Protein AF-A0A7Y4WI69-F1 (afdb_monomer)

Foldseek 3Di:
DDDDDPVVVVVVVVVVVVVPPDDPPPQPPFDKDFLQFLDDDDQPVVVQVVCVVVVLDFAPWHWDADDDPRPWIKTKHKDFLVQWDADPDPQKIKHFATDLCLAVLQALQQKWKAAPVGQIAHEAPDDQDDPVRQRYWYCDARMIMHGHDDGGHRIMMIIGIDWQADDDPSGGWGDGYQKIFRWGKAWAPDKDKGKDFAGPQKKKKWKKADHQSPPHFQPFAWKWKWKDKQNHTQDTDTGGSPDPDRIDIDITTDPDGGIIMIMIHMHTSGIIIGARIMIFHNDPDDPPDQPPPPAFFFEEEEAEAQAFPLCEVLQVHDCVLFVLVNVQQQQWAWENAEWFQALDDQQLLLLLFQLAHCLAQFSQAPQFAGDPLRDTLLQLVVVVFAQEEEQECDFSCGVLRVNCPNHNIYGNPDVPQQPPLSLLVVVVVQVPRCSSHHYHYYRYTHCLPPLHAADPPSDSCVVVVLVVVVVVVVVVVVVVVDDDDVLLVSLVVSVVSSSRSSNRCSVSVSVSVVVCVVVVNQARHKYWYKYSWHAHSCQVHDGGTGADRACNTIGMIITMGGDPTGRDYDYAHDYSSQNSQQSCVSRVTHGDPPNPHHHPVPDDGFDKDKHWNDHPVFTKIWIDGPQKIWIDRDLVCLCVLNTPFIDNCVVCVSRPDGCSPPDDVSNVVSNVCSVVVVVSSHYSDDTDGGDDRVNSQVSCVVSPNHD

Mean predicted aligned error: 10.3 Å

Structure (mmCIF, N/CA/C/O backbone):
data_AF-A0A7Y4WI69-F1
#
_entry.id   AF-A0A7Y4WI69-F1
#
loop_
_atom_site.group_PDB
_atom_site.id
_atom_site.type_symbol
_atom_site.label_atom_id
_atom_site.label_alt_id
_atom_site.label_comp_id
_atom_site.label_asym_id
_atom_site.label_entity_id
_atom_site.label_seq_id
_atom_site.pdbx_PDB_ins_code
_atom_site.Cartn_x
_atom_site.Cartn_y
_atom_site.Cartn_z
_atom_site.occupancy
_atom_site.B_iso_or_equiv
_atom_site.auth_seq_id
_atom_site.auth_comp_id
_atom_site.auth_asym_id
_atom_site.auth_atom_id
_atom_site.pdbx_PDB_model_num
ATOM 1 N N . MET A 1 1 ? -78.595 -6.582 -9.946 1.00 41.56 1 MET A N 1
ATOM 2 C CA . MET A 1 1 ? -77.364 -6.908 -9.190 1.00 41.56 1 MET A CA 1
ATOM 3 C C . MET A 1 1 ? -77.662 -8.040 -8.212 1.00 41.56 1 MET A C 1
ATOM 5 O O . MET A 1 1 ? -78.389 -7.821 -7.251 1.00 41.56 1 MET A O 1
ATOM 9 N N . ARG A 1 2 ? 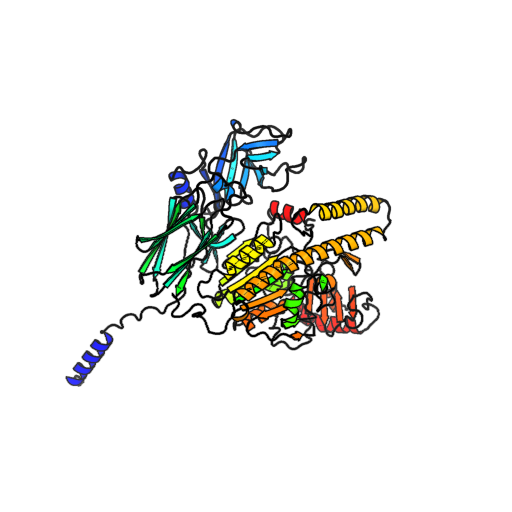-77.213 -9.272 -8.493 1.00 43.16 2 ARG A N 1
ATOM 10 C CA . ARG A 1 2 ? -77.431 -10.431 -7.606 1.00 43.16 2 ARG A CA 1
ATOM 11 C C . ARG A 1 2 ? -76.346 -10.450 -6.525 1.00 43.16 2 ARG A C 1
ATOM 13 O O . ARG A 1 2 ? -75.168 -10.354 -6.847 1.00 43.16 2 ARG A O 1
ATOM 20 N N . ARG A 1 3 ? -76.749 -10.545 -5.253 1.00 44.69 3 ARG A N 1
ATOM 21 C CA . ARG A 1 3 ? -75.825 -10.669 -4.115 1.00 44.69 3 ARG A CA 1
ATOM 22 C C . ARG A 1 3 ? -75.071 -12.009 -4.211 1.00 44.69 3 ARG A C 1
ATOM 24 O O . ARG A 1 3 ? -75.721 -13.016 -4.492 1.00 44.69 3 ARG A O 1
ATOM 31 N N . PRO A 1 4 ? -73.749 -12.047 -3.961 1.00 52.69 4 PRO A N 1
ATOM 32 C CA . PRO A 1 4 ? -72.978 -13.286 -4.018 1.00 52.69 4 PRO A CA 1
ATOM 33 C C . PRO A 1 4 ? -73.452 -14.281 -2.949 1.00 52.69 4 PRO A C 1
ATOM 35 O O . PRO A 1 4 ? -73.849 -13.877 -1.844 1.00 52.69 4 PRO A O 1
ATOM 38 N N . SER A 1 5 ? -73.435 -15.568 -3.319 1.00 69.88 5 SER A N 1
ATOM 39 C CA . SER A 1 5 ? -73.901 -16.709 -2.522 1.00 69.88 5 SER A CA 1
ATOM 40 C C . SER A 1 5 ? -73.090 -16.884 -1.232 1.00 69.88 5 SER A C 1
ATOM 42 O O . SER A 1 5 ? -71.957 -16.415 -1.124 1.00 69.88 5 SER A O 1
ATOM 44 N N . ALA A 1 6 ? -73.665 -17.566 -0.236 1.00 60.25 6 ALA A N 1
ATOM 45 C CA . ALA A 1 6 ? -73.014 -17.807 1.055 1.00 60.25 6 ALA A CA 1
ATOM 46 C C . ALA A 1 6 ? -71.650 -18.514 0.913 1.00 60.25 6 ALA A C 1
ATOM 48 O O . ALA A 1 6 ? -70.708 -18.152 1.612 1.00 60.25 6 ALA A O 1
ATOM 49 N N . CYS A 1 7 ? -71.503 -19.427 -0.057 1.00 58.78 7 CYS A N 1
ATOM 50 C CA . CYS A 1 7 ? -70.223 -20.072 -0.368 1.00 58.78 7 CYS A CA 1
ATOM 51 C C . CYS A 1 7 ? -69.171 -19.088 -0.896 1.00 58.78 7 CYS A C 1
ATOM 53 O O . CYS A 1 7 ? -68.012 -19.181 -0.509 1.00 58.78 7 CYS A O 1
ATOM 55 N N . ALA A 1 8 ? -69.562 -18.108 -1.719 1.00 60.88 8 ALA A N 1
ATOM 56 C CA . ALA A 1 8 ? -68.636 -17.088 -2.211 1.00 60.88 8 ALA A CA 1
ATOM 57 C C . ALA A 1 8 ? -68.168 -16.147 -1.087 1.00 60.88 8 ALA A C 1
ATOM 59 O O . ALA A 1 8 ? -67.021 -15.712 -1.085 1.00 60.88 8 ALA A O 1
ATOM 60 N N . ARG A 1 9 ? -69.025 -15.874 -0.092 1.00 62.34 9 ARG A N 1
ATOM 61 C CA . ARG A 1 9 ? -68.643 -15.086 1.094 1.00 62.34 9 ARG A CA 1
ATOM 62 C C . ARG A 1 9 ? -67.736 -15.859 2.044 1.00 62.34 9 ARG A C 1
ATOM 64 O O . ARG A 1 9 ? -66.821 -15.261 2.590 1.00 62.34 9 ARG A O 1
ATOM 71 N N . LEU A 1 10 ? -67.959 -17.163 2.208 1.00 60.69 10 LEU A N 1
ATOM 72 C CA . LEU A 1 10 ? -67.082 -18.046 2.983 1.00 60.69 10 LEU A CA 1
ATOM 73 C C . LEU A 1 10 ? -65.708 -18.210 2.324 1.00 60.69 10 LEU A C 1
ATOM 75 O O . LEU A 1 10 ? -64.706 -18.169 3.026 1.00 60.69 10 LEU A O 1
ATOM 79 N N . ALA A 1 11 ? -65.645 -18.303 0.993 1.00 62.66 11 ALA A N 1
ATOM 80 C CA . ALA A 1 11 ? -64.379 -18.329 0.259 1.00 62.66 11 ALA A CA 1
ATOM 81 C C . ALA A 1 11 ? -63.614 -16.997 0.371 1.00 62.66 11 ALA A C 1
ATOM 83 O O . ALA A 1 11 ? -62.404 -17.005 0.569 1.00 62.66 11 ALA A O 1
ATOM 84 N N . LEU A 1 12 ? -64.316 -15.858 0.322 1.00 59.72 12 LEU A N 1
ATOM 85 C CA . LEU A 1 12 ? -63.722 -14.535 0.547 1.00 59.72 12 LEU A CA 1
ATOM 86 C C . LEU A 1 12 ? -63.276 -14.323 2.002 1.00 59.72 12 LEU A C 1
ATOM 88 O O . LEU A 1 12 ? -62.227 -13.727 2.217 1.00 59.72 12 LEU A O 1
ATOM 92 N N . LEU A 1 13 ? -64.014 -14.837 2.994 1.00 55.34 13 LEU A N 1
ATOM 93 C CA . LEU A 1 13 ? -63.587 -14.794 4.398 1.00 55.34 13 LEU A CA 1
ATOM 94 C C . LEU A 1 13 ? -62.393 -15.719 4.664 1.00 55.34 13 LEU A C 1
ATOM 96 O O . LEU A 1 13 ? -61.502 -15.338 5.410 1.00 55.34 13 LEU A O 1
ATOM 100 N N . ALA A 1 14 ? -62.353 -16.904 4.050 1.00 50.56 14 ALA A N 1
ATOM 101 C CA . ALA A 1 14 ? -61.217 -17.817 4.152 1.00 50.56 14 ALA A CA 1
ATOM 102 C C . ALA A 1 14 ? -59.970 -17.235 3.467 1.00 50.56 14 ALA A C 1
ATOM 104 O O . ALA A 1 14 ? -58.889 -17.287 4.039 1.00 50.56 14 ALA A O 1
ATOM 105 N N . ALA A 1 15 ? -60.121 -16.603 2.298 1.00 50.50 15 ALA A N 1
ATOM 106 C CA . ALA A 1 15 ? -59.030 -15.902 1.620 1.00 50.50 15 ALA A CA 1
ATOM 107 C C . ALA A 1 15 ? -58.538 -14.680 2.418 1.00 50.50 15 ALA A C 1
ATOM 109 O O . ALA A 1 15 ? -57.336 -14.451 2.495 1.00 50.50 15 ALA A O 1
ATOM 110 N N . ALA A 1 16 ? -59.440 -13.937 3.069 1.00 44.69 16 ALA A N 1
ATOM 111 C CA . ALA A 1 16 ? -59.070 -12.832 3.954 1.00 44.69 16 ALA A CA 1
ATOM 112 C C . ALA A 1 16 ? -58.412 -13.316 5.260 1.00 44.69 16 ALA A C 1
ATOM 114 O O . ALA A 1 16 ? -57.479 -12.685 5.736 1.00 44.69 16 ALA A O 1
ATOM 115 N N . LEU A 1 17 ? -58.833 -14.456 5.819 1.00 41.06 17 LEU A N 1
ATOM 116 C CA . LEU A 1 17 ? -58.198 -15.062 6.996 1.00 41.06 17 LEU A CA 1
ATOM 117 C C . LEU A 1 17 ? -56.827 -15.675 6.676 1.00 41.06 17 LEU A C 1
ATOM 119 O O . LEU A 1 17 ? -55.955 -15.637 7.533 1.00 41.06 17 LEU A O 1
ATOM 123 N N . VAL A 1 18 ? -56.605 -16.170 5.453 1.00 44.56 18 VAL A N 1
ATOM 124 C CA . VAL A 1 18 ? -55.275 -16.594 4.973 1.00 44.56 18 VAL A CA 1
ATOM 125 C C . VAL A 1 18 ? -54.381 -15.385 4.666 1.00 44.56 18 VAL A C 1
ATOM 127 O O . VAL A 1 18 ? -53.189 -15.447 4.925 1.00 44.56 18 VAL A O 1
ATOM 130 N N . ALA A 1 19 ? -54.943 -14.261 4.204 1.00 42.44 19 ALA A N 1
ATOM 131 C CA . ALA A 1 19 ? -54.200 -13.011 3.997 1.00 42.44 19 ALA A CA 1
ATOM 132 C C . ALA A 1 19 ? -53.912 -12.230 5.301 1.00 42.44 19 ALA A C 1
ATOM 134 O O . ALA A 1 19 ? -53.010 -11.398 5.328 1.00 42.44 19 ALA A O 1
ATOM 135 N N . CYS A 1 20 ? -54.670 -12.479 6.377 1.00 37.25 20 CYS A N 1
ATOM 136 C CA . CYS A 1 20 ? -54.472 -11.873 7.701 1.00 37.25 20 CYS A CA 1
ATOM 137 C C . CYS A 1 20 ? -53.794 -12.807 8.719 1.00 37.25 20 CYS A C 1
ATOM 139 O O . CYS A 1 20 ? -53.417 -12.350 9.799 1.00 37.25 20 CYS A O 1
ATOM 141 N N . ALA A 1 21 ? -53.618 -14.092 8.401 1.00 37.47 21 ALA A N 1
ATOM 142 C CA . ALA A 1 21 ? -52.685 -14.961 9.106 1.00 37.47 21 ALA A CA 1
ATOM 143 C C . ALA A 1 21 ? -51.281 -14.534 8.676 1.00 37.47 21 ALA A C 1
ATOM 145 O O . ALA A 1 21 ? -50.766 -15.004 7.668 1.00 37.47 21 ALA A O 1
ATOM 146 N N . GLY A 1 22 ? -50.743 -13.548 9.397 1.00 37.56 22 GLY A N 1
ATOM 147 C CA . GLY A 1 22 ? -49.481 -12.901 9.081 1.00 37.56 22 GLY A CA 1
ATOM 148 C C . GLY A 1 22 ? -48.412 -13.910 8.691 1.00 37.56 22 GLY A C 1
ATOM 149 O O . GLY A 1 22 ? -48.177 -14.887 9.407 1.00 37.56 22 GLY A O 1
ATOM 150 N N . GLU A 1 23 ? -47.753 -13.642 7.565 1.00 33.88 23 GLU A N 1
ATOM 151 C CA . GLU A 1 23 ? -46.389 -14.102 7.376 1.00 33.88 23 GLU A CA 1
ATOM 152 C C . GLU A 1 23 ? -45.640 -13.705 8.649 1.00 33.88 23 GLU A C 1
ATOM 154 O O . GLU A 1 23 ? -45.427 -12.525 8.933 1.00 33.88 23 GLU A O 1
ATOM 159 N N . GLN A 1 24 ? -45.321 -14.700 9.482 1.00 31.48 24 GLN A N 1
ATOM 160 C CA . GLN A 1 24 ? -44.233 -14.556 10.434 1.00 31.48 24 GLN A CA 1
ATOM 161 C C . GLN A 1 24 ? -43.078 -13.974 9.617 1.00 31.48 24 GLN A C 1
ATOM 163 O O . GLN A 1 24 ? -42.774 -14.567 8.577 1.00 31.48 24 GLN A O 1
ATOM 168 N N . PRO A 1 25 ? -42.488 -12.827 10.002 1.00 33.19 25 PRO A N 1
ATOM 169 C CA . PRO A 1 25 ? -41.354 -12.300 9.270 1.00 33.19 25 PRO A CA 1
ATOM 170 C C . PRO A 1 25 ? -40.339 -13.434 9.201 1.00 33.19 25 PRO A C 1
ATOM 172 O O . PRO A 1 25 ? -39.867 -13.910 10.235 1.00 33.19 25 PRO A O 1
ATOM 175 N N . THR A 1 26 ? -40.079 -13.939 7.993 1.00 37.22 26 THR A N 1
ATOM 176 C CA . THR A 1 26 ? -38.976 -14.869 7.777 1.00 37.22 26 THR A CA 1
ATOM 177 C C . THR A 1 26 ? -37.762 -14.216 8.423 1.00 37.22 26 THR A C 1
ATOM 179 O O . THR A 1 26 ? -37.494 -13.055 8.087 1.00 37.22 26 THR A O 1
ATOM 182 N N . PRO A 1 27 ? -37.084 -14.881 9.379 1.00 43.19 27 PRO A N 1
ATOM 183 C CA . PRO A 1 27 ? -35.943 -14.287 10.052 1.00 43.19 27 PRO A CA 1
ATOM 184 C C . PRO A 1 27 ? -34.998 -13.763 8.975 1.00 43.19 27 PRO A C 1
ATOM 186 O O . PRO A 1 27 ? -34.693 -14.501 8.035 1.00 43.19 27 PRO A O 1
ATOM 189 N N . ALA A 1 28 ? -34.630 -12.480 9.051 1.00 47.56 28 ALA A N 1
ATOM 190 C CA . ALA A 1 28 ? -33.777 -11.860 8.047 1.00 47.56 28 ALA A CA 1
ATOM 191 C C . ALA A 1 28 ? -32.565 -12.770 7.803 1.00 47.56 28 ALA A C 1
ATOM 193 O O . ALA A 1 28 ? -31.899 -13.172 8.759 1.00 47.56 28 ALA A O 1
ATOM 194 N N . ALA A 1 29 ? -32.331 -13.143 6.541 1.00 55.38 29 ALA A N 1
ATOM 195 C CA . ALA A 1 29 ? -31.212 -14.002 6.176 1.00 55.38 29 ALA A CA 1
ATOM 196 C C . ALA A 1 29 ? -29.912 -13.432 6.765 1.00 55.38 29 ALA A C 1
ATOM 198 O O . ALA A 1 29 ? -29.706 -12.213 6.745 1.00 55.38 29 ALA A O 1
ATOM 199 N N . SER A 1 30 ? -29.054 -14.301 7.308 1.00 63.25 30 SER A N 1
ATOM 200 C CA . SER A 1 30 ? -27.769 -13.890 7.872 1.00 63.25 30 SER A CA 1
ATOM 201 C C . SER A 1 30 ? -26.989 -13.081 6.830 1.00 63.25 30 SER A C 1
ATOM 203 O O . SER A 1 30 ? -26.756 -13.546 5.716 1.00 63.25 30 SER A O 1
ATOM 205 N N . ARG A 1 31 ? -26.613 -11.849 7.182 1.00 75.56 31 ARG A N 1
ATOM 206 C CA . ARG A 1 31 ? -25.901 -10.905 6.311 1.00 75.56 31 ARG A CA 1
ATOM 207 C C . ARG A 1 31 ? -24.850 -10.145 7.106 1.00 75.56 31 ARG A C 1
ATOM 209 O O . ARG A 1 31 ? -24.995 -10.000 8.319 1.00 75.56 31 ARG A O 1
ATOM 216 N N . TRP A 1 32 ? -23.840 -9.631 6.413 1.00 87.31 32 TRP A N 1
ATOM 217 C CA . TRP A 1 32 ? -22.877 -8.712 7.007 1.00 87.31 32 TRP A CA 1
ATOM 218 C C . TRP A 1 32 ? -23.504 -7.332 7.201 1.00 87.31 32 TRP A C 1
ATOM 220 O O . TRP A 1 32 ? -24.198 -6.834 6.312 1.00 87.31 32 TRP A O 1
ATOM 230 N N . ILE A 1 33 ? -23.266 -6.720 8.358 1.00 91.25 33 ILE A N 1
ATOM 231 C CA . ILE A 1 33 ? -23.687 -5.352 8.667 1.00 91.25 33 ILE A CA 1
ATOM 232 C C . ILE A 1 33 ? -22.460 -4.583 9.140 1.00 91.25 33 ILE A C 1
ATOM 234 O O . ILE A 1 33 ? -21.932 -4.861 10.212 1.00 91.25 33 ILE A O 1
ATOM 238 N N . ASP A 1 34 ? -22.025 -3.623 8.330 1.00 92.69 34 ASP A N 1
ATOM 239 C CA . ASP A 1 34 ? -21.004 -2.643 8.692 1.00 92.69 34 ASP A CA 1
ATOM 240 C C . ASP A 1 34 ? -21.602 -1.647 9.692 1.00 92.69 34 ASP A C 1
ATOM 242 O O . ASP A 1 34 ? -22.511 -0.887 9.350 1.00 92.69 34 ASP A O 1
ATOM 246 N N . LEU A 1 35 ? -21.119 -1.676 10.936 1.00 94.94 35 LEU A N 1
ATOM 247 C CA . LEU A 1 35 ? -21.634 -0.834 12.017 1.00 94.94 35 LEU A CA 1
ATOM 248 C C . LEU A 1 35 ? -21.155 0.619 11.914 1.00 94.94 35 LEU A C 1
ATOM 250 O O . LEU A 1 35 ? -21.646 1.474 12.644 1.00 94.94 35 LEU A O 1
ATOM 254 N N . THR A 1 36 ? -20.229 0.921 11.004 1.00 93.81 36 THR A N 1
ATOM 255 C CA . THR A 1 36 ? -19.798 2.297 10.725 1.00 93.81 36 THR A CA 1
ATOM 256 C C . THR A 1 36 ? -20.707 2.990 9.715 1.00 93.81 36 THR A C 1
ATOM 258 O O . THR A 1 36 ? -20.678 4.219 9.604 1.00 93.81 36 THR A O 1
ATOM 261 N N . ARG A 1 37 ? -21.537 2.233 8.983 1.00 91.25 37 ARG A N 1
ATOM 262 C CA . ARG A 1 37 ? -22.449 2.799 7.991 1.00 91.25 37 ARG A CA 1
ATOM 263 C C . ARG A 1 37 ? -23.600 3.531 8.671 1.00 91.25 37 ARG A C 1
ATOM 265 O O . ARG A 1 37 ? -24.330 2.950 9.470 1.00 91.25 37 ARG A O 1
ATOM 272 N N . GLY A 1 38 ? -23.768 4.810 8.350 1.00 84.38 38 GLY A N 1
ATOM 273 C CA . GLY A 1 38 ? -24.754 5.676 9.001 1.00 84.38 38 GLY A CA 1
ATOM 274 C C . GLY A 1 38 ? -24.422 6.032 10.456 1.00 84.38 38 GLY A C 1
ATOM 275 O O . GLY A 1 38 ? -25.191 6.759 11.086 1.00 84.38 38 GLY A O 1
ATOM 276 N N . PHE A 1 39 ? -23.280 5.577 10.989 1.00 88.25 39 PHE A N 1
ATOM 277 C CA . PHE A 1 39 ? -22.767 6.084 12.255 1.00 88.25 39 PHE A CA 1
ATOM 278 C C . PHE A 1 39 ? -22.366 7.553 12.081 1.00 88.25 39 PHE A C 1
ATOM 280 O O . PHE A 1 39 ? -21.834 7.979 11.047 1.00 88.25 39 PHE A O 1
ATOM 287 N N . ARG A 1 40 ? -22.656 8.340 13.112 1.00 79.81 40 ARG A N 1
ATOM 288 C CA . ARG A 1 40 ? -22.248 9.732 13.236 1.00 79.81 40 ARG A CA 1
ATOM 289 C C . ARG A 1 40 ? -21.679 9.901 14.622 1.00 79.81 40 ARG A C 1
ATOM 291 O O . ARG A 1 40 ? -22.374 9.635 15.602 1.00 79.81 40 ARG A O 1
ATOM 298 N N . SER A 1 41 ? -20.432 10.343 14.685 1.00 77.94 41 SER A N 1
ATOM 299 C CA . SER A 1 41 ? -19.865 10.743 15.960 1.00 77.94 41 SER A CA 1
ATOM 300 C C . SER A 1 41 ? -20.575 11.994 16.477 1.00 77.94 41 SER A C 1
ATOM 302 O O . SER A 1 41 ? -21.179 12.754 15.713 1.00 77.94 41 SER A O 1
ATOM 304 N N . ARG A 1 42 ? -20.507 12.213 17.791 1.00 77.81 42 ARG A N 1
ATOM 305 C CA . ARG A 1 42 ? -20.946 13.478 18.399 1.00 77.81 42 ARG A CA 1
ATOM 306 C C . ARG A 1 42 ? -20.158 14.641 17.806 1.00 77.81 42 ARG A C 1
ATOM 308 O O . ARG A 1 42 ? -19.045 14.441 17.325 1.00 77.81 42 ARG A O 1
ATOM 315 N N . SER A 1 43 ? -20.687 15.859 17.882 1.00 73.12 43 SER A N 1
ATOM 316 C CA . SER A 1 43 ? -19.909 17.019 17.437 1.00 73.12 43 SER A CA 1
ATOM 317 C C . SER A 1 43 ? -18.625 17.161 18.265 1.00 73.12 43 SER A C 1
ATOM 319 O O . SER A 1 43 ? -18.616 16.869 19.465 1.00 73.12 43 SER A O 1
ATOM 321 N N . LEU A 1 44 ? -17.544 17.653 17.650 1.00 70.88 44 LEU A N 1
ATOM 322 C CA . LEU A 1 44 ? -16.290 17.923 18.362 1.00 70.88 44 LEU A CA 1
ATOM 323 C C . LEU A 1 44 ? -16.509 18.858 19.566 1.00 70.88 44 LEU A C 1
ATOM 325 O O . LEU A 1 44 ? -15.901 18.663 20.611 1.00 70.88 44 LEU A O 1
ATOM 329 N N . ALA A 1 45 ? -17.438 19.815 19.456 1.00 66.56 45 ALA A N 1
ATOM 330 C CA . ALA A 1 45 ? -17.848 20.720 20.531 1.00 66.56 45 ALA A CA 1
ATOM 331 C C . ALA A 1 45 ? -18.440 19.998 21.755 1.00 66.56 45 ALA A C 1
ATOM 333 O O . ALA A 1 45 ? -18.130 20.324 22.905 1.00 66.56 45 ALA A O 1
ATOM 334 N N . GLU A 1 46 ? -19.300 19.010 21.519 1.00 71.25 46 GLU A N 1
ATOM 335 C CA . GLU A 1 46 ? -19.899 18.203 22.581 1.00 71.25 46 GLU A CA 1
ATOM 336 C C . GLU A 1 46 ? -18.872 17.259 23.205 1.00 71.25 46 GLU A C 1
ATOM 338 O O . GLU A 1 46 ? -18.842 17.118 24.427 1.00 71.25 46 GLU A O 1
ATOM 343 N N . GLN A 1 47 ? -18.010 16.645 22.388 1.00 70.31 47 GLN A N 1
ATOM 344 C CA . GLN A 1 47 ? -16.923 15.787 22.871 1.00 70.31 47 GLN A CA 1
ATOM 345 C C . GLN A 1 47 ? -15.962 16.578 23.765 1.00 70.31 47 GLN A C 1
ATOM 347 O O . GLN A 1 47 ? -15.655 16.166 24.881 1.00 70.31 47 GLN A O 1
ATOM 352 N N . ALA A 1 48 ? -15.570 17.764 23.309 1.00 66.94 48 ALA A N 1
ATOM 353 C CA . ALA A 1 48 ? -14.733 18.718 24.018 1.00 66.94 48 ALA A CA 1
ATOM 354 C C . ALA A 1 48 ? -15.291 19.137 25.382 1.00 66.94 48 ALA A C 1
ATOM 356 O O . ALA A 1 48 ? -14.625 18.987 26.405 1.00 66.94 48 ALA A O 1
ATOM 357 N N . THR A 1 49 ? -16.541 19.607 25.406 1.00 67.19 49 THR A N 1
ATOM 358 C CA . THR A 1 49 ? -17.216 20.048 26.638 1.00 67.19 49 THR A CA 1
ATOM 359 C C . THR A 1 49 ? -17.245 18.934 27.687 1.00 67.19 49 THR A C 1
ATOM 361 O O . THR A 1 49 ? -17.113 19.171 28.888 1.00 67.19 49 THR A O 1
ATOM 364 N N . ARG A 1 50 ? -17.414 17.688 27.239 1.00 67.75 50 ARG A N 1
ATOM 365 C CA . ARG A 1 50 ? -17.487 16.524 28.124 1.00 67.75 50 ARG A CA 1
ATOM 366 C C . ARG A 1 50 ? -16.115 16.073 28.611 1.00 67.75 50 ARG A C 1
ATOM 368 O O . ARG A 1 50 ? -15.993 15.729 29.784 1.00 67.75 50 ARG A O 1
ATOM 375 N N . LEU A 1 51 ? -15.086 16.153 27.766 1.00 66.81 51 LEU A N 1
ATOM 376 C CA . LEU A 1 51 ? -13.694 15.947 28.176 1.00 66.81 51 LEU A CA 1
ATOM 377 C C . LEU A 1 51 ? -13.281 16.928 29.283 1.00 66.81 51 LEU A C 1
ATOM 379 O O . LEU A 1 51 ? -12.698 16.505 30.283 1.00 66.81 51 LEU A O 1
ATOM 383 N N . GLU A 1 52 ? -13.638 18.210 29.147 1.00 65.38 52 GLU A N 1
ATOM 384 C CA . GLU A 1 52 ? -13.425 19.230 30.184 1.00 65.38 52 GLU A CA 1
ATOM 385 C C . GLU A 1 52 ? -14.191 18.899 31.475 1.00 65.38 52 GLU A C 1
ATOM 387 O O . GLU A 1 52 ? -13.615 18.895 32.566 1.00 65.38 52 GLU A O 1
ATOM 392 N N . ALA A 1 53 ? -15.480 18.557 31.360 1.00 62.97 53 ALA A N 1
ATOM 393 C CA . ALA A 1 53 ? -16.343 18.250 32.501 1.00 62.97 53 ALA A CA 1
ATOM 394 C C . ALA A 1 53 ? -15.938 16.974 33.262 1.00 62.97 53 ALA A C 1
ATOM 396 O O . ALA A 1 53 ? -16.153 16.885 34.471 1.00 62.97 53 ALA A O 1
ATOM 397 N N . ALA A 1 54 ? -15.327 15.998 32.584 1.00 57.91 54 ALA A N 1
ATOM 398 C CA . ALA A 1 54 ? -14.829 14.772 33.203 1.00 57.91 54 ALA A CA 1
ATOM 399 C C . ALA A 1 54 ? -13.607 15.000 34.122 1.00 57.91 54 ALA A C 1
ATOM 401 O O . ALA A 1 54 ? -13.174 14.056 34.785 1.00 57.91 54 ALA A O 1
ATOM 402 N N . ALA A 1 55 ? -13.057 16.225 34.183 1.00 49.47 55 ALA A N 1
ATOM 403 C CA . ALA A 1 55 ? -11.903 16.622 35.001 1.00 49.47 55 ALA A CA 1
ATOM 404 C C . ALA A 1 55 ? -10.623 15.794 34.750 1.00 49.47 55 ALA A C 1
ATOM 406 O O . ALA A 1 55 ? -9.761 15.687 35.622 1.00 49.47 55 ALA A O 1
ATOM 407 N N . ARG A 1 56 ? -10.487 15.210 33.550 1.00 54.75 56 ARG A N 1
ATOM 408 C CA . ARG A 1 56 ? -9.333 14.387 33.134 1.00 54.75 56 ARG A CA 1
ATOM 409 C C . ARG A 1 56 ? -8.305 15.147 32.285 1.00 54.75 56 ARG A C 1
ATOM 411 O O . ARG A 1 56 ? -7.369 14.533 31.783 1.00 54.75 56 ARG A O 1
ATOM 418 N N . LEU A 1 57 ? -8.471 16.460 32.110 1.00 57.91 57 LEU A N 1
ATOM 419 C CA . LEU A 1 57 ? -7.561 17.286 31.318 1.00 57.91 57 LEU A CA 1
ATOM 420 C C . LEU A 1 57 ? -6.428 17.887 32.181 1.00 57.91 57 LEU A C 1
ATOM 422 O O . LEU A 1 57 ? -6.707 18.415 33.262 1.00 57.91 57 LEU A O 1
ATOM 426 N N . PRO A 1 58 ? -5.163 17.873 31.721 1.00 55.69 58 PRO A N 1
ATOM 427 C CA . PRO A 1 58 ? -4.072 18.564 32.407 1.00 55.69 58 PRO A CA 1
ATOM 428 C C . PRO A 1 58 ? -4.245 20.089 32.463 1.00 55.69 58 PRO A C 1
ATOM 430 O O . PRO A 1 58 ? -4.802 20.696 31.557 1.00 55.69 58 PRO A O 1
ATOM 433 N N . ARG A 1 59 ? -3.678 20.721 33.503 1.00 61.16 59 ARG A N 1
ATOM 434 C CA . ARG A 1 59 ? -3.281 22.150 33.546 1.00 61.16 59 ARG A CA 1
ATOM 435 C C . ARG A 1 59 ? -4.266 23.163 32.927 1.00 61.16 59 ARG A C 1
ATOM 437 O O . ARG A 1 59 ? -3.877 23.963 32.087 1.00 61.16 59 ARG A O 1
ATOM 444 N N . GLN A 1 60 ? -5.524 23.188 33.373 1.00 67.75 60 GLN A N 1
ATOM 445 C CA . GLN A 1 60 ? -6.530 24.152 32.878 1.00 67.75 60 GLN A CA 1
ATOM 446 C C . GLN A 1 60 ? -6.712 24.130 31.348 1.00 67.75 60 GLN A C 1
ATOM 448 O O . GLN A 1 60 ? -7.058 25.168 30.777 1.00 67.75 60 GLN A O 1
ATOM 453 N N . ALA A 1 61 ? -6.455 22.988 30.697 1.00 70.62 61 ALA A N 1
ATOM 454 C CA . ALA A 1 61 ? -6.649 22.856 29.262 1.00 70.62 61 ALA A CA 1
ATOM 455 C C . ALA A 1 61 ? -8.067 23.269 28.871 1.00 70.62 61 ALA A C 1
ATOM 457 O O . ALA A 1 61 ? -9.019 23.066 29.632 1.00 70.62 61 ALA A O 1
ATOM 458 N N . ARG A 1 62 ? -8.189 23.846 27.682 1.00 73.81 62 ARG A N 1
ATOM 459 C CA . ARG A 1 62 ? -9.465 24.289 27.126 1.00 73.81 62 ARG A CA 1
ATOM 460 C C . ARG A 1 62 ? -9.560 23.853 25.690 1.00 73.81 62 ARG A C 1
ATOM 462 O O . ARG A 1 62 ? -8.542 23.743 25.010 1.00 73.81 62 ARG A O 1
ATOM 469 N N . VAL A 1 63 ? -10.774 23.657 25.213 1.00 72.44 63 VAL A N 1
ATOM 470 C CA . VAL A 1 63 ? -10.994 23.435 23.795 1.00 72.44 63 VAL A CA 1
ATOM 471 C C . VAL A 1 63 ? -11.244 24.754 23.087 1.00 72.44 63 VAL A C 1
ATOM 473 O O . VAL A 1 63 ? -12.110 25.541 23.470 1.00 72.44 63 VAL A O 1
ATOM 476 N N . VAL A 1 64 ? -10.493 24.968 22.013 1.00 74.94 64 VAL A N 1
ATOM 477 C CA . VAL A 1 64 ? -10.681 26.076 21.084 1.00 74.94 64 VAL A CA 1
ATOM 478 C C . VAL A 1 64 ? -11.183 25.528 19.758 1.00 74.94 64 VAL A C 1
ATOM 480 O O . VAL A 1 64 ? -10.677 24.538 19.236 1.00 74.94 64 VAL A O 1
ATOM 483 N N . GLN A 1 65 ? -12.229 26.158 19.235 1.00 69.94 65 GLN A N 1
ATOM 484 C CA . GLN A 1 65 ? -12.834 25.802 17.956 1.00 69.94 65 GLN A CA 1
ATOM 485 C C . GLN A 1 65 ? -12.331 26.748 16.870 1.00 69.94 65 GLN A C 1
ATOM 487 O O . GLN A 1 65 ? -12.230 27.957 17.097 1.00 69.94 65 GLN A O 1
ATOM 492 N N . SER A 1 66 ? -12.063 26.206 15.686 1.00 65.75 66 SER A N 1
ATOM 493 C CA . SER A 1 66 ? -11.716 26.972 14.487 1.00 65.75 66 SER A CA 1
ATOM 494 C C . SER A 1 66 ? -12.607 26.575 13.304 1.00 65.75 66 SER A C 1
ATOM 496 O O . SER A 1 66 ? -13.216 25.506 13.286 1.00 65.75 66 SER A O 1
ATOM 498 N N . GLY A 1 67 ? -12.706 27.467 12.313 1.00 56.44 67 GLY A N 1
ATOM 499 C CA . GLY A 1 67 ? -13.498 27.251 11.096 1.00 56.44 67 GLY A CA 1
ATOM 500 C C . GLY A 1 67 ? -14.984 27.621 11.208 1.00 56.44 67 GLY A C 1
ATOM 501 O O . GLY A 1 67 ? -15.487 28.020 12.261 1.00 56.44 67 GLY A O 1
ATOM 502 N N . LEU A 1 68 ? -15.700 27.517 10.083 1.00 40.38 68 LEU A N 1
ATOM 503 C CA . LEU A 1 68 ? -17.158 27.663 10.043 1.00 40.38 68 LEU A CA 1
ATOM 504 C C . LEU A 1 68 ? -17.789 26.433 10.714 1.00 40.38 68 LEU A C 1
ATOM 506 O O . LEU A 1 68 ? -17.406 25.310 10.425 1.00 40.38 68 LEU A O 1
ATOM 510 N N . ALA A 1 69 ? -18.741 26.644 11.624 1.00 46.69 69 ALA A N 1
ATOM 511 C CA . ALA A 1 69 ? -19.472 25.581 12.331 1.00 46.69 69 ALA A CA 1
ATOM 512 C C . ALA A 1 69 ? -18.642 24.611 13.212 1.00 46.69 69 ALA A C 1
ATOM 514 O O . ALA A 1 69 ? -19.191 23.610 13.669 1.00 46.69 69 ALA A O 1
ATOM 515 N N . GLY A 1 70 ? -17.372 24.912 13.520 1.00 51.59 70 GLY A N 1
ATOM 516 C CA . GLY A 1 70 ? -16.557 24.091 14.428 1.00 51.59 70 GLY A CA 1
ATOM 517 C C . GLY A 1 70 ? -16.093 22.760 13.825 1.00 51.59 70 GLY A C 1
ATOM 518 O O . GLY A 1 70 ? -16.006 21.762 14.539 1.00 51.59 70 GLY A O 1
ATOM 519 N N . GLU A 1 71 ? -15.813 22.744 12.516 1.00 56.72 71 GLU A N 1
ATOM 520 C CA . GLU A 1 71 ? -15.243 21.592 11.794 1.00 56.72 71 GLU A CA 1
ATOM 521 C C . GLU A 1 71 ? -13.880 21.145 12.347 1.00 56.72 71 GLU A C 1
ATOM 523 O O . GLU A 1 71 ? -13.481 19.994 12.167 1.00 56.72 71 GLU A O 1
ATOM 528 N N . GLU A 1 72 ? -13.184 22.030 13.061 1.00 67.06 72 GLU A N 1
ATOM 529 C CA . GLU A 1 72 ? -11.956 21.719 13.776 1.00 67.06 72 GLU A CA 1
ATOM 530 C C . GLU A 1 72 ? -12.059 22.119 15.249 1.00 67.06 72 GLU A C 1
ATOM 532 O O . GLU A 1 72 ? -12.533 23.204 15.604 1.00 67.06 72 GLU A O 1
ATOM 537 N N . ALA A 1 73 ? -11.563 21.239 16.116 1.00 72.38 73 ALA A N 1
ATOM 538 C CA . ALA A 1 73 ? -11.401 21.504 17.534 1.00 72.38 73 ALA A CA 1
ATOM 539 C C . ALA A 1 73 ? -9.966 21.201 17.951 1.00 72.38 73 ALA A C 1
ATOM 541 O O . ALA A 1 73 ? -9.370 20.214 17.526 1.00 72.38 73 ALA A O 1
ATOM 542 N N . TRP A 1 74 ? -9.428 22.053 18.809 1.00 78.12 74 TRP A N 1
ATOM 543 C CA . TRP A 1 74 ? -8.072 21.975 19.321 1.00 78.12 74 TRP A CA 1
ATOM 544 C C . TRP A 1 74 ? -8.121 21.942 20.836 1.00 78.12 74 TRP A C 1
ATOM 546 O O . TRP A 1 74 ? -8.780 22.772 21.456 1.00 78.12 74 TRP A O 1
ATOM 556 N N . LEU A 1 75 ? -7.413 20.997 21.440 1.00 76.38 75 LEU A N 1
ATOM 557 C CA . LEU A 1 75 ? -7.149 21.012 22.867 1.00 76.38 75 LEU A CA 1
ATOM 558 C C . LEU A 1 75 ? -5.929 21.900 23.120 1.00 76.38 75 LEU A C 1
ATOM 560 O O . LEU A 1 75 ? -4.814 21.532 22.753 1.00 76.38 75 LEU A O 1
ATOM 564 N N . GLU A 1 76 ? -6.138 23.058 23.741 1.00 80.38 76 GLU A N 1
ATOM 565 C CA . GLU A 1 76 ? -5.080 23.996 24.104 1.00 80.38 76 GLU A CA 1
ATOM 566 C C . GLU A 1 76 ? -4.665 23.816 25.562 1.00 80.38 76 GLU A C 1
ATOM 568 O O . GLU A 1 76 ? -5.492 23.875 26.475 1.00 80.38 76 GLU A O 1
ATOM 573 N N . VAL A 1 77 ? -3.364 23.650 25.789 1.00 79.81 77 VAL A N 1
ATOM 574 C CA . VAL A 1 77 ? -2.765 23.595 27.121 1.00 79.81 77 VAL A CA 1
ATOM 575 C C . VAL A 1 77 ? -1.833 24.776 27.323 1.00 79.81 77 VAL A C 1
ATOM 577 O O . VAL A 1 77 ? -0.853 24.908 26.582 1.00 79.81 77 VAL A O 1
ATOM 580 N N . PRO A 1 78 ? -2.071 25.600 28.354 1.00 84.38 78 PRO A N 1
ATOM 581 C CA . PRO A 1 78 ? -1.110 26.608 28.748 1.00 84.38 78 PRO A CA 1
ATOM 582 C C . PRO A 1 78 ? 0.151 25.954 29.321 1.00 84.38 78 PRO A C 1
ATOM 584 O O . PRO A 1 78 ? 0.101 25.097 30.207 1.00 84.38 78 PRO A O 1
ATOM 587 N N . LEU A 1 79 ? 1.291 26.414 28.819 1.00 87.25 79 LEU A N 1
ATOM 588 C CA . LEU A 1 79 ? 2.644 26.088 29.249 1.00 87.25 79 LEU A CA 1
ATOM 589 C C . LEU A 1 79 ? 3.274 27.357 29.849 1.00 87.25 79 LEU A C 1
ATOM 591 O O . LEU A 1 79 ? 3.879 28.152 29.117 1.00 87.25 79 LEU A O 1
ATOM 595 N N . PRO A 1 80 ? 3.086 27.600 31.162 1.00 88.25 80 PRO A N 1
ATOM 596 C CA . PRO A 1 80 ? 3.614 28.777 31.837 1.00 88.25 80 PRO A CA 1
ATOM 597 C C . PRO A 1 80 ? 5.133 28.830 31.746 1.00 88.25 80 PRO A C 1
ATOM 599 O O . PRO A 1 80 ? 5.808 27.822 31.948 1.00 88.25 80 PRO A O 1
ATOM 602 N N . ARG A 1 81 ? 5.681 30.030 31.545 1.00 89.38 81 ARG A N 1
ATOM 603 C CA . ARG A 1 81 ? 7.130 30.258 31.483 1.00 89.38 81 ARG A CA 1
ATOM 604 C C . ARG A 1 81 ? 7.903 29.660 32.667 1.00 89.38 81 ARG A C 1
ATOM 606 O O . ARG A 1 81 ? 9.022 29.198 32.487 1.00 89.38 81 ARG A O 1
ATOM 613 N N . ALA A 1 82 ? 7.314 29.666 33.863 1.00 88.81 82 ALA A N 1
ATOM 614 C CA . ALA A 1 82 ? 7.936 29.153 35.085 1.00 88.81 82 ALA A CA 1
ATOM 615 C C . ALA A 1 82 ? 8.279 27.651 35.039 1.00 88.81 82 ALA A C 1
ATOM 617 O O . ALA A 1 82 ? 9.122 27.209 35.815 1.00 88.81 82 ALA A O 1
ATOM 618 N N . ASP A 1 83 ? 7.651 26.894 34.137 1.00 88.44 83 ASP A N 1
ATOM 619 C CA . ASP A 1 83 ? 7.870 25.454 33.987 1.00 88.44 83 ASP A CA 1
ATOM 620 C C . ASP A 1 83 ? 8.920 25.120 32.918 1.00 88.44 83 ASP A C 1
ATOM 622 O O . ASP A 1 83 ? 9.305 23.962 32.767 1.00 88.44 83 ASP A O 1
ATOM 626 N N . TRP A 1 84 ? 9.380 26.121 32.164 1.00 91.62 84 TRP A N 1
ATOM 627 C CA . TRP A 1 84 ? 10.423 25.941 31.165 1.00 91.62 84 TRP A CA 1
ATOM 628 C C . TRP A 1 84 ? 11.806 25.988 31.812 1.00 91.62 84 TRP A C 1
ATOM 630 O O . TRP A 1 84 ? 12.099 26.821 32.670 1.00 91.62 84 TRP A O 1
ATOM 640 N N . SER A 1 85 ? 12.692 25.126 31.334 1.00 93.06 85 SER A N 1
ATOM 641 C CA . SER A 1 85 ? 14.097 25.068 31.715 1.00 93.06 85 SER A CA 1
ATOM 642 C C . SER A 1 85 ? 14.995 25.288 30.500 1.00 93.06 85 SER A C 1
ATOM 644 O O . SER A 1 85 ? 14.614 25.012 29.361 1.00 93.06 85 SER A O 1
ATOM 646 N N . ALA A 1 86 ? 16.194 25.821 30.732 1.00 90.69 86 ALA A N 1
ATOM 647 C CA . ALA A 1 86 ? 17.194 25.941 29.680 1.00 90.69 86 ALA A CA 1
ATOM 648 C C . ALA A 1 86 ? 17.722 24.547 29.305 1.00 90.69 86 ALA A C 1
ATOM 650 O O . ALA A 1 86 ? 18.080 23.751 30.175 1.00 90.69 86 ALA A O 1
ATOM 651 N N . GLY A 1 87 ? 17.778 24.264 28.007 1.00 86.12 87 GLY A N 1
ATOM 652 C CA . GLY A 1 87 ? 18.330 23.034 27.458 1.00 86.12 87 GLY A CA 1
ATOM 653 C C . GLY A 1 87 ? 19.855 23.055 27.363 1.00 86.12 87 GLY A C 1
ATOM 654 O O . GLY A 1 87 ? 20.541 23.916 27.915 1.00 86.12 87 GLY A O 1
ATOM 655 N N . LYS A 1 88 ? 20.421 22.102 26.613 1.00 82.44 88 LYS A N 1
ATOM 656 C CA . LYS A 1 88 ? 21.887 21.952 26.499 1.00 82.44 88 LYS A CA 1
ATOM 657 C C . LYS A 1 88 ? 22.555 23.086 25.716 1.00 82.44 88 LYS A C 1
ATOM 659 O O . LYS A 1 88 ? 23.776 23.225 25.753 1.00 82.44 88 LYS A O 1
ATOM 664 N N . ARG A 1 89 ? 21.777 23.869 24.966 1.00 80.31 89 ARG A N 1
ATOM 665 C CA . ARG A 1 89 ? 22.263 24.910 24.054 1.00 80.31 89 ARG A CA 1
ATOM 666 C C . ARG A 1 89 ? 21.666 26.267 24.414 1.00 80.31 89 ARG A C 1
ATOM 668 O O . ARG A 1 89 ? 20.551 26.303 24.920 1.00 80.31 89 ARG A O 1
ATOM 675 N N . PRO A 1 90 ? 22.343 27.384 24.086 1.00 79.06 90 PRO A N 1
ATOM 676 C CA . PRO A 1 90 ? 21.905 28.719 24.505 1.00 79.06 90 PRO A CA 1
ATOM 677 C C . PRO A 1 90 ? 20.500 29.139 24.044 1.00 79.06 90 PRO A C 1
ATOM 679 O O . PRO A 1 90 ? 19.907 30.013 24.660 1.00 79.06 90 PRO A O 1
ATOM 682 N N . CYS A 1 91 ? 19.986 28.557 22.957 1.00 83.06 91 CYS A N 1
ATOM 683 C CA . CYS A 1 91 ? 18.650 28.832 22.421 1.00 83.06 91 CYS A CA 1
ATOM 684 C C . CYS A 1 91 ? 17.636 27.718 22.712 1.00 83.06 91 CYS A C 1
ATOM 686 O O . CYS A 1 91 ? 16.505 27.800 22.253 1.00 83.06 91 CYS A O 1
ATOM 688 N N . GLU A 1 92 ? 18.033 26.648 23.397 1.00 88.06 92 GLU A N 1
ATOM 689 C CA . GLU A 1 92 ? 17.176 25.490 23.633 1.00 88.06 92 GLU A CA 1
ATOM 690 C C . GLU A 1 92 ? 16.396 25.665 24.933 1.00 88.06 92 GLU A C 1
ATOM 692 O O . GLU A 1 92 ? 16.977 25.976 25.971 1.00 88.06 92 GLU A O 1
ATOM 697 N N . TRP A 1 93 ? 15.093 25.413 24.874 1.00 90.88 93 TRP A N 1
ATOM 698 C CA . TRP A 1 93 ? 14.191 25.436 26.017 1.00 90.88 93 TRP A CA 1
ATOM 699 C C . TRP A 1 93 ? 13.419 24.128 26.092 1.00 90.88 93 TRP A C 1
ATOM 701 O O . TRP A 1 93 ? 13.022 23.580 25.062 1.00 90.88 93 TRP A O 1
ATOM 711 N N . ARG A 1 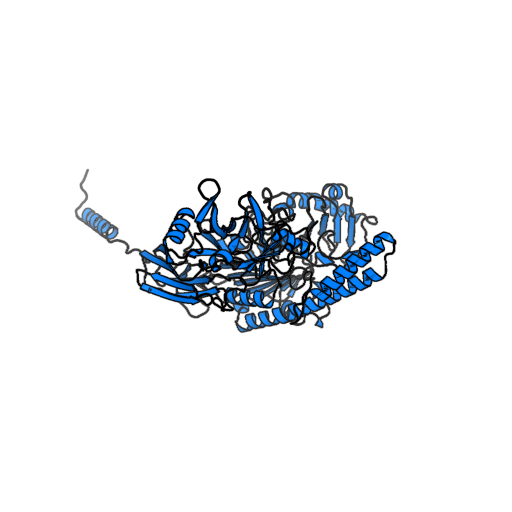94 ? 13.230 23.634 27.314 1.00 91.69 94 ARG A N 1
ATOM 712 C CA . ARG A 1 94 ? 12.620 22.337 27.611 1.00 91.69 94 ARG A CA 1
ATOM 713 C C . ARG A 1 94 ? 11.495 22.483 28.619 1.00 91.69 94 ARG A C 1
ATOM 715 O O . ARG A 1 94 ? 11.622 23.262 29.561 1.00 91.69 94 ARG A O 1
ATOM 722 N N . ILE A 1 95 ? 10.430 21.717 28.448 1.00 87.81 95 ILE A N 1
ATOM 723 C CA . ILE A 1 95 ? 9.341 21.600 29.420 1.00 87.81 95 ILE A CA 1
ATOM 724 C C . ILE A 1 95 ? 8.818 20.168 29.417 1.00 87.81 95 ILE A C 1
ATOM 726 O O . ILE A 1 95 ? 8.667 19.569 28.354 1.00 87.81 95 ILE A O 1
ATOM 730 N N . GLU A 1 96 ? 8.530 19.629 30.597 1.00 80.62 96 GLU A N 1
ATOM 731 C CA . GLU A 1 96 ? 7.896 18.318 30.729 1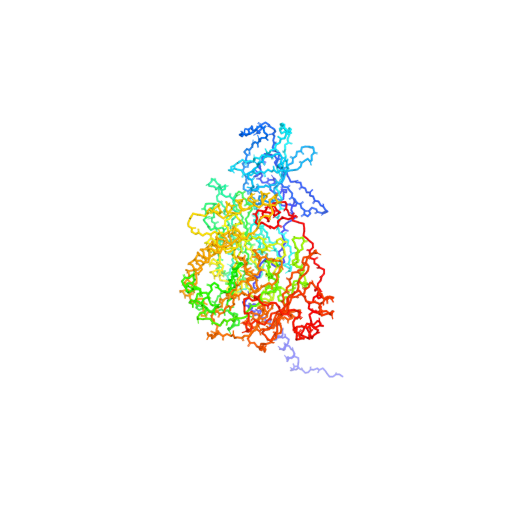.00 80.62 96 GLU A CA 1
ATOM 732 C C . GLU A 1 96 ? 6.520 18.324 30.040 1.00 80.62 96 GLU A C 1
ATOM 734 O O . GLU A 1 96 ? 5.733 19.270 30.175 1.00 80.62 96 GLU A O 1
ATOM 739 N N . LEU A 1 97 ? 6.225 17.268 29.284 1.00 72.94 97 LEU A N 1
ATOM 740 C CA . LEU A 1 97 ? 4.922 17.041 28.685 1.00 72.94 97 LEU A CA 1
ATOM 741 C C . LEU A 1 97 ? 3.866 17.070 29.798 1.00 72.94 97 LEU A C 1
ATOM 743 O O . LEU A 1 97 ? 4.027 16.409 30.826 1.00 72.94 97 LEU A O 1
ATOM 747 N N . PRO A 1 98 ? 2.756 17.806 29.626 1.00 62.53 98 PRO A N 1
ATOM 748 C CA . PRO A 1 98 ? 1.718 17.868 30.646 1.00 62.53 98 PRO A CA 1
ATOM 749 C C . PRO A 1 98 ? 1.229 16.457 31.026 1.00 62.53 98 PRO A C 1
ATOM 751 O O . PRO A 1 98 ? 0.860 15.676 30.149 1.00 62.53 98 PRO A O 1
ATOM 754 N N . VAL A 1 99 ? 1.196 16.126 32.325 1.00 48.41 99 VAL A N 1
ATOM 755 C CA . VAL A 1 99 ? 0.709 14.828 32.845 1.00 48.41 99 VAL A CA 1
ATOM 756 C C . VAL A 1 99 ? -0.682 14.512 32.269 1.00 48.41 99 VAL A C 1
ATOM 758 O O . VAL A 1 99 ? -1.606 15.302 32.430 1.00 48.41 99 VAL A O 1
ATOM 761 N N . GLY A 1 100 ? -0.845 13.372 31.586 1.00 51.31 100 GLY A N 1
ATOM 762 C CA . GLY A 1 100 ? -1.973 13.136 30.660 1.00 51.31 100 GLY A CA 1
ATOM 763 C C . GLY A 1 100 ? -1.590 13.261 29.175 1.00 51.31 100 GLY A C 1
ATOM 764 O O . GLY A 1 100 ? -2.460 13.242 28.303 1.00 51.31 100 GLY A O 1
ATOM 765 N N . GLY A 1 101 ? -0.280 13.337 28.905 1.00 49.47 101 GLY A N 1
ATOM 766 C CA . GLY A 1 101 ? 0.394 13.409 27.605 1.00 49.47 101 GLY A CA 1
ATOM 767 C C . GLY A 1 101 ? -0.157 12.498 26.510 1.00 49.47 101 GLY A C 1
ATOM 768 O O . GLY A 1 101 ? -0.098 12.861 25.344 1.00 49.47 101 GLY A O 1
ATOM 769 N N . ALA A 1 102 ? -0.782 11.373 26.866 1.00 49.19 102 ALA A N 1
ATOM 770 C CA . ALA A 1 102 ? -1.375 10.431 25.921 1.00 49.19 102 ALA A CA 1
ATOM 771 C C . ALA A 1 102 ? -2.381 11.074 24.945 1.00 49.19 102 ALA A C 1
ATOM 773 O O . ALA A 1 102 ? -2.439 10.642 23.798 1.00 49.19 102 ALA A O 1
ATOM 774 N N . MET A 1 103 ? -3.128 12.117 25.345 1.00 53.12 103 MET A N 1
ATOM 775 C CA . MET A 1 103 ? -3.987 12.867 24.408 1.00 53.12 103 MET A CA 1
ATOM 776 C C . MET A 1 103 ? -3.192 13.739 23.426 1.00 53.12 103 MET A C 1
ATOM 778 O O . MET A 1 103 ? -3.597 13.872 22.275 1.00 53.12 103 MET A O 1
ATOM 782 N N . PHE A 1 104 ? -2.053 14.293 23.846 1.00 53.03 104 PHE A N 1
ATOM 783 C CA . PHE A 1 104 ? -1.149 15.105 23.012 1.00 53.03 104 PHE A CA 1
ATOM 784 C C . PHE A 1 104 ? -0.260 14.245 22.117 1.00 53.03 104 PHE A C 1
ATOM 786 O O . PHE A 1 104 ? 0.203 14.693 21.070 1.00 53.03 104 PHE A O 1
ATOM 793 N N . CYS A 1 105 ? -0.053 12.992 22.518 1.00 46.69 105 CYS A N 1
ATOM 794 C CA . CYS A 1 105 ? 0.648 11.996 21.734 1.00 46.69 105 CYS A CA 1
ATOM 795 C C . CYS A 1 105 ? -0.199 11.453 20.582 1.00 46.69 105 CYS A C 1
ATOM 797 O O . CYS A 1 105 ? 0.371 10.721 19.782 1.00 46.69 105 CYS A O 1
ATOM 799 N N . THR A 1 106 ? -1.497 11.800 20.477 1.00 48.66 106 THR A N 1
ATOM 800 C CA . THR A 1 106 ? -2.427 11.193 19.504 1.00 48.66 106 THR A CA 1
ATOM 801 C C . THR A 1 106 ? -2.046 11.352 18.046 1.00 48.66 106 THR A C 1
ATOM 803 O O . THR A 1 106 ? -2.386 10.487 17.253 1.00 48.66 106 THR A O 1
ATOM 806 N N . GLU A 1 107 ? -1.281 12.389 17.710 1.00 58.38 107 GLU A N 1
ATOM 807 C CA . GLU A 1 107 ? -0.621 12.544 16.417 1.00 58.38 107 GLU A CA 1
ATOM 808 C C . GLU A 1 107 ? 0.431 13.654 16.553 1.00 58.38 107 GLU A C 1
ATOM 810 O O . GLU A 1 107 ? 0.099 14.830 16.441 1.00 58.38 107 GLU A O 1
ATOM 815 N N . LYS A 1 108 ? 1.717 13.316 16.778 1.00 60.62 108 LYS A N 1
ATOM 816 C CA . LYS A 1 108 ? 2.810 14.318 16.894 1.00 60.62 108 LYS A CA 1
ATOM 817 C C . LYS A 1 108 ? 2.794 15.332 15.727 1.00 60.62 108 LYS A C 1
ATOM 819 O O . LYS A 1 108 ? 3.061 16.510 15.926 1.00 60.62 108 LYS A O 1
ATOM 824 N N . LYS A 1 109 ? 2.377 14.880 14.534 1.00 60.50 109 LYS A N 1
ATOM 825 C CA . LYS A 1 109 ? 2.207 15.656 13.288 1.00 60.50 109 LYS A CA 1
ATOM 826 C C . LYS A 1 109 ? 1.060 16.687 13.310 1.00 60.50 109 LYS A C 1
ATOM 828 O O . LYS A 1 109 ? 0.918 17.463 12.374 1.00 60.50 109 LYS A O 1
ATOM 833 N N . ARG A 1 110 ? 0.225 16.698 14.352 1.00 67.88 110 ARG A N 1
ATOM 834 C CA . ARG A 1 110 ? -0.930 17.601 14.515 1.00 67.88 110 ARG A CA 1
ATOM 835 C C . ARG A 1 110 ? -0.894 18.383 15.828 1.00 67.88 110 ARG A C 1
ATOM 837 O O . ARG A 1 110 ? -1.923 18.881 16.290 1.00 67.88 110 ARG A O 1
ATOM 844 N N . THR A 1 111 ? 0.299 18.497 16.404 1.00 75.19 111 THR A N 1
ATOM 845 C CA . THR A 1 111 ? 0.565 19.328 17.573 1.00 75.19 111 THR A CA 1
ATOM 846 C C . THR A 1 111 ? 1.311 20.583 17.138 1.00 75.19 111 THR A C 1
ATOM 848 O O . THR A 1 111 ? 2.328 20.507 16.447 1.00 75.19 111 THR A O 1
ATOM 851 N N . VAL A 1 112 ? 0.809 21.743 17.553 1.00 80.31 112 VAL A N 1
ATOM 852 C CA . VAL A 1 112 ? 1.409 23.055 17.291 1.00 80.31 112 VAL A CA 1
ATOM 853 C C . VAL A 1 112 ? 1.723 23.713 18.624 1.00 80.31 112 VAL A C 1
ATOM 855 O O . VAL A 1 112 ? 0.889 23.733 19.529 1.00 80.31 112 VAL A O 1
ATOM 858 N N . LEU A 1 113 ? 2.918 24.278 18.742 1.00 85.62 113 LEU A N 1
ATOM 859 C CA . LEU A 1 113 ? 3.276 25.151 19.849 1.00 85.62 113 LEU A CA 1
ATOM 860 C C . LEU A 1 113 ? 3.099 26.598 19.383 1.00 85.62 113 LEU A C 1
ATOM 862 O O . LEU A 1 113 ? 3.480 26.932 18.268 1.00 85.62 113 LEU A O 1
ATOM 866 N N . SER A 1 114 ? 2.523 27.469 20.200 1.00 88.06 114 SER A N 1
ATOM 867 C CA . SER A 1 114 ? 2.394 28.889 19.868 1.00 88.06 114 SER A CA 1
ATOM 868 C C . SER A 1 114 ? 2.660 29.783 21.071 1.00 88.06 114 SER A C 1
ATOM 870 O O . SER A 1 114 ? 2.624 29.332 22.214 1.00 88.06 114 SER A O 1
ATOM 872 N N . ASP A 1 115 ? 2.945 31.060 20.833 1.00 87.44 115 ASP A N 1
ATOM 873 C CA . ASP A 1 115 ? 3.110 32.057 21.891 1.00 87.44 115 ASP A CA 1
ATOM 874 C C . ASP A 1 115 ? 1.959 33.074 21.919 1.00 87.44 115 ASP A C 1
ATOM 876 O O . ASP A 1 115 ? 1.091 33.100 21.045 1.00 87.44 115 ASP A O 1
ATOM 880 N N . GLY A 1 116 ? 1.953 33.942 22.935 1.00 76.50 116 GLY A N 1
ATOM 881 C CA . GLY A 1 116 ? 0.949 35.004 23.074 1.00 76.50 116 GLY A CA 1
ATOM 882 C C . GLY A 1 116 ? 0.995 36.089 21.986 1.00 76.50 116 GLY A C 1
ATOM 883 O O . GLY A 1 116 ? 0.103 36.933 21.948 1.00 76.50 116 GLY A O 1
ATOM 884 N N . ALA A 1 117 ? 2.009 36.085 21.113 1.00 77.62 117 ALA A N 1
ATOM 885 C CA . ALA A 1 117 ? 2.130 36.985 19.967 1.00 77.62 117 ALA A CA 1
ATOM 886 C C . ALA A 1 117 ? 1.651 36.338 18.651 1.00 77.62 117 ALA A C 1
ATOM 888 O O . ALA A 1 117 ? 1.683 36.992 17.609 1.00 77.62 117 ALA A O 1
ATOM 889 N N . GLY A 1 118 ? 1.201 35.078 18.693 1.00 75.00 118 GLY A N 1
ATOM 890 C CA . GLY A 1 118 ? 0.725 34.336 17.528 1.00 75.00 118 GLY A CA 1
ATOM 891 C C . GLY A 1 118 ? 1.841 33.736 16.673 1.00 75.00 118 GLY A C 1
ATOM 892 O O . GLY A 1 118 ? 1.576 33.325 15.547 1.00 75.00 118 GLY A O 1
ATOM 893 N N . ARG A 1 119 ? 3.085 33.680 17.170 1.00 84.25 119 ARG A N 1
ATOM 894 C CA . ARG A 1 119 ? 4.136 32.889 16.514 1.00 84.25 119 ARG A CA 1
ATOM 895 C C . ARG A 1 119 ? 3.854 31.415 16.757 1.00 84.25 119 ARG A C 1
ATOM 897 O O . ARG A 1 119 ? 3.502 31.038 17.874 1.00 84.25 119 ARG A O 1
ATOM 904 N N . GLU A 1 120 ? 4.021 30.602 15.721 1.00 86.00 120 GLU A N 1
ATOM 905 C CA . GLU A 1 120 ? 3.755 29.167 15.759 1.00 86.00 120 GLU A CA 1
ATOM 906 C C . GLU A 1 120 ? 5.017 28.369 15.434 1.00 86.00 120 GLU A C 1
ATOM 908 O O . GLU A 1 120 ? 5.828 28.755 14.589 1.00 86.00 120 GLU A O 1
ATOM 913 N N . TRP A 1 121 ? 5.155 27.240 16.117 1.00 84.25 121 TRP A N 1
ATOM 914 C CA . TRP A 1 121 ? 6.167 26.229 15.887 1.00 84.25 121 TRP A CA 1
ATOM 915 C C . TRP A 1 121 ? 5.472 24.912 15.583 1.00 84.25 121 TRP A C 1
ATOM 917 O O . TRP A 1 121 ? 4.596 24.468 16.332 1.00 84.25 121 TRP A O 1
ATOM 927 N N . THR A 1 122 ? 5.887 24.265 14.502 1.00 77.81 122 THR A N 1
ATOM 928 C CA . THR A 1 122 ? 5.378 22.948 14.117 1.00 77.81 122 THR A CA 1
ATOM 929 C C . THR A 1 122 ? 6.287 21.845 14.639 1.00 77.81 122 THR A C 1
ATOM 931 O O . THR A 1 122 ? 7.483 22.050 14.868 1.00 77.81 122 THR A O 1
ATOM 934 N N . TYR A 1 123 ? 5.721 20.659 14.838 1.00 76.00 123 TYR A N 1
ATOM 935 C CA . TYR A 1 123 ? 6.490 19.489 15.238 1.00 76.00 123 TYR A CA 1
ATOM 936 C C . TYR A 1 123 ? 7.534 19.107 14.173 1.00 76.00 123 TYR A C 1
ATOM 938 O O . TYR A 1 123 ? 7.282 19.220 12.975 1.00 76.00 123 TYR A O 1
ATOM 946 N N . SER A 1 124 ? 8.695 18.624 14.616 1.00 70.19 124 SER A N 1
ATOM 947 C CA . SER A 1 124 ? 9.749 18.047 13.784 1.00 70.19 124 SER A CA 1
ATOM 948 C C . SER A 1 124 ? 10.372 16.831 14.466 1.00 70.19 124 SER A C 1
ATOM 950 O O . SER A 1 124 ? 10.474 16.767 15.694 1.00 70.19 124 SER A O 1
ATOM 952 N N . ARG A 1 125 ? 10.794 15.856 13.654 1.00 62.03 125 ARG A N 1
ATOM 953 C CA . ARG A 1 125 ? 11.549 14.671 14.097 1.00 62.03 125 ARG A CA 1
ATOM 954 C C . ARG A 1 125 ? 13.059 14.870 14.058 1.00 62.03 125 ARG A C 1
ATOM 956 O O . ARG A 1 125 ? 13.785 14.079 14.652 1.00 62.03 125 ARG A O 1
ATOM 963 N N . GLN A 1 126 ? 13.534 15.886 13.345 1.00 62.03 126 GLN A N 1
ATOM 964 C CA . GLN A 1 126 ? 14.960 16.144 13.234 1.00 62.03 126 GLN A CA 1
ATOM 965 C C . GLN A 1 126 ? 15.479 16.783 14.519 1.00 62.03 126 GLN A C 1
ATOM 967 O O . GLN A 1 126 ? 14.821 17.632 15.128 1.00 62.03 126 GLN A O 1
ATOM 972 N N . VAL A 1 127 ? 16.702 16.408 14.900 1.00 61.12 127 VAL A N 1
ATOM 973 C CA . VAL A 1 127 ? 17.419 17.084 15.980 1.00 61.12 127 VAL A CA 1
ATOM 974 C C . VAL A 1 127 ? 17.504 18.559 15.614 1.00 61.12 127 VAL A C 1
ATOM 976 O O . VAL A 1 127 ? 18.142 18.920 14.626 1.00 61.12 127 VAL A O 1
ATOM 979 N N . LEU A 1 128 ? 16.852 19.416 16.405 1.00 60.81 128 LEU A N 1
ATOM 980 C CA . LEU A 1 128 ? 16.881 20.860 16.182 1.00 60.81 128 LEU A CA 1
ATOM 981 C C . LEU A 1 128 ? 18.355 21.263 16.103 1.00 60.81 128 LEU A C 1
ATOM 983 O O . LEU A 1 128 ? 19.077 20.957 17.041 1.00 60.81 128 LEU A O 1
ATOM 987 N N . GLY A 1 129 ? 18.842 21.874 15.021 1.00 50.25 129 GLY A N 1
ATOM 988 C CA . GLY A 1 129 ? 20.273 22.114 14.791 1.00 50.25 129 GLY A CA 1
ATOM 989 C C . GLY A 1 129 ? 20.524 23.320 13.881 1.00 50.25 129 GLY A C 1
ATOM 990 O O . GLY A 1 129 ? 20.145 23.311 12.719 1.00 50.25 129 GLY A O 1
ATOM 991 N N . ALA A 1 130 ? 21.196 24.350 14.413 1.00 50.97 130 ALA A N 1
ATOM 992 C CA . ALA A 1 130 ? 21.492 25.648 13.779 1.00 50.97 130 ALA A CA 1
ATOM 993 C C . ALA A 1 130 ? 20.280 26.574 13.498 1.00 50.97 130 ALA A C 1
ATOM 995 O O . ALA A 1 130 ? 19.122 26.170 13.500 1.00 50.97 130 ALA A O 1
ATOM 996 N N . ARG A 1 131 ? 20.564 27.870 13.272 1.00 45.62 131 ARG A N 1
ATOM 997 C CA . ARG A 1 131 ? 19.599 28.991 13.135 1.00 45.62 131 ARG A CA 1
ATOM 998 C C . ARG A 1 131 ? 18.444 28.781 12.135 1.00 45.62 131 ARG A C 1
ATOM 1000 O O . ARG A 1 131 ? 17.478 29.532 12.197 1.00 45.62 131 ARG A O 1
ATOM 1007 N N . LYS A 1 132 ? 18.520 27.796 11.231 1.00 47.34 132 LYS A N 1
ATOM 1008 C CA . LYS A 1 132 ? 17.470 27.493 10.240 1.00 47.34 132 LYS A CA 1
ATOM 1009 C C . LYS A 1 132 ? 16.234 26.779 10.820 1.00 47.34 132 LYS A C 1
ATOM 1011 O O . LYS A 1 132 ? 15.252 26.643 10.107 1.00 47.34 132 LYS A O 1
ATOM 1016 N N . VAL A 1 133 ? 16.247 26.385 12.099 1.00 60.34 133 VAL A N 1
ATOM 1017 C CA . VAL A 1 133 ? 15.176 25.590 12.745 1.00 60.34 133 VAL A CA 1
ATOM 1018 C C . VAL A 1 133 ? 14.274 26.429 13.679 1.00 60.34 133 VAL A C 1
ATOM 1020 O O . VAL A 1 133 ? 13.559 25.904 14.526 1.00 60.34 133 VAL A O 1
ATOM 1023 N N . ALA A 1 134 ? 14.295 27.761 13.552 1.00 60.81 134 ALA A N 1
ATOM 1024 C CA . ALA A 1 134 ? 13.666 28.696 14.499 1.00 60.81 134 ALA A CA 1
ATOM 1025 C C . ALA A 1 134 ? 12.123 28.619 14.603 1.00 60.81 134 ALA A C 1
ATOM 1027 O O . ALA A 1 134 ? 11.549 29.274 15.471 1.00 60.81 134 ALA A O 1
ATOM 1028 N N . THR A 1 135 ? 11.457 27.835 13.748 1.00 71.38 135 THR A N 1
ATOM 1029 C CA . THR A 1 135 ? 9.992 27.655 13.694 1.00 71.38 135 THR A CA 1
ATOM 1030 C C . THR A 1 135 ? 9.553 26.208 13.947 1.00 71.38 135 THR A C 1
ATOM 1032 O O . THR A 1 135 ? 8.444 25.824 13.583 1.00 71.38 135 THR A O 1
ATOM 1035 N N . ARG A 1 136 ? 10.412 25.376 14.553 1.00 77.19 136 ARG A N 1
ATOM 1036 C CA . ARG A 1 136 ? 10.088 23.977 14.868 1.00 77.19 136 ARG A CA 1
ATOM 1037 C C . ARG A 1 136 ? 10.306 23.648 16.345 1.00 77.19 136 ARG A C 1
ATOM 1039 O O . ARG A 1 136 ? 11.131 24.269 17.015 1.00 77.19 136 ARG A O 1
ATOM 1046 N N . PHE A 1 137 ? 9.578 22.650 16.836 1.00 83.81 137 PHE A N 1
ATOM 1047 C CA . PHE A 1 137 ? 9.804 22.011 18.134 1.00 83.81 137 PHE A CA 1
ATOM 1048 C C . PHE A 1 137 ? 9.877 20.489 17.961 1.00 83.81 137 PHE A C 1
ATOM 1050 O O . PHE A 1 137 ? 9.413 19.946 16.962 1.00 83.81 137 PHE A O 1
ATOM 1057 N N . MET A 1 138 ? 10.441 19.791 18.936 1.00 78.62 138 MET A N 1
ATOM 1058 C CA . MET A 1 138 ? 10.524 18.332 18.973 1.00 78.62 138 MET A CA 1
ATOM 1059 C C . MET A 1 138 ? 10.034 17.823 20.331 1.00 78.62 138 MET A C 1
ATOM 1061 O O . MET A 1 138 ? 9.956 18.577 21.297 1.00 78.62 138 MET A O 1
ATOM 1065 N N . ILE A 1 139 ? 9.691 16.539 20.399 1.00 75.94 139 ILE A N 1
ATOM 1066 C CA . ILE A 1 139 ? 9.417 15.834 21.651 1.00 75.94 139 ILE A CA 1
ATOM 1067 C C . ILE A 1 139 ? 10.564 14.843 21.877 1.00 75.94 139 ILE A C 1
ATOM 1069 O O . ILE A 1 139 ? 10.742 13.936 21.062 1.00 75.94 139 ILE A O 1
ATOM 1073 N N . GLU A 1 140 ? 11.337 15.035 22.946 1.00 74.38 140 GLU A N 1
ATOM 1074 C CA . GLU A 1 140 ? 12.437 14.160 23.370 1.00 74.38 140 GLU A CA 1
ATOM 1075 C C . GLU A 1 140 ? 12.088 13.519 24.716 1.00 74.38 140 GLU A C 1
ATOM 1077 O O . GLU A 1 140 ? 12.044 14.205 25.736 1.00 74.38 140 GLU A O 1
ATOM 1082 N N . GLY A 1 141 ? 11.864 12.203 24.751 1.00 70.69 141 GLY A N 1
ATOM 1083 C CA . GLY A 1 141 ? 11.403 11.577 25.991 1.00 70.69 141 GLY A CA 1
ATOM 1084 C C . GLY A 1 141 ? 10.027 12.120 26.379 1.00 70.69 141 GLY A C 1
ATOM 1085 O O . GLY A 1 141 ? 9.136 12.236 25.538 1.00 70.69 141 GLY A O 1
ATOM 1086 N N . ASP A 1 142 ? 9.904 12.522 27.639 1.00 71.88 142 ASP A N 1
ATOM 1087 C CA . ASP A 1 142 ? 8.710 13.178 28.166 1.00 71.88 142 ASP A CA 1
ATOM 1088 C C . ASP A 1 142 ? 8.820 14.713 28.133 1.00 71.88 142 ASP A C 1
ATOM 1090 O O . ASP A 1 142 ? 8.141 15.385 28.897 1.00 71.88 142 ASP A O 1
ATOM 1094 N N . GLU A 1 143 ? 9.670 15.300 27.282 1.00 79.69 143 GLU A N 1
ATOM 1095 C CA . GLU A 1 143 ? 9.873 16.753 27.205 1.00 79.69 143 GLU A CA 1
ATOM 1096 C C . GLU A 1 143 ? 9.566 17.320 25.813 1.00 79.69 143 GLU A C 1
ATOM 1098 O O . GLU A 1 143 ? 9.935 16.750 24.785 1.00 79.69 143 GLU A O 1
ATOM 1103 N N . ILE A 1 144 ? 8.952 18.503 25.770 1.00 84.75 144 ILE A N 1
ATOM 1104 C CA . ILE A 1 144 ? 8.922 19.362 24.582 1.00 84.75 144 ILE A CA 1
ATOM 1105 C C . ILE A 1 144 ? 10.216 20.171 24.556 1.00 84.75 144 ILE A C 1
ATOM 1107 O O . ILE A 1 144 ? 10.543 20.858 25.523 1.00 84.75 144 ILE A O 1
ATOM 1111 N N . VAL A 1 145 ? 10.913 20.137 23.423 1.00 86.94 145 VAL A N 1
ATOM 1112 C CA . VAL A 1 145 ? 12.137 20.895 23.162 1.00 86.94 145 VAL A CA 1
ATOM 1113 C C . VAL A 1 145 ? 11.877 21.891 22.038 1.00 86.94 145 VAL A C 1
ATOM 1115 O O . VAL A 1 145 ? 11.440 21.508 20.954 1.00 86.94 145 VAL A O 1
ATOM 1118 N N . VAL A 1 146 ? 12.165 23.170 22.264 1.00 87.62 146 VAL A N 1
ATOM 1119 C CA . VAL A 1 146 ? 12.022 24.233 21.256 1.00 87.62 146 VAL A CA 1
ATOM 1120 C C . VAL A 1 146 ? 13.276 25.101 21.216 1.00 87.62 146 VAL A C 1
ATOM 1122 O O . VAL A 1 146 ? 13.919 25.335 22.242 1.00 87.62 146 VAL A O 1
ATOM 1125 N N . CYS A 1 147 ? 13.640 25.585 20.028 1.00 85.44 147 CYS A N 1
ATOM 1126 C CA . CYS A 1 147 ? 14.727 26.546 19.864 1.00 85.44 147 CYS A CA 1
ATOM 1127 C C . CYS A 1 147 ? 14.175 27.969 19.696 1.00 85.44 147 CYS A C 1
ATOM 1129 O O . CYS A 1 147 ? 13.520 28.261 18.699 1.00 85.44 147 CYS A O 1
ATOM 1131 N N . LEU A 1 148 ? 14.474 28.861 20.645 1.00 83.62 148 LEU A N 1
ATOM 1132 C CA . LEU A 1 148 ? 13.998 30.247 20.683 1.00 83.62 148 LEU A CA 1
ATOM 1133 C C . LEU A 1 148 ? 15.165 31.235 20.802 1.00 83.62 148 LEU A C 1
ATOM 1135 O O . LEU A 1 148 ? 16.129 31.010 21.537 1.00 83.62 148 LEU A O 1
ATOM 1139 N N . GLU A 1 149 ? 15.064 32.365 20.102 1.00 79.00 149 GLU A N 1
ATOM 1140 C CA . GLU A 1 149 ? 15.936 33.517 20.342 1.00 79.00 149 GLU A CA 1
ATOM 1141 C C . GLU A 1 149 ? 15.420 34.294 21.563 1.00 79.00 149 GLU A C 1
ATOM 1143 O O . GLU A 1 149 ? 14.459 35.057 21.469 1.00 79.00 149 GLU A O 1
ATOM 1148 N N . GLY A 1 150 ? 16.055 34.079 22.718 1.00 81.75 150 GLY A N 1
ATOM 1149 C CA . GLY A 1 150 ? 15.636 34.656 23.997 1.00 81.75 150 GLY A CA 1
ATOM 1150 C C . GLY A 1 150 ? 14.782 33.700 24.828 1.00 81.75 150 GLY A C 1
ATOM 1151 O O . GLY A 1 150 ? 14.756 32.497 24.579 1.00 81.75 150 GLY A O 1
ATOM 1152 N N . GLU A 1 151 ? 14.130 34.236 25.857 1.00 85.44 151 GLU A N 1
ATOM 1153 C CA . GLU A 1 151 ? 13.311 33.453 26.788 1.00 85.44 151 GLU A CA 1
ATOM 1154 C C . GLU A 1 151 ? 11.904 33.176 26.225 1.00 85.44 151 GLU A C 1
ATOM 1156 O O . GLU A 1 151 ? 11.391 33.995 25.453 1.00 85.44 151 GLU A O 1
ATOM 1161 N N . PRO A 1 152 ? 11.243 32.069 26.623 1.00 87.00 152 PRO A N 1
ATOM 1162 C CA . PRO A 1 152 ? 9.859 31.801 26.259 1.00 87.00 152 PRO A CA 1
ATOM 1163 C C . PRO A 1 152 ? 8.941 32.929 26.738 1.00 87.00 152 PRO A C 1
ATOM 1165 O O . PRO A 1 152 ? 9.193 33.565 27.768 1.00 87.00 152 PRO A O 1
ATOM 1168 N N . SER A 1 153 ? 7.854 33.171 26.007 1.00 88.56 153 SER A N 1
ATOM 1169 C CA . SER A 1 153 ? 6.807 34.102 26.442 1.00 88.56 153 SER A CA 1
ATOM 1170 C C . SER A 1 153 ? 6.166 33.651 27.760 1.00 88.56 153 SER A C 1
ATOM 1172 O O . SER A 1 153 ? 6.189 32.466 28.083 1.00 88.56 153 SER A O 1
ATOM 1174 N N . ASP A 1 154 ? 5.550 34.584 28.501 1.00 86.31 154 ASP A N 1
ATOM 1175 C CA . ASP A 1 154 ? 4.939 34.327 29.822 1.00 86.31 154 ASP A CA 1
ATOM 1176 C C . ASP A 1 154 ? 4.005 33.107 29.838 1.00 86.31 154 ASP A C 1
ATOM 1178 O O . ASP A 1 154 ? 3.933 32.367 30.824 1.00 86.31 154 ASP A O 1
ATOM 1182 N N . THR A 1 155 ? 3.301 32.866 28.734 1.00 85.31 155 THR A N 1
ATOM 1183 C CA . THR A 1 155 ? 2.573 31.623 28.487 1.00 85.31 155 THR A CA 1
ATOM 1184 C C . THR A 1 155 ? 2.711 31.241 27.021 1.00 85.31 155 THR A C 1
ATOM 1186 O O . THR A 1 155 ? 2.353 32.016 26.133 1.00 85.31 155 THR A O 1
ATOM 1189 N N . MET A 1 156 ? 3.230 30.039 26.781 1.00 89.00 156 MET A N 1
ATOM 1190 C CA . MET A 1 156 ? 3.117 29.360 25.492 1.00 89.00 156 MET A CA 1
ATOM 1191 C C . MET A 1 156 ? 1.901 28.431 25.518 1.00 89.00 156 MET A C 1
ATOM 1193 O O . MET A 1 156 ? 1.447 28.031 26.588 1.00 89.00 156 MET A O 1
ATOM 1197 N N . LEU A 1 157 ? 1.364 28.087 24.355 1.00 86.25 157 LEU A N 1
ATOM 1198 C CA . LEU A 1 157 ? 0.235 27.176 24.203 1.00 86.25 157 LEU A CA 1
ATOM 1199 C C . LEU A 1 157 ? 0.685 25.954 23.414 1.00 86.25 157 LEU A C 1
ATOM 1201 O O . LEU A 1 157 ? 1.189 26.088 22.303 1.00 86.25 157 LEU A O 1
ATOM 1205 N N . CYS A 1 158 ? 0.484 24.766 23.974 1.00 83.31 158 CYS A N 1
ATOM 1206 C CA . CYS A 1 158 ? 0.563 23.519 23.221 1.00 83.31 158 CYS A CA 1
ATOM 1207 C C . CYS A 1 158 ? -0.844 23.148 22.764 1.00 83.31 158 CYS A C 1
ATOM 1209 O O . CYS A 1 158 ? -1.742 23.014 23.595 1.00 83.31 158 CYS A O 1
ATOM 1211 N N . ARG A 1 159 ? -1.047 23.017 21.455 1.00 80.25 159 ARG A N 1
ATOM 1212 C CA . ARG A 1 159 ? -2.355 22.759 20.852 1.00 80.25 159 ARG A CA 1
ATOM 1213 C C . ARG A 1 159 ? -2.312 21.440 20.106 1.00 80.25 159 ARG A C 1
ATOM 1215 O O . ARG A 1 159 ? -1.493 21.284 19.206 1.00 80.25 159 ARG A O 1
ATOM 1222 N N . ALA A 1 160 ? -3.194 20.516 20.465 1.00 75.44 160 ALA A N 1
ATOM 1223 C CA . ALA A 1 160 ? -3.359 19.241 19.773 1.00 75.44 160 ALA A CA 1
ATOM 1224 C C . ALA A 1 160 ? -4.733 19.190 19.105 1.00 75.44 160 ALA A C 1
ATOM 1226 O O . ALA A 1 160 ? -5.752 19.460 19.747 1.00 75.44 160 ALA A O 1
ATOM 1227 N N . ARG A 1 161 ? -4.769 18.858 17.815 1.00 75.25 161 ARG A N 1
ATOM 1228 C CA . ARG A 1 161 ? -6.028 18.739 17.075 1.00 75.25 161 ARG A CA 1
ATOM 1229 C C . ARG A 1 161 ? -6.830 17.534 17.569 1.00 75.25 161 ARG A C 1
ATOM 1231 O O . ARG A 1 161 ? -6.314 16.423 17.626 1.00 75.25 161 ARG A O 1
ATOM 1238 N N . LEU A 1 162 ? -8.104 17.753 17.875 1.00 73.31 162 LEU A N 1
ATOM 1239 C CA . LEU A 1 162 ? -9.080 16.698 18.122 1.00 73.31 162 LEU A CA 1
ATOM 1240 C C . LEU A 1 162 ? -9.700 16.285 16.784 1.00 73.31 162 LEU A C 1
ATOM 1242 O O . LEU A 1 162 ? -10.244 17.117 16.057 1.00 73.31 162 LEU A O 1
ATOM 1246 N N . ASP A 1 163 ? -9.621 14.999 16.461 1.00 72.19 163 ASP A N 1
ATOM 1247 C CA . ASP A 1 163 ? -10.268 14.404 15.293 1.00 72.19 163 ASP A CA 1
ATOM 1248 C C . ASP A 1 163 ? -11.329 13.414 15.781 1.00 72.19 163 ASP A C 1
ATOM 1250 O O . ASP A 1 163 ? -11.102 12.675 16.739 1.00 72.19 163 ASP A O 1
ATOM 1254 N N . SER A 1 164 ? -12.499 13.416 15.146 1.00 73.31 164 SER A N 1
ATOM 1255 C CA . SER A 1 164 ? -13.570 12.456 15.443 1.00 73.31 164 SER A CA 1
ATOM 1256 C C . SER A 1 164 ? -13.823 11.489 14.292 1.00 73.31 164 SER A C 1
ATOM 1258 O O . SER A 1 164 ? -14.655 10.593 14.428 1.00 73.31 164 SER A O 1
ATOM 1260 N N . GLY A 1 165 ? -13.088 11.636 13.188 1.00 82.00 165 GLY A N 1
ATOM 1261 C CA . GLY A 1 165 ? -13.385 11.018 11.909 1.00 82.00 165 GLY A CA 1
ATOM 1262 C C . GLY A 1 165 ? -14.347 11.850 11.063 1.00 82.00 165 GLY A C 1
ATOM 1263 O O . GLY A 1 165 ? -14.820 12.916 11.458 1.00 82.00 165 GLY A O 1
ATOM 1264 N N . LYS A 1 166 ? -14.627 11.347 9.865 1.00 85.94 166 LYS A N 1
ATOM 1265 C CA . LYS A 1 166 ? -15.564 11.936 8.909 1.00 85.94 166 LYS A CA 1
ATOM 1266 C C . LYS A 1 166 ? -16.318 10.847 8.168 1.00 85.94 166 LYS A C 1
ATOM 1268 O O . LYS A 1 166 ? -15.835 9.725 8.023 1.00 85.94 166 LYS A O 1
ATOM 1273 N N . GLU A 1 167 ? -17.494 11.188 7.667 1.00 88.12 167 GLU A N 1
ATOM 1274 C CA . GLU A 1 167 ? -18.211 10.305 6.760 1.00 88.12 167 GLU A CA 1
ATOM 1275 C C . GLU A 1 167 ? -17.564 10.315 5.369 1.00 88.12 167 GLU A C 1
ATOM 1277 O O . GLU A 1 167 ? -17.339 11.378 4.791 1.00 88.12 167 GLU A O 1
ATOM 1282 N N . ILE A 1 168 ? -17.297 9.125 4.832 1.00 85.88 168 ILE A N 1
ATOM 1283 C CA . ILE A 1 168 ? -16.890 8.886 3.444 1.00 85.88 168 ILE A CA 1
ATOM 1284 C C . ILE A 1 168 ? -17.684 7.681 2.941 1.00 85.88 168 ILE A C 1
ATOM 1286 O O . ILE A 1 168 ? -17.691 6.637 3.591 1.00 85.88 168 ILE A O 1
ATOM 1290 N N . ASP A 1 169 ? -18.383 7.827 1.814 1.00 83.75 169 ASP A N 1
ATOM 1291 C CA . ASP A 1 169 ? -19.216 6.773 1.213 1.00 83.75 169 ASP A CA 1
ATOM 1292 C C . ASP A 1 169 ? -20.152 6.087 2.218 1.00 83.75 169 ASP A C 1
ATOM 1294 O O . ASP A 1 169 ? -20.190 4.860 2.344 1.00 83.75 169 ASP A O 1
ATOM 1298 N N . GLU A 1 170 ? -20.884 6.913 2.972 1.00 88.12 170 GLU A N 1
ATOM 1299 C CA . GLU A 1 170 ? -21.825 6.520 4.030 1.00 88.12 170 GLU A CA 1
ATOM 1300 C C . GLU A 1 170 ? -21.206 5.830 5.255 1.00 88.12 170 GLU A C 1
ATOM 1302 O O . GLU A 1 170 ? -21.936 5.449 6.174 1.00 88.12 170 GLU A O 1
ATOM 1307 N N . ARG A 1 171 ? -19.881 5.670 5.299 1.00 90.56 171 ARG A N 1
ATOM 1308 C CA . ARG A 1 171 ? -19.149 5.026 6.393 1.00 90.56 171 ARG A CA 1
ATOM 1309 C C . ARG A 1 171 ? -18.377 6.045 7.202 1.00 90.56 171 ARG A C 1
ATOM 1311 O O . ARG A 1 171 ? -17.806 6.991 6.665 1.00 90.56 171 ARG A O 1
ATOM 1318 N N . TRP A 1 172 ? -18.330 5.839 8.509 1.00 92.44 172 TRP A N 1
ATOM 1319 C CA . TRP A 1 172 ? -17.518 6.673 9.380 1.00 92.44 172 TRP A CA 1
ATOM 1320 C C . TRP A 1 172 ? -16.056 6.222 9.358 1.00 92.44 172 TRP A C 1
ATOM 1322 O O . TRP A 1 172 ? -15.716 5.128 9.819 1.00 92.44 172 TRP A O 1
ATOM 1332 N N . ARG A 1 173 ? -15.190 7.080 8.818 1.00 91.19 173 ARG A N 1
ATOM 1333 C CA . ARG A 1 173 ? -13.751 6.855 8.702 1.00 91.19 173 ARG A CA 1
ATOM 1334 C C . ARG A 1 173 ? -13.029 7.686 9.748 1.00 91.19 173 ARG A C 1
ATOM 1336 O O . ARG A 1 173 ? -13.147 8.909 9.764 1.00 91.19 173 ARG A O 1
ATOM 1343 N N . ALA A 1 174 ? -12.277 7.019 10.610 1.00 88.31 174 ALA A N 1
ATOM 1344 C CA . ALA A 1 174 ? -11.483 7.637 11.658 1.00 88.31 174 ALA A CA 1
ATOM 1345 C C . ALA A 1 174 ? -9.991 7.459 11.368 1.00 88.31 174 ALA A C 1
ATOM 1347 O O . ALA A 1 174 ? -9.570 6.504 10.707 1.00 88.31 174 ALA A O 1
ATOM 1348 N N . ARG A 1 175 ? -9.192 8.385 11.892 1.00 81.62 175 ARG A N 1
ATOM 1349 C CA . ARG A 1 175 ? -7.737 8.293 11.885 1.00 81.62 175 ARG A CA 1
ATOM 1350 C C . ARG A 1 175 ? -7.232 8.198 13.317 1.00 81.62 175 ARG A C 1
ATOM 1352 O O . ARG A 1 175 ? -7.726 8.889 14.204 1.00 81.62 175 ARG A O 1
ATOM 1359 N N . GLN A 1 176 ? -6.265 7.320 13.518 1.00 78.56 176 GLN A N 1
ATOM 1360 C CA . GLN A 1 176 ? -5.457 7.229 14.720 1.00 78.56 176 GLN A CA 1
ATOM 1361 C C . GLN A 1 176 ? -4.004 7.060 14.258 1.00 78.56 176 GLN A C 1
ATOM 1363 O O . GLN A 1 176 ? -3.635 5.981 13.801 1.00 78.56 176 GLN A O 1
ATOM 1368 N N . TRP A 1 177 ? -3.171 8.093 14.376 1.00 75.75 177 TRP A N 1
ATOM 1369 C CA . TRP A 1 177 ? -1.764 8.089 13.946 1.00 75.75 177 TRP A CA 1
ATOM 1370 C C . TRP A 1 177 ? -1.563 7.699 12.470 1.00 75.75 177 TRP A C 1
ATOM 1372 O O . TRP A 1 177 ? -1.976 8.392 11.536 1.00 75.75 177 TRP A O 1
ATOM 1382 N N . ASP A 1 178 ? -0.856 6.597 12.276 1.00 79.94 178 ASP A N 1
ATOM 1383 C CA . ASP A 1 178 ? -0.529 5.907 11.043 1.00 79.94 178 ASP A CA 1
ATOM 1384 C C . ASP A 1 178 ? -1.637 4.946 10.598 1.00 79.94 178 ASP A C 1
ATOM 1386 O O . ASP A 1 178 ? -1.523 4.346 9.541 1.00 79.94 178 ASP A O 1
ATOM 1390 N N . LEU A 1 179 ? -2.732 4.811 11.351 1.00 87.75 179 LEU A N 1
ATOM 1391 C CA . LEU A 1 179 ? -3.893 4.027 10.941 1.00 87.75 179 LEU A CA 1
ATOM 1392 C C . LEU A 1 179 ? -5.032 4.942 10.494 1.00 87.75 179 LEU A C 1
ATOM 1394 O O . LEU A 1 179 ? -5.566 5.732 11.272 1.00 87.75 179 LEU A O 1
ATOM 1398 N N . THR A 1 180 ? -5.471 4.760 9.256 1.00 90.94 180 THR A N 1
ATOM 1399 C CA . THR A 1 180 ? -6.742 5.274 8.748 1.00 90.94 180 THR A CA 1
ATOM 1400 C C . THR A 1 180 ? -7.677 4.094 8.511 1.00 90.94 180 THR A C 1
ATOM 1402 O O . THR A 1 180 ? -7.328 3.159 7.800 1.00 90.94 180 THR A O 1
ATOM 1405 N N . THR A 1 181 ? -8.865 4.091 9.113 1.00 94.06 181 THR A N 1
ATOM 1406 C CA . THR A 1 181 ? -9.774 2.936 9.038 1.00 94.06 181 THR A CA 1
ATOM 1407 C C . THR A 1 181 ? -11.228 3.361 9.161 1.00 94.06 181 THR A C 1
ATOM 1409 O O . THR A 1 181 ? -11.550 4.389 9.759 1.00 94.06 181 THR A O 1
ATOM 1412 N N . ASN A 1 182 ? -12.137 2.532 8.659 1.00 94.12 182 ASN A N 1
ATOM 1413 C CA . ASN A 1 182 ? -13.531 2.605 9.089 1.00 94.12 182 ASN A CA 1
ATOM 1414 C C . ASN A 1 182 ? -13.579 2.203 10.567 1.00 94.12 182 ASN A C 1
ATOM 1416 O O . ASN A 1 182 ? -13.002 1.177 10.939 1.00 94.12 182 ASN A O 1
ATOM 1420 N N . GLY A 1 183 ? -14.207 2.997 11.431 1.00 93.62 183 GLY A N 1
ATOM 1421 C CA . GLY A 1 183 ? -14.214 2.678 12.856 1.00 93.62 183 GLY A CA 1
ATOM 1422 C C . GLY A 1 183 ? -14.926 3.692 13.733 1.00 93.62 183 GLY A C 1
ATOM 1423 O O . GLY A 1 183 ? -15.251 4.794 13.307 1.00 93.62 183 GLY A O 1
ATOM 1424 N N . ILE A 1 184 ? -15.163 3.298 14.979 1.00 92.19 184 ILE A N 1
ATOM 1425 C CA . ILE A 1 184 ? -15.856 4.099 15.989 1.00 92.19 184 ILE A CA 1
ATOM 1426 C C . ILE A 1 184 ? -14.818 4.571 17.005 1.00 92.19 184 ILE A C 1
ATOM 1428 O O . ILE A 1 184 ? -14.301 3.769 17.788 1.00 92.19 184 ILE A O 1
ATOM 1432 N N . LEU A 1 185 ? -14.480 5.861 16.961 1.00 88.38 185 LEU A N 1
ATOM 1433 C CA . LEU A 1 185 ? -13.570 6.481 17.922 1.00 88.38 185 LEU A CA 1
ATOM 1434 C C . LEU A 1 185 ? -14.330 6.796 19.212 1.00 88.38 185 LEU A C 1
ATOM 1436 O O . LEU A 1 185 ? -15.367 7.456 19.174 1.00 88.38 185 LEU A O 1
ATOM 1440 N N . VAL A 1 186 ? -13.806 6.342 20.349 1.00 86.94 186 VAL A N 1
ATOM 1441 C CA . VAL A 1 186 ? -14.426 6.535 21.664 1.00 86.94 186 VAL A CA 1
ATOM 1442 C C . VAL A 1 186 ? -13.431 7.208 22.604 1.00 86.94 186 VAL A C 1
ATOM 1444 O O . VAL A 1 186 ? -12.295 6.760 22.775 1.00 86.94 186 VAL A O 1
ATOM 1447 N N . PHE A 1 187 ? -13.870 8.300 23.224 1.00 80.88 187 PHE A N 1
ATOM 1448 C CA . PHE A 1 187 ? -13.073 9.054 24.186 1.00 80.88 187 PHE A CA 1
ATOM 1449 C C . PHE A 1 187 ? -13.125 8.414 25.585 1.00 80.88 187 PHE A C 1
ATOM 1451 O O . PHE A 1 187 ? -14.126 7.786 25.941 1.00 80.88 187 PHE A O 1
ATOM 1458 N N . PRO A 1 188 ? -12.078 8.566 26.417 1.00 77.69 188 PRO A N 1
ATOM 1459 C CA . PRO A 1 188 ? -12.056 7.941 27.733 1.00 77.69 188 PRO A CA 1
ATOM 1460 C C . PRO A 1 188 ? -13.166 8.428 28.662 1.00 77.69 188 PRO A C 1
ATOM 1462 O O . PRO A 1 188 ? -13.334 9.624 28.877 1.00 77.69 188 PRO A O 1
ATOM 1465 N N . GLY A 1 189 ? -13.862 7.489 29.301 1.00 76.31 189 GLY A N 1
ATOM 1466 C CA . GLY A 1 189 ? -15.008 7.772 30.167 1.00 76.31 189 GLY A CA 1
ATOM 1467 C C . GLY A 1 189 ? -16.314 8.023 29.408 1.00 76.31 189 GLY A C 1
ATOM 1468 O O . GLY A 1 189 ? -17.343 8.222 30.050 1.00 76.31 189 GLY A O 1
ATOM 1469 N N . GLU A 1 190 ? -16.292 7.978 28.074 1.00 79.81 190 GLU A N 1
ATOM 1470 C CA . GLU A 1 190 ? -17.472 8.104 27.225 1.00 79.81 190 GLU A CA 1
ATOM 1471 C C . GLU A 1 190 ? -17.936 6.748 26.679 1.00 79.81 190 GLU A C 1
ATOM 1473 O O . GLU A 1 190 ? -17.280 5.711 26.811 1.00 79.81 190 GLU A O 1
ATOM 1478 N N . SER A 1 191 ? -19.121 6.771 26.068 1.00 88.56 191 SER A N 1
ATOM 1479 C CA . SER A 1 191 ? -19.695 5.619 25.374 1.00 88.56 191 SER A CA 1
ATOM 1480 C C . SER A 1 191 ? -20.325 6.034 24.052 1.00 88.56 191 SER A C 1
ATOM 1482 O O . SER A 1 191 ? -20.983 7.075 23.989 1.00 88.56 191 SER A O 1
ATOM 1484 N N . GLU A 1 192 ? -20.171 5.213 23.019 1.00 91.69 192 GLU A N 1
ATOM 1485 C CA . GLU A 1 192 ? -20.907 5.330 21.758 1.00 91.69 192 GLU A CA 1
ATOM 1486 C C . GLU A 1 192 ? -21.968 4.234 21.673 1.00 91.69 192 GLU A C 1
ATOM 1488 O O . GLU A 1 192 ? -21.721 3.084 22.038 1.00 91.69 192 GLU A O 1
ATOM 1493 N N . ARG A 1 193 ? -23.180 4.605 21.246 1.00 92.44 193 ARG A N 1
ATOM 1494 C CA . ARG A 1 193 ? -24.358 3.724 21.245 1.00 92.44 193 ARG A CA 1
ATOM 1495 C C . ARG A 1 193 ? -24.891 3.564 19.836 1.00 92.44 193 ARG A C 1
ATOM 1497 O O . ARG A 1 193 ? -25.152 4.557 19.163 1.00 92.44 193 ARG A O 1
ATOM 15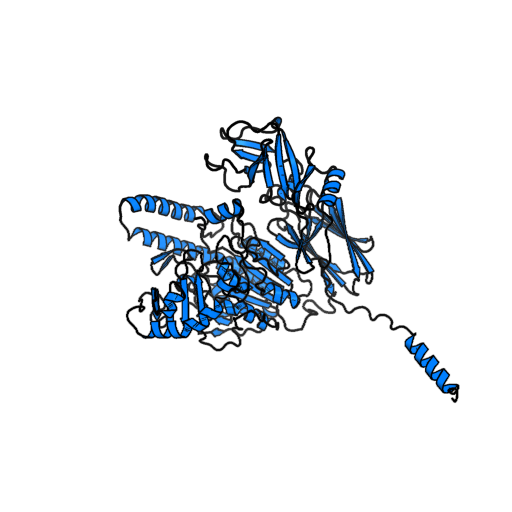04 N N . LEU A 1 194 ? -25.092 2.321 19.416 1.00 92.62 194 LEU A N 1
ATOM 1505 C CA . LEU A 1 194 ? -25.595 1.981 18.095 1.00 92.62 194 LEU A CA 1
ATOM 1506 C C . LEU A 1 194 ? -26.815 1.076 18.226 1.00 92.62 194 LEU A C 1
ATOM 1508 O O . LEU A 1 194 ? -26.736 -0.040 18.739 1.00 92.62 194 LEU A O 1
ATOM 1512 N N . SER A 1 195 ? -27.951 1.569 17.737 1.00 91.00 195 SER A N 1
ATOM 1513 C CA . SER A 1 195 ? -29.152 0.756 17.553 1.00 91.00 195 SER A CA 1
ATOM 1514 C C . SER A 1 195 ? -29.042 0.001 16.234 1.00 91.00 195 SER A C 1
ATOM 1516 O O . SER A 1 195 ? -28.876 0.619 15.183 1.00 91.00 195 SER A O 1
ATOM 1518 N N . CYS A 1 196 ? -29.133 -1.325 16.274 1.00 89.31 196 CYS A N 1
ATOM 1519 C CA . CYS A 1 196 ? -29.057 -2.154 15.076 1.00 89.31 196 CYS A CA 1
ATOM 1520 C C . CYS A 1 196 ? -30.001 -3.357 15.160 1.00 89.31 196 CYS A C 1
ATOM 1522 O O . CYS A 1 196 ? -30.325 -3.852 16.239 1.00 89.31 196 CYS A O 1
ATOM 1524 N N . GLU A 1 197 ? -30.440 -3.823 13.993 1.00 91.50 197 GLU A N 1
ATOM 1525 C CA . GLU A 1 197 ? -31.182 -5.073 13.857 1.00 91.50 197 GLU A CA 1
ATOM 1526 C C . GLU A 1 197 ? -30.174 -6.214 13.700 1.00 91.50 197 GLU A C 1
ATOM 1528 O O . GLU A 1 197 ? -29.559 -6.348 12.639 1.00 91.50 197 GLU A O 1
ATOM 1533 N N . ILE A 1 198 ? -29.978 -7.019 14.747 1.00 91.62 198 ILE A N 1
ATOM 1534 C CA . ILE A 1 198 ? -29.008 -8.119 14.737 1.00 91.62 198 ILE A CA 1
ATOM 1535 C C . ILE A 1 198 ? -29.639 -9.354 14.082 1.00 91.62 198 ILE A C 1
ATOM 1537 O O . ILE A 1 198 ? -30.622 -9.885 14.614 1.00 91.62 198 ILE A O 1
ATOM 1541 N N . PRO A 1 199 ? -29.098 -9.855 12.953 1.00 89.00 199 PRO A N 1
ATOM 1542 C CA . PRO A 1 199 ? -29.584 -11.087 12.351 1.00 89.00 199 PRO A CA 1
ATOM 1543 C C . PRO A 1 199 ? -29.428 -12.289 13.300 1.00 89.00 199 PRO A C 1
ATOM 1545 O O . PRO A 1 199 ? -28.535 -12.315 14.149 1.00 89.00 199 PRO A O 1
ATOM 1548 N N . PRO A 1 200 ? -30.266 -13.327 13.167 1.00 84.81 200 PRO A N 1
ATOM 1549 C CA . PRO A 1 200 ? -30.045 -14.581 13.873 1.00 84.81 200 PRO A CA 1
ATOM 1550 C C . PRO A 1 200 ? -28.682 -15.187 13.527 1.00 84.81 200 PRO A C 1
ATOM 1552 O O . PRO A 1 200 ? -28.231 -15.111 12.381 1.00 84.81 200 PRO A O 1
ATOM 1555 N N . ALA A 1 201 ? -28.067 -15.840 14.518 1.00 84.81 201 ALA A N 1
ATOM 1556 C CA . ALA A 1 201 ? -26.754 -16.466 14.386 1.00 84.81 201 ALA A CA 1
ATOM 1557 C C . ALA A 1 201 ? -25.704 -15.483 13.836 1.00 84.81 201 ALA A C 1
ATOM 1559 O O . ALA A 1 201 ? -25.044 -15.758 12.839 1.00 84.81 201 ALA A O 1
ATOM 1560 N N . SER A 1 202 ? -25.555 -14.331 14.486 1.00 88.31 202 SER A N 1
ATOM 1561 C CA . SER A 1 202 ? -24.497 -13.368 14.182 1.00 88.31 202 SER A CA 1
ATOM 1562 C C . SER A 1 202 ? -23.304 -13.511 15.125 1.00 88.31 202 SER A C 1
ATOM 1564 O O . SER A 1 202 ? -23.406 -14.029 16.238 1.00 88.31 202 SER A O 1
ATOM 1566 N N . ARG A 1 203 ? -22.160 -13.021 14.666 1.00 91.62 203 ARG A N 1
ATOM 1567 C CA . ARG A 1 203 ? -20.978 -12.702 15.464 1.00 91.62 203 ARG A CA 1
ATOM 1568 C C . ARG A 1 203 ? -20.627 -11.231 15.258 1.00 91.62 203 ARG A C 1
ATOM 1570 O O . ARG A 1 203 ? -20.915 -10.681 14.198 1.00 91.62 203 ARG A O 1
ATOM 1577 N N . LEU A 1 204 ? -20.043 -10.600 16.265 1.00 94.94 204 LEU A N 1
ATOM 1578 C CA . LEU A 1 204 ? -19.488 -9.256 16.202 1.00 94.94 204 LEU A CA 1
ATOM 1579 C C . LEU A 1 204 ? -17.971 -9.368 16.030 1.00 94.94 204 LEU A C 1
ATOM 1581 O O . LEU A 1 204 ? -17.293 -9.917 16.897 1.00 94.94 204 LEU A O 1
ATOM 1585 N N . CYS A 1 205 ? -17.466 -8.839 14.921 1.00 95.31 205 CYS A N 1
ATOM 1586 C CA . CYS A 1 205 ? -16.056 -8.839 14.552 1.00 95.31 205 CYS A CA 1
ATOM 1587 C C . CYS A 1 205 ? -15.526 -7.402 14.526 1.00 95.31 205 CYS A C 1
ATOM 1589 O O . CYS A 1 205 ? -16.199 -6.529 13.982 1.00 95.31 205 CYS A O 1
ATOM 1591 N N . PHE A 1 206 ? -14.365 -7.140 15.125 1.00 96.56 206 PHE A N 1
ATOM 1592 C CA . PHE A 1 206 ? -13.716 -5.819 15.124 1.00 96.56 206 PHE A CA 1
ATOM 1593 C C . PHE A 1 206 ? -12.277 -5.919 15.629 1.00 96.56 206 PHE A C 1
ATOM 1595 O O . PHE A 1 206 ? -11.899 -6.902 16.265 1.00 96.56 206 PHE A O 1
ATOM 1602 N N . SER A 1 207 ? -11.490 -4.864 15.423 1.00 95.62 207 SER A N 1
ATOM 1603 C CA . SER A 1 207 ? -10.226 -4.673 16.135 1.00 95.62 207 SER A CA 1
ATOM 1604 C C . SER A 1 207 ? -10.346 -3.595 17.209 1.00 95.62 207 SER A C 1
ATOM 1606 O O . SER A 1 207 ? -10.863 -2.512 16.943 1.00 95.62 207 SER A O 1
ATOM 1608 N N . THR A 1 208 ? -9.827 -3.845 18.410 1.00 94.44 208 THR A N 1
ATOM 1609 C CA . THR A 1 208 ? -9.502 -2.764 19.351 1.00 94.44 208 THR A CA 1
ATOM 1610 C C . THR A 1 208 ? -8.161 -2.177 18.954 1.00 94.44 208 THR A C 1
ATOM 1612 O O . THR A 1 208 ? -7.212 -2.926 18.733 1.00 94.44 208 THR A O 1
ATOM 1615 N N . VAL A 1 209 ? -8.075 -0.856 18.841 1.00 90.38 209 VAL A N 1
ATOM 1616 C CA . VAL A 1 209 ? -6.820 -0.160 18.550 1.00 90.38 209 VAL A CA 1
ATOM 1617 C C . VAL A 1 209 ? -6.546 0.805 19.684 1.00 90.38 209 VAL A C 1
ATOM 1619 O O . VAL A 1 209 ? -7.295 1.764 19.917 1.00 90.38 209 VAL A O 1
ATOM 1622 N N . SER A 1 210 ? -5.480 0.505 20.423 1.00 80.62 210 SER A N 1
ATOM 1623 C CA . SER A 1 210 ? -4.995 1.410 21.445 1.00 80.62 210 SER A CA 1
ATOM 1624 C C . SER A 1 210 ? -4.125 2.479 20.793 1.00 80.62 210 SER A C 1
ATOM 1626 O O . SER A 1 210 ? -3.360 2.186 19.870 1.00 80.62 210 SER A O 1
ATOM 1628 N N . PRO A 1 211 ? -4.199 3.713 21.296 1.00 69.88 211 PRO A N 1
ATOM 1629 C CA . PRO A 1 211 ? -3.204 4.731 21.001 1.00 69.88 211 PRO A CA 1
ATOM 1630 C C . PRO A 1 211 ? -1.757 4.232 21.211 1.00 69.88 211 PRO A C 1
ATOM 1632 O O . PRO A 1 211 ? -1.488 3.559 22.207 1.00 69.88 211 PRO A O 1
ATOM 1635 N N . ASP A 1 212 ? -0.836 4.572 20.296 1.00 64.56 212 ASP A N 1
ATOM 1636 C CA . ASP A 1 212 ? 0.613 4.358 20.458 1.00 64.56 212 ASP A CA 1
ATOM 1637 C C . ASP A 1 212 ? 1.261 5.693 20.853 1.00 64.56 212 ASP A C 1
ATOM 1639 O O . ASP A 1 212 ? 1.343 6.608 20.036 1.00 64.56 212 ASP A O 1
ATOM 1643 N N . PRO A 1 213 ? 1.736 5.862 22.094 1.00 54.91 213 PRO A N 1
ATOM 1644 C CA . PRO A 1 213 ? 2.272 7.132 22.547 1.00 54.91 213 PRO A CA 1
ATOM 1645 C C . PRO A 1 213 ? 3.663 7.440 21.958 1.00 54.91 213 PRO A C 1
ATOM 1647 O O . PRO A 1 213 ? 4.304 8.412 22.359 1.00 54.91 213 PRO A O 1
ATOM 1650 N N . GLY A 1 214 ? 4.140 6.652 20.988 1.00 51.19 214 GLY A N 1
ATOM 1651 C CA . GLY A 1 214 ? 5.367 6.907 20.245 1.00 51.19 214 GLY A CA 1
ATOM 1652 C C . GLY A 1 214 ? 6.602 6.655 21.097 1.00 51.19 214 GLY A C 1
ATOM 1653 O O . GLY A 1 214 ? 7.485 7.512 21.139 1.00 51.19 214 GLY A O 1
ATOM 1654 N N . GLY A 1 215 ? 6.610 5.519 21.804 1.00 50.59 215 GLY A N 1
ATOM 1655 C CA . GLY A 1 215 ? 7.678 5.088 22.714 1.00 50.59 215 GLY A CA 1
ATOM 1656 C C . GLY A 1 215 ? 7.586 5.639 24.145 1.00 50.59 215 GLY A C 1
ATOM 1657 O O . GLY A 1 215 ? 8.285 5.146 25.028 1.00 50.59 215 GLY A O 1
ATOM 1658 N N . HIS A 1 216 ? 6.699 6.604 24.407 1.00 51.84 216 HIS A N 1
ATOM 1659 C CA . HIS A 1 216 ? 6.549 7.279 25.706 1.00 51.84 216 HIS A CA 1
ATOM 1660 C C . HIS A 1 216 ? 5.268 6.826 26.414 1.00 51.84 216 HIS A C 1
ATOM 1662 O O . HIS A 1 216 ? 4.262 7.526 26.453 1.00 51.84 216 HIS A O 1
ATOM 1668 N N . GLY A 1 217 ? 5.259 5.588 26.905 1.00 51.03 217 GLY A N 1
ATOM 1669 C CA . GLY A 1 217 ? 4.045 4.997 27.479 1.00 51.03 217 GLY A CA 1
ATOM 1670 C C . GLY A 1 217 ? 4.262 3.882 28.483 1.00 51.03 217 GLY A C 1
ATOM 1671 O O . GLY A 1 217 ? 3.284 3.263 28.896 1.00 51.03 217 GLY A O 1
ATOM 1672 N N . ALA A 1 218 ? 5.511 3.614 28.874 1.00 52.94 218 ALA A N 1
ATOM 1673 C CA . ALA A 1 218 ? 5.829 2.513 29.779 1.00 52.94 218 ALA A CA 1
ATOM 1674 C C . ALA A 1 218 ? 5.055 2.608 31.106 1.00 52.94 218 ALA A C 1
ATOM 1676 O O . ALA A 1 218 ? 4.657 1.571 31.634 1.00 52.94 218 ALA A O 1
ATOM 1677 N N . ASP A 1 219 ? 4.766 3.829 31.566 1.00 59.88 219 ASP A N 1
ATOM 1678 C CA . ASP A 1 219 ? 4.086 4.095 32.836 1.00 59.88 219 ASP A CA 1
ATOM 1679 C C . ASP A 1 219 ? 2.609 4.507 32.682 1.00 59.88 219 ASP A C 1
ATOM 1681 O O . ASP A 1 219 ? 1.933 4.804 33.672 1.00 59.88 219 ASP A O 1
ATOM 1685 N N . LEU A 1 220 ? 2.065 4.522 31.457 1.00 69.06 220 LEU A N 1
ATOM 1686 C CA . LEU A 1 220 ? 0.657 4.858 31.245 1.00 69.06 220 LEU A CA 1
ATOM 1687 C C . LEU A 1 220 ? -0.256 3.715 31.698 1.00 69.06 220 LEU A C 1
ATOM 1689 O O . LEU A 1 220 ? -0.046 2.541 31.385 1.00 69.06 220 LEU A O 1
ATOM 1693 N N . ALA A 1 221 ? -1.333 4.079 32.401 1.00 76.25 221 ALA A N 1
ATOM 1694 C CA . ALA A 1 221 ? -2.398 3.138 32.718 1.00 76.25 221 ALA A CA 1
ATOM 1695 C C . ALA A 1 221 ? -2.978 2.557 31.414 1.00 76.25 221 ALA A C 1
ATOM 1697 O O . ALA A 1 221 ? -3.195 3.314 30.475 1.00 76.25 221 ALA A O 1
ATOM 1698 N N . PRO A 1 222 ? -3.254 1.248 31.341 1.00 83.75 222 PRO A N 1
ATOM 1699 C CA . PRO A 1 222 ? -3.728 0.606 30.119 1.00 83.75 222 PRO A CA 1
ATOM 1700 C C . PRO A 1 222 ? -5.115 1.095 29.704 1.00 83.75 222 PRO A C 1
ATOM 1702 O O . PRO A 1 222 ? -5.931 1.471 30.550 1.00 83.75 222 PRO A O 1
ATOM 1705 N N . THR A 1 223 ? -5.396 1.003 28.407 1.00 86.19 223 THR A N 1
ATOM 1706 C CA . THR A 1 223 ? -6.731 1.246 27.859 1.00 86.19 223 THR A CA 1
ATOM 1707 C C . THR A 1 223 ? -7.611 0.020 28.090 1.00 86.19 223 THR A C 1
ATOM 1709 O O . THR A 1 223 ? -7.222 -1.110 27.791 1.00 86.19 223 THR A O 1
ATOM 1712 N N . ILE A 1 224 ? -8.806 0.231 28.634 1.00 92.12 224 ILE A N 1
ATOM 1713 C CA . ILE A 1 224 ? -9.828 -0.792 28.840 1.00 92.12 224 ILE A CA 1
ATOM 1714 C C . ILE A 1 224 ? -10.964 -0.528 27.854 1.00 92.12 224 ILE A C 1
ATOM 1716 O O . ILE A 1 224 ? -11.651 0.488 27.935 1.00 92.12 224 ILE A O 1
ATOM 1720 N N . PHE A 1 225 ? -11.178 -1.470 26.947 1.00 95.19 225 PHE A N 1
ATOM 1721 C CA . PHE A 1 225 ? -12.272 -1.487 25.989 1.00 95.19 225 PHE A CA 1
ATOM 1722 C C . PHE A 1 225 ? -13.420 -2.313 26.553 1.00 95.19 225 PHE A C 1
ATOM 1724 O O . PHE A 1 225 ? -13.203 -3.438 27.014 1.00 95.19 225 PHE A O 1
ATOM 1731 N N . ARG A 1 226 ? -14.651 -1.806 26.471 1.00 97.12 226 ARG A N 1
ATOM 1732 C CA . ARG A 1 226 ? -15.844 -2.613 26.744 1.00 97.12 226 ARG A CA 1
ATOM 1733 C C . ARG A 1 226 ? -16.839 -2.540 25.607 1.00 97.12 226 ARG A C 1
ATOM 1735 O O . ARG A 1 226 ? -17.074 -1.478 25.039 1.00 97.12 226 ARG A O 1
ATOM 1742 N N . VAL A 1 227 ? -17.461 -3.679 25.328 1.00 97.44 227 VAL A N 1
ATOM 1743 C CA . VAL A 1 227 ? -18.608 -3.770 24.424 1.00 97.44 227 VAL A CA 1
ATOM 1744 C C . VAL A 1 227 ? -19.770 -4.376 25.187 1.00 97.44 227 VAL A C 1
ATOM 1746 O O . VAL A 1 227 ? -19.616 -5.423 25.819 1.00 97.44 227 VAL A O 1
ATOM 1749 N N . LYS A 1 228 ? -20.936 -3.733 25.139 1.00 96.38 228 LYS A N 1
ATOM 1750 C CA . LYS A 1 228 ? -22.173 -4.217 25.761 1.00 96.38 228 LYS A CA 1
ATOM 1751 C C . LYS A 1 228 ? -23.266 -4.397 24.716 1.00 96.38 228 LYS A C 1
ATOM 1753 O O . LYS A 1 228 ? -23.323 -3.651 23.747 1.00 96.38 228 LYS A O 1
ATOM 1758 N N . LEU A 1 229 ? -24.151 -5.360 24.951 1.00 94.56 229 LEU A N 1
ATOM 1759 C CA . LEU A 1 229 ? -25.330 -5.641 24.136 1.00 94.56 229 LEU A CA 1
ATOM 1760 C C . LEU A 1 229 ? -26.548 -5.770 25.046 1.00 94.56 229 LEU A C 1
ATOM 1762 O O . LEU A 1 229 ? -26.562 -6.624 25.935 1.00 94.56 229 LEU A O 1
ATOM 1766 N N . GLY A 1 230 ? -27.545 -4.899 24.871 1.00 86.31 230 GLY A N 1
ATOM 1767 C CA . GLY A 1 230 ? -28.751 -4.911 25.711 1.00 86.31 230 GLY A CA 1
ATOM 1768 C C . GLY A 1 230 ? -28.447 -4.789 27.214 1.00 86.31 230 GLY A C 1
ATOM 1769 O O . GLY A 1 230 ? -29.113 -5.405 28.041 1.00 86.31 230 GLY A O 1
ATOM 1770 N N . GLY A 1 231 ? -27.382 -4.059 27.573 1.00 85.31 231 GLY A N 1
ATOM 1771 C CA . GLY A 1 231 ? -26.902 -3.894 28.951 1.00 85.31 231 GLY A CA 1
ATOM 1772 C C . GLY A 1 231 ? -25.977 -5.003 29.479 1.00 85.31 231 GLY A C 1
ATOM 1773 O O . GLY A 1 231 ? -25.356 -4.807 30.523 1.00 85.31 231 GLY A O 1
ATOM 1774 N N . ARG A 1 232 ? -25.818 -6.135 28.773 1.00 91.94 232 ARG A N 1
ATOM 1775 C CA . ARG A 1 232 ? -24.867 -7.208 29.127 1.00 91.94 232 ARG A CA 1
ATOM 1776 C C . ARG A 1 232 ? -23.486 -6.916 28.542 1.00 91.94 232 ARG A C 1
ATOM 1778 O O . ARG A 1 232 ? -23.382 -6.682 27.343 1.00 91.94 232 ARG A O 1
ATOM 1785 N N . THR A 1 233 ? -22.423 -6.999 29.341 1.00 95.81 233 THR A N 1
ATOM 1786 C CA . THR A 1 233 ? -21.040 -6.924 28.835 1.00 95.81 233 THR A CA 1
ATOM 1787 C C . THR A 1 233 ? -20.713 -8.153 27.985 1.00 95.81 233 THR A C 1
ATOM 1789 O O . THR A 1 233 ? -20.801 -9.281 28.466 1.00 95.81 233 THR A O 1
ATOM 1792 N N . LEU A 1 234 ? -20.365 -7.926 26.718 1.00 95.62 234 LEU A N 1
ATOM 1793 C CA . LEU A 1 234 ? -19.872 -8.935 25.777 1.00 95.62 234 LEU A CA 1
ATOM 1794 C C . LEU A 1 234 ? -18.347 -9.054 25.809 1.00 95.62 234 LEU A C 1
ATOM 1796 O O . LEU A 1 234 ? -17.821 -10.156 25.714 1.00 95.62 234 LEU A O 1
ATOM 1800 N N . LEU A 1 235 ? -17.659 -7.919 25.940 1.00 96.88 235 LEU A N 1
ATOM 1801 C CA . LEU A 1 235 ? -16.206 -7.834 26.004 1.00 96.88 235 LEU A CA 1
ATOM 1802 C C . LEU A 1 235 ? -15.803 -6.862 27.105 1.00 96.88 235 LEU A C 1
ATOM 1804 O O . LEU A 1 235 ? -16.361 -5.769 27.198 1.00 96.88 235 LEU A O 1
ATOM 1808 N N . GLU A 1 236 ? -14.793 -7.248 27.873 1.00 96.94 236 GLU A N 1
ATOM 1809 C CA . GLU A 1 236 ? -13.918 -6.336 28.598 1.00 96.94 236 GLU A CA 1
ATOM 1810 C C . GLU A 1 236 ? -12.483 -6.732 28.246 1.00 96.94 236 GLU A C 1
ATOM 1812 O O . GLU A 1 236 ? -12.040 -7.833 28.570 1.00 96.94 236 GLU A O 1
ATOM 1817 N N . HIS A 1 237 ? -11.786 -5.866 27.518 1.00 94.88 237 HIS A N 1
ATOM 1818 C CA . HIS A 1 237 ? -10.438 -6.116 27.027 1.00 94.88 237 HIS A CA 1
ATOM 1819 C C . HIS A 1 237 ? -9.498 -5.020 27.519 1.00 94.88 237 HIS A C 1
ATOM 1821 O O . HIS A 1 237 ? -9.806 -3.836 27.420 1.00 94.88 237 HIS A O 1
ATOM 1827 N N . ARG A 1 238 ? -8.348 -5.416 28.061 1.00 92.50 238 ARG A N 1
ATOM 1828 C CA . ARG A 1 238 ? -7.344 -4.511 28.618 1.00 92.50 238 ARG A CA 1
ATOM 1829 C C . ARG A 1 238 ? -6.096 -4.560 27.748 1.00 92.50 238 ARG A C 1
ATOM 1831 O O . ARG A 1 238 ? -5.412 -5.579 27.744 1.00 92.50 238 ARG A O 1
ATOM 1838 N N . GLN A 1 239 ? -5.772 -3.447 27.101 1.00 87.25 239 GLN A N 1
ATOM 1839 C CA . GLN A 1 239 ? -4.603 -3.324 26.237 1.00 87.25 239 GLN A CA 1
ATOM 1840 C C . GLN A 1 239 ? -3.539 -2.445 26.901 1.00 87.25 239 GLN A C 1
ATOM 1842 O O . GLN A 1 239 ? -3.799 -1.306 27.296 1.00 87.25 239 GLN A O 1
ATOM 1847 N N . SER A 1 240 ? -2.335 -2.997 27.059 1.00 80.69 240 SER A N 1
ATOM 1848 C CA . SER A 1 240 ? -1.182 -2.269 27.598 1.00 80.69 240 SER A CA 1
ATOM 1849 C C . SER A 1 240 ? -0.516 -1.421 26.521 1.00 80.69 240 SER A C 1
ATOM 1851 O O . SER A 1 240 ? -0.333 -1.884 25.399 1.00 80.69 240 SER A O 1
ATOM 1853 N N . TYR A 1 241 ? -0.050 -0.232 26.901 1.00 72.75 241 TYR A N 1
ATOM 1854 C CA . TYR A 1 241 ? 0.811 0.616 26.071 1.00 72.75 241 TYR A CA 1
ATOM 1855 C C . TYR A 1 241 ? 2.206 0.022 25.827 1.00 72.75 241 TYR A C 1
ATOM 1857 O O . TYR A 1 241 ? 2.928 0.484 24.954 1.00 72.75 241 TYR A O 1
ATOM 1865 N N . GLN A 1 242 ? 2.575 -1.018 26.579 1.00 67.50 242 GLN A N 1
ATOM 1866 C CA . GLN A 1 242 ? 3.791 -1.806 26.362 1.00 67.50 242 GLN A CA 1
ATOM 1867 C C . GLN A 1 242 ? 3.572 -2.979 25.389 1.00 67.50 242 GLN A C 1
ATOM 1869 O O . GLN A 1 242 ? 4.502 -3.739 25.127 1.00 67.50 242 GLN A O 1
ATOM 1874 N N . SER A 1 243 ? 2.341 -3.191 24.908 1.00 65.12 243 SER A N 1
ATOM 1875 C CA . SER A 1 243 ? 2.052 -4.280 23.975 1.00 65.12 243 SER A CA 1
ATOM 1876 C C . SER A 1 243 ? 2.788 -4.050 22.650 1.00 65.12 243 SER A C 1
ATOM 1878 O O . SER A 1 243 ? 2.688 -2.957 22.095 1.00 65.12 243 SER A O 1
ATOM 1880 N N . PRO A 1 244 ? 3.456 -5.071 22.078 1.00 61.72 244 PRO A N 1
ATOM 1881 C CA . PRO A 1 244 ? 3.966 -4.978 20.707 1.00 61.72 244 PRO A CA 1
ATOM 1882 C C . PRO A 1 244 ? 2.815 -4.911 19.681 1.00 61.72 244 PRO A C 1
ATOM 1884 O O . PRO A 1 244 ? 2.979 -4.482 18.534 1.00 61.72 244 PRO A O 1
ATOM 1887 N N . LEU A 1 245 ? 1.618 -5.342 20.092 1.00 66.19 245 LEU A N 1
ATOM 1888 C CA . LEU A 1 245 ? 0.411 -5.326 19.285 1.00 66.19 245 LEU A CA 1
ATOM 1889 C C . LEU A 1 245 ? -0.358 -4.031 19.530 1.00 66.19 245 LEU A C 1
ATOM 1891 O O . LEU A 1 245 ? -0.981 -3.827 20.574 1.00 66.19 245 LEU A O 1
ATOM 1895 N N . ARG A 1 246 ? -0.334 -3.167 18.516 1.00 72.69 246 ARG A N 1
ATOM 1896 C CA . ARG A 1 246 ? -1.099 -1.922 18.482 1.00 72.69 246 ARG A CA 1
ATOM 1897 C C . ARG A 1 246 ? -2.604 -2.156 18.333 1.00 72.69 246 ARG A C 1
ATOM 1899 O O . ARG A 1 246 ? -3.409 -1.373 18.836 1.00 72.69 246 ARG A O 1
ATOM 1906 N N . SER A 1 247 ? -2.988 -3.256 17.691 1.00 88.31 247 SER A N 1
ATOM 1907 C CA . SER A 1 247 ? -4.381 -3.676 17.581 1.00 88.31 247 SER A CA 1
ATOM 1908 C C . SER A 1 247 ? -4.568 -5.135 17.968 1.00 88.31 247 SER A C 1
ATOM 1910 O O . SER A 1 247 ? -3.665 -5.950 17.782 1.00 88.31 247 SER A O 1
ATOM 1912 N N . GLU A 1 248 ? -5.754 -5.460 18.474 1.00 91.12 248 GLU A N 1
ATOM 1913 C CA . GLU A 1 248 ? -6.170 -6.830 18.768 1.00 91.12 248 GLU A CA 1
ATOM 1914 C C . GLU A 1 248 ? -7.501 -7.140 18.092 1.00 91.12 248 GLU A C 1
ATOM 1916 O O . GLU A 1 248 ? -8.417 -6.320 18.099 1.00 91.12 248 GLU A O 1
ATOM 1921 N N . TRP A 1 249 ? -7.598 -8.318 17.477 1.00 94.12 249 TRP A N 1
ATOM 1922 C CA . TRP A 1 249 ? -8.799 -8.789 16.792 1.00 94.12 249 TRP A CA 1
ATOM 1923 C C . TRP A 1 249 ? -9.744 -9.503 17.755 1.00 94.12 249 TRP A C 1
ATOM 1925 O O . TRP A 1 249 ? -9.324 -10.374 18.516 1.00 94.12 249 TRP A O 1
ATOM 1935 N N . HIS A 1 250 ? -11.031 -9.181 17.659 1.00 95.50 250 HIS A N 1
ATOM 1936 C CA . HIS A 1 250 ? -12.101 -9.783 18.444 1.00 95.50 250 HIS A CA 1
ATOM 1937 C C . HIS A 1 250 ? -13.150 -10.390 17.518 1.00 95.50 250 HIS A C 1
ATOM 1939 O O . HIS A 1 250 ? -13.600 -9.756 16.565 1.00 95.50 250 HIS A O 1
ATOM 1945 N N . ASP A 1 251 ? -13.565 -11.612 17.841 1.00 93.38 251 ASP A N 1
ATOM 1946 C CA . ASP A 1 251 ? -14.662 -12.332 17.198 1.00 93.38 251 ASP A CA 1
ATOM 1947 C C . ASP A 1 251 ? -15.574 -12.903 18.290 1.00 93.38 251 ASP A C 1
ATOM 1949 O O . ASP A 1 251 ? -15.206 -13.828 19.018 1.00 93.38 251 ASP A O 1
ATOM 1953 N N . ILE A 1 252 ? -16.751 -12.300 18.444 1.00 94.00 252 ILE A N 1
ATOM 1954 C CA . ILE A 1 252 ? -17.661 -12.564 19.556 1.00 94.00 252 ILE A CA 1
ATOM 1955 C C . ILE A 1 252 ? -18.985 -13.080 19.006 1.00 94.00 252 ILE A C 1
ATOM 1957 O O . ILE A 1 252 ? -19.756 -12.337 18.402 1.00 94.00 252 ILE A O 1
ATOM 1961 N N . ALA A 1 253 ? -19.306 -14.344 19.269 1.00 91.19 253 ALA A N 1
ATOM 1962 C CA . ALA A 1 253 ? -20.622 -14.885 18.949 1.00 91.19 253 ALA A CA 1
ATOM 1963 C C . ALA A 1 253 ? -21.733 -14.161 19.732 1.00 91.19 253 ALA A C 1
ATOM 1965 O O . ALA A 1 253 ? -21.615 -13.934 20.937 1.00 91.19 253 ALA A O 1
ATOM 1966 N N . LEU A 1 254 ? -22.832 -13.830 19.052 1.00 90.25 254 LEU A N 1
ATOM 1967 C CA . LEU A 1 254 ? -23.976 -13.152 19.653 1.00 90.25 254 LEU A CA 1
ATOM 1968 C C . LEU A 1 254 ? -25.115 -14.140 19.906 1.00 90.25 254 LEU A C 1
ATOM 1970 O O . LEU A 1 254 ? -25.516 -14.894 19.018 1.00 90.25 254 LEU A O 1
ATOM 1974 N N . ASP A 1 255 ? -25.650 -14.111 21.127 1.00 84.94 255 ASP A N 1
ATOM 1975 C CA . ASP A 1 255 ? -26.780 -14.957 21.541 1.00 84.94 255 ASP A CA 1
ATOM 1976 C C . ASP A 1 255 ? -28.143 -14.285 21.312 1.00 84.94 255 ASP A C 1
ATOM 1978 O O . ASP A 1 255 ? -29.183 -14.923 21.461 1.00 84.94 255 ASP A O 1
ATOM 1982 N N . ALA A 1 256 ? -28.149 -12.989 20.990 1.00 85.62 256 ALA A N 1
ATOM 1983 C CA . ALA A 1 256 ? -29.355 -12.201 20.778 1.00 85.62 256 ALA A CA 1
ATOM 1984 C C . ALA A 1 256 ? -29.530 -11.848 19.297 1.00 85.62 256 ALA A C 1
ATOM 1986 O O . ALA A 1 256 ? -28.557 -11.656 18.570 1.00 85.62 256 ALA A O 1
ATOM 1987 N N . SER A 1 257 ? -30.787 -11.731 18.880 1.00 89.88 257 SER A N 1
ATOM 1988 C CA . SER A 1 257 ? -31.205 -11.283 17.551 1.00 89.88 257 SER A CA 1
ATOM 1989 C C . SER A 1 257 ? -32.336 -10.260 17.668 1.00 89.88 257 SER A C 1
ATOM 1991 O O . SER A 1 257 ? -32.946 -10.122 18.733 1.00 89.88 257 SER A O 1
ATOM 1993 N N . GLY A 1 258 ? -32.647 -9.578 16.570 1.00 90.94 258 GLY A N 1
ATOM 1994 C CA . GLY A 1 258 ? -33.657 -8.522 16.518 1.00 90.94 258 GLY A CA 1
ATOM 1995 C C . GLY A 1 258 ? -33.100 -7.149 16.913 1.00 90.94 258 GLY A C 1
ATOM 1996 O O . GLY A 1 258 ? -31.877 -6.968 16.908 1.00 90.94 258 GLY A O 1
ATOM 1997 N N . PRO A 1 259 ? -33.967 -6.191 17.283 1.00 94.06 259 PRO A N 1
ATOM 1998 C CA . PRO A 1 259 ? -33.543 -4.853 17.672 1.00 94.06 259 PRO A CA 1
ATOM 1999 C C . PRO A 1 259 ? -32.703 -4.902 18.948 1.00 94.06 259 PRO A C 1
ATOM 2001 O O . PRO A 1 259 ? -33.176 -5.350 19.995 1.00 94.06 259 PRO A O 1
ATOM 2004 N N . GLN A 1 260 ? -31.459 -4.440 18.871 1.00 93.19 260 GLN A N 1
ATOM 2005 C CA . GLN A 1 260 ? -30.545 -4.383 20.006 1.00 93.19 260 GLN A CA 1
ATOM 2006 C C . GLN A 1 260 ? -29.786 -3.055 20.040 1.00 93.19 260 GLN A C 1
ATOM 2008 O O . GLN A 1 260 ? -29.588 -2.399 19.016 1.00 93.19 260 GLN A O 1
ATOM 2013 N N . GLU A 1 261 ? -29.318 -2.687 21.232 1.00 94.25 261 GLU A N 1
ATOM 2014 C CA . GLU A 1 261 ? -28.365 -1.593 21.420 1.00 94.25 261 GLU A CA 1
ATOM 2015 C C . GLU A 1 261 ? -26.979 -2.175 21.716 1.00 94.25 261 GLU A C 1
ATOM 2017 O O . GLU A 1 261 ? -26.800 -2.891 22.709 1.00 94.25 261 GLU A O 1
ATOM 2022 N N . LEU A 1 262 ? -26.015 -1.851 20.852 1.00 95.38 262 LEU A N 1
ATOM 2023 C CA . LEU A 1 262 ? -24.589 -2.043 21.088 1.00 95.38 262 LEU A CA 1
ATOM 2024 C C . LEU A 1 262 ? -24.010 -0.782 21.726 1.00 95.38 262 LEU A C 1
ATOM 2026 O O . LEU A 1 262 ? -24.269 0.328 21.262 1.00 95.38 262 LEU A O 1
ATOM 2030 N N . VAL A 1 263 ? -23.209 -0.955 22.773 1.00 96.12 263 VAL A N 1
ATOM 2031 C CA . VAL A 1 263 ? -22.522 0.144 23.459 1.00 96.12 263 VAL A CA 1
ATOM 2032 C C . VAL A 1 263 ? -21.027 -0.131 23.466 1.00 96.12 263 VAL A C 1
ATOM 2034 O O . VAL A 1 263 ? -20.601 -1.172 23.961 1.00 96.12 263 VAL A O 1
ATOM 2037 N N . PHE A 1 264 ? -20.254 0.812 22.944 1.00 95.69 264 PHE A N 1
ATOM 2038 C CA . PHE A 1 264 ? -18.796 0.799 22.908 1.00 95.69 264 PHE A CA 1
ATOM 2039 C C . PHE A 1 264 ? -18.270 1.793 23.941 1.00 95.69 264 PHE A C 1
ATOM 2041 O O . PHE A 1 264 ? -18.636 2.965 23.904 1.00 95.69 264 PHE A O 1
ATOM 2048 N N . GLU A 1 265 ? -17.442 1.338 24.877 1.00 94.38 265 GLU A N 1
ATOM 2049 C CA . GLU A 1 265 ? -16.917 2.150 25.979 1.00 94.38 265 GLU A CA 1
ATOM 2050 C C . GLU A 1 265 ? -15.396 2.045 26.040 1.00 94.38 265 GLU A C 1
ATOM 2052 O O . GLU A 1 265 ? -14.825 0.979 25.794 1.00 94.38 265 GLU A O 1
ATOM 2057 N N . VAL A 1 266 ? -14.751 3.144 26.426 1.00 89.50 266 VAL A N 1
ATOM 2058 C CA . VAL A 1 266 ? -13.305 3.199 26.646 1.00 89.50 266 VAL A CA 1
ATOM 2059 C C . VAL A 1 266 ? -13.024 3.821 28.007 1.00 89.50 266 VAL A C 1
ATOM 2061 O O . VAL A 1 266 ? -13.528 4.891 28.339 1.00 89.50 266 VAL A O 1
ATOM 2064 N N . GLU A 1 267 ? -12.176 3.175 28.795 1.00 87.06 267 GLU A N 1
ATOM 2065 C CA . GLU A 1 267 ? -11.492 3.772 29.942 1.00 87.06 267 GLU A CA 1
ATOM 2066 C C . GLU A 1 267 ? -9.989 3.774 29.677 1.00 87.06 267 GLU A C 1
ATOM 2068 O O . GLU A 1 267 ? -9.468 2.879 29.025 1.00 87.06 267 GLU A O 1
ATOM 2073 N N . GLY A 1 268 ? -9.275 4.774 30.181 1.00 79.38 268 GLY A N 1
ATOM 2074 C CA . GLY A 1 268 ? -7.842 4.908 29.941 1.00 79.38 268 GLY A CA 1
ATOM 2075 C C . GLY A 1 268 ? -7.426 6.369 29.803 1.00 79.38 268 GLY A C 1
ATOM 2076 O O . GLY A 1 268 ? -8.233 7.265 30.071 1.00 79.38 268 GLY A O 1
ATOM 2077 N N . PRO A 1 269 ? -6.168 6.622 29.419 1.00 72.62 269 PRO A N 1
ATOM 2078 C CA . PRO A 1 269 ? -5.631 7.972 29.340 1.00 72.62 269 PRO A CA 1
ATOM 2079 C C . PRO A 1 269 ? -5.831 8.647 27.972 1.00 72.62 269 PRO A C 1
ATOM 2081 O O . PRO A 1 269 ? -5.612 9.851 27.879 1.00 72.62 269 PRO A O 1
ATOM 2084 N N . ALA A 1 270 ? -6.244 7.927 26.920 1.00 74.62 270 ALA A N 1
ATOM 2085 C CA . ALA A 1 270 ? -6.411 8.500 25.580 1.00 74.62 270 ALA A CA 1
ATOM 2086 C C . ALA A 1 270 ? -7.548 7.857 24.760 1.00 74.62 270 ALA A C 1
ATOM 2088 O O . ALA A 1 270 ? -7.941 6.725 25.052 1.00 74.62 270 ALA A O 1
ATOM 2089 N N . PRO A 1 271 ? -8.082 8.568 23.742 1.00 80.12 271 PRO A N 1
ATOM 2090 C CA . PRO A 1 271 ? -9.101 8.039 22.838 1.00 80.12 271 PRO A CA 1
ATOM 2091 C C . PRO A 1 271 ? -8.636 6.759 22.158 1.00 80.12 271 PRO A C 1
ATOM 2093 O O . PRO A 1 271 ? -7.471 6.642 21.770 1.00 80.12 271 PRO A O 1
ATOM 2096 N N . ALA A 1 272 ? -9.559 5.820 21.990 1.00 86.56 272 ALA A N 1
ATOM 2097 C CA . ALA A 1 272 ? -9.277 4.525 21.397 1.00 86.56 272 ALA A CA 1
ATOM 2098 C C . ALA A 1 272 ? -10.346 4.140 20.377 1.00 86.56 272 ALA A C 1
ATOM 2100 O O . ALA A 1 272 ? -11.458 4.674 20.380 1.00 86.56 272 ALA A O 1
ATOM 2101 N N . LEU A 1 273 ? -9.985 3.237 19.473 1.00 91.06 273 LEU A N 1
ATOM 2102 C CA . LEU A 1 273 ? -10.775 2.959 18.285 1.00 91.06 273 LEU A CA 1
ATOM 2103 C C . LEU A 1 273 ? -11.287 1.520 18.298 1.00 91.06 273 LEU A C 1
ATOM 2105 O O . LEU A 1 273 ? -10.536 0.576 18.547 1.00 91.06 273 LEU A O 1
ATOM 2109 N N . PHE A 1 274 ? -12.569 1.362 17.981 1.00 94.88 274 PHE A N 1
ATOM 2110 C CA . PHE A 1 274 ? -13.139 0.090 17.552 1.00 94.88 274 PHE A CA 1
ATOM 2111 C C . PHE A 1 274 ? -13.139 0.086 16.024 1.00 94.88 274 PHE A C 1
ATOM 2113 O O . PHE A 1 274 ? -14.008 0.688 15.390 1.00 94.88 274 PHE A O 1
ATOM 2120 N N . ALA A 1 275 ? -12.107 -0.512 15.441 1.00 95.00 275 ALA A N 1
ATOM 2121 C CA . ALA A 1 275 ? -11.858 -0.521 14.008 1.00 95.00 275 ALA A CA 1
ATOM 2122 C C . ALA A 1 275 ? -12.604 -1.666 13.313 1.00 95.00 275 ALA A C 1
ATOM 2124 O O . ALA A 1 275 ? -12.729 -2.763 13.861 1.00 95.00 275 ALA A O 1
ATOM 2125 N N . THR A 1 276 ? -13.119 -1.358 12.121 1.00 94.62 276 THR A N 1
ATOM 2126 C CA . THR A 1 276 ? -13.894 -2.239 11.237 1.00 94.62 276 THR A CA 1
ATOM 2127 C C . THR A 1 276 ? -14.976 -3.080 11.941 1.00 94.62 276 THR A C 1
ATOM 2129 O O . THR A 1 276 ? -15.049 -4.290 11.720 1.00 94.62 276 THR A O 1
ATOM 2132 N N . PRO A 1 277 ? -15.843 -2.481 12.791 1.00 96.19 277 PRO A N 1
ATOM 2133 C CA . PRO A 1 277 ? -16.871 -3.227 13.499 1.00 96.19 277 PRO A CA 1
ATOM 2134 C C . PRO A 1 277 ? -17.959 -3.729 12.547 1.00 96.19 277 PRO A C 1
ATOM 2136 O O . PRO A 1 277 ? -18.681 -2.951 11.923 1.00 96.19 277 PRO A O 1
ATOM 2139 N N . VAL A 1 278 ? -18.096 -5.051 12.461 1.00 94.31 278 VAL A N 1
ATOM 2140 C CA . VAL A 1 278 ? -19.018 -5.735 11.552 1.00 94.31 278 VAL A CA 1
ATOM 2141 C C . VAL A 1 278 ? -19.791 -6.813 12.302 1.00 94.31 278 VAL A C 1
ATOM 2143 O O . VAL A 1 278 ? -19.217 -7.634 13.017 1.00 94.31 278 VAL A O 1
ATOM 2146 N N . LEU A 1 279 ? -21.108 -6.861 12.101 1.00 93.31 279 LEU A N 1
ATOM 2147 C CA . LEU A 1 279 ? -21.882 -8.064 12.398 1.00 93.31 279 LEU A CA 1
ATOM 2148 C C . LEU A 1 279 ? -21.731 -9.015 11.221 1.00 93.31 279 LEU A C 1
ATOM 2150 O O . LEU A 1 279 ? -22.184 -8.697 10.126 1.00 93.31 279 LEU A O 1
ATOM 2154 N N . ALA A 1 280 ? -21.109 -10.166 11.430 1.00 89.25 280 ALA A N 1
ATOM 2155 C CA . ALA A 1 280 ? -20.952 -11.196 10.415 1.00 89.25 280 ALA A CA 1
ATOM 2156 C C . ALA A 1 280 ? -21.861 -12.400 10.715 1.00 89.25 280 ALA A C 1
ATOM 2158 O O . ALA A 1 280 ? -22.203 -12.652 11.876 1.00 89.25 280 ALA A O 1
ATOM 2159 N N . PRO A 1 281 ? -22.258 -13.186 9.701 1.00 83.94 281 PRO A N 1
ATOM 2160 C CA . PRO A 1 281 ? -22.870 -14.489 9.923 1.00 83.94 281 PRO A CA 1
ATOM 2161 C C . PRO A 1 281 ? -21.955 -15.388 10.767 1.00 83.94 281 PRO A C 1
ATOM 2163 O O . PRO A 1 281 ? -20.752 -15.504 10.513 1.00 83.94 281 PRO A O 1
ATOM 2166 N N . ARG A 1 282 ? -22.530 -16.054 11.767 1.00 76.69 282 ARG A N 1
ATOM 2167 C CA . ARG A 1 282 ? -21.910 -17.173 12.477 1.00 76.69 282 ARG A CA 1
ATOM 2168 C C . ARG A 1 282 ? -21.953 -18.350 11.509 1.00 76.69 282 ARG A C 1
ATOM 2170 O O . ARG A 1 282 ? -23.038 -18.794 11.142 1.00 76.69 282 ARG A O 1
ATOM 2177 N N . ALA A 1 283 ? -20.793 -18.784 11.022 1.00 60.97 283 ALA A N 1
ATOM 2178 C CA . ALA A 1 283 ? -20.706 -19.782 9.960 1.00 60.97 283 ALA A CA 1
ATOM 2179 C C . ALA A 1 283 ? -21.586 -21.012 10.257 1.00 60.97 283 ALA A C 1
ATOM 2181 O O . ALA A 1 283 ? -21.466 -21.641 11.309 1.00 60.97 283 ALA A O 1
ATOM 2182 N N . SER A 1 284 ? -22.454 -21.380 9.313 1.00 46.66 284 SER A N 1
ATOM 2183 C CA . SER A 1 284 ? -23.032 -22.720 9.241 1.00 46.66 284 SER A CA 1
ATOM 2184 C C . SER A 1 284 ? -22.035 -23.637 8.524 1.00 46.66 284 SER A C 1
ATOM 2186 O O . SER A 1 284 ? -22.208 -23.933 7.345 1.00 46.66 284 SER A O 1
ATOM 2188 N N . GLY A 1 285 ? -20.956 -24.034 9.203 1.00 47.88 285 GLY A N 1
ATOM 2189 C CA . GLY A 1 285 ? -19.963 -24.961 8.652 1.00 47.88 285 GLY A CA 1
ATOM 2190 C C . GLY A 1 285 ? -18.572 -24.851 9.281 1.00 47.88 285 GLY A C 1
ATOM 2191 O O . GLY A 1 285 ? -18.256 -23.877 9.960 1.00 47.88 285 GLY A O 1
ATOM 2192 N N . SER A 1 286 ? -17.777 -25.908 9.093 1.00 34.56 286 SER A N 1
ATOM 2193 C CA . SER A 1 286 ? -16.403 -26.090 9.582 1.00 34.56 286 SER A CA 1
ATOM 2194 C C . SER A 1 286 ? -15.459 -24.929 9.206 1.00 34.56 286 SER A C 1
ATOM 2196 O O . SER A 1 286 ? -15.740 -24.206 8.249 1.00 34.56 286 SER A O 1
ATOM 2198 N N . PRO A 1 287 ? -14.301 -24.775 9.884 1.00 34.28 287 PRO A N 1
ATOM 2199 C CA . PRO A 1 287 ? -13.258 -23.830 9.474 1.00 34.28 287 PRO A CA 1
ATOM 2200 C C . PRO A 1 287 ? -12.985 -23.919 7.963 1.00 34.28 287 PRO A C 1
ATOM 2202 O O . PRO A 1 287 ? -12.705 -25.002 7.454 1.00 34.28 287 PRO A O 1
ATOM 2205 N N . GLY A 1 288 ? -13.130 -22.799 7.247 1.00 40.22 288 GLY A N 1
ATOM 2206 C CA . GLY A 1 288 ? -12.986 -22.724 5.786 1.00 40.22 288 GLY A CA 1
ATOM 2207 C C . GLY A 1 288 ? -14.292 -22.617 4.984 1.00 40.22 288 GLY A C 1
ATOM 2208 O O . GLY A 1 288 ? -14.233 -22.269 3.806 1.00 40.22 288 GLY A O 1
ATOM 2209 N N . SER A 1 289 ? -15.474 -22.825 5.579 1.00 44.00 289 SER A N 1
ATOM 2210 C CA . SER A 1 289 ? -16.744 -22.549 4.891 1.00 44.00 289 SER A CA 1
ATOM 2211 C C . SER A 1 289 ? -17.033 -21.044 4.883 1.00 44.00 289 SER A C 1
ATOM 2213 O O . SER A 1 289 ? -17.559 -20.492 5.854 1.00 44.00 289 SER A O 1
ATOM 2215 N N . ARG A 1 290 ? -16.665 -20.361 3.796 1.00 55.88 290 ARG A N 1
ATOM 2216 C CA . ARG A 1 290 ? -17.000 -18.946 3.585 1.00 55.88 290 ARG A CA 1
ATOM 2217 C C . ARG A 1 290 ? -18.417 -18.844 3.003 1.00 55.88 290 ARG A C 1
ATOM 2219 O O . ARG A 1 290 ? -18.684 -19.502 2.004 1.00 55.88 290 ARG A O 1
ATOM 2226 N N . PRO A 1 291 ? -19.334 -18.035 3.573 1.00 49.62 291 PRO A N 1
ATOM 2227 C CA . PRO A 1 291 ? -20.711 -17.923 3.072 1.00 49.62 291 PRO A CA 1
ATOM 2228 C C . PRO A 1 291 ? -20.827 -17.146 1.750 1.00 49.62 291 PRO A C 1
ATOM 2230 O O . PRO A 1 291 ? -21.920 -16.985 1.212 1.00 49.62 291 PRO A O 1
ATOM 2233 N N . TRP A 1 292 ? -19.719 -16.608 1.251 1.00 54.50 292 TRP A N 1
ATOM 2234 C CA . TRP A 1 292 ? -19.667 -15.795 0.050 1.00 54.50 292 TRP A CA 1
ATOM 2235 C C . TRP A 1 292 ? -19.191 -16.651 -1.130 1.00 54.50 292 TRP A C 1
ATOM 2237 O O . TRP A 1 292 ? -18.422 -17.584 -0.910 1.00 54.50 292 TRP A O 1
ATOM 2247 N N . LYS A 1 293 ? -19.703 -16.362 -2.342 1.00 52.91 293 LYS A N 1
ATOM 2248 C CA . LYS A 1 293 ? -19.651 -17.203 -3.561 1.00 52.91 293 LYS A CA 1
ATOM 2249 C C . LYS A 1 293 ? -18.429 -18.131 -3.550 1.00 52.91 293 LYS A C 1
ATOM 2251 O O . LYS A 1 293 ? -17.305 -17.637 -3.658 1.00 52.91 293 LYS A O 1
ATOM 2256 N N . GLU A 1 294 ? -18.663 -19.438 -3.374 1.00 55.28 294 GLU A N 1
ATOM 2257 C CA . GLU A 1 294 ? -17.641 -20.485 -3.492 1.00 55.28 294 GLU A CA 1
ATOM 2258 C C . GLU A 1 294 ? -16.834 -20.203 -4.772 1.00 55.28 294 GLU A C 1
ATOM 2260 O O . GLU A 1 294 ? -17.338 -20.424 -5.870 1.00 55.28 294 GLU A O 1
ATOM 2265 N N . GLY A 1 295 ? -15.646 -19.591 -4.665 1.00 63.56 295 GLY A N 1
ATOM 2266 C CA . GLY A 1 295 ? -14.866 -19.243 -5.858 1.00 63.56 295 GLY A CA 1
ATOM 2267 C C . GLY A 1 295 ? -14.014 -17.975 -5.860 1.00 63.56 295 GLY A C 1
ATOM 2268 O O . GLY A 1 295 ? -13.014 -17.999 -6.577 1.00 63.56 295 GLY A O 1
ATOM 2269 N N . ARG A 1 296 ? -14.266 -16.913 -5.065 1.00 87.00 296 ARG A N 1
ATOM 2270 C CA . ARG A 1 296 ? -13.393 -15.704 -5.138 1.00 87.00 296 ARG A CA 1
ATOM 2271 C C . ARG A 1 296 ? -12.297 -15.659 -4.051 1.00 87.00 296 ARG A C 1
ATOM 2273 O O . ARG A 1 296 ? -12.577 -16.047 -2.909 1.00 87.00 296 ARG A O 1
ATOM 2280 N N . PRO A 1 297 ? -11.022 -15.426 -4.423 1.00 91.94 297 PRO A N 1
ATOM 2281 C CA . PRO A 1 297 ? -9.873 -15.712 -3.560 1.00 91.94 297 PRO A CA 1
ATOM 2282 C C . PRO A 1 297 ? -9.582 -14.554 -2.606 1.00 91.94 297 PRO A C 1
ATOM 2284 O O . PRO A 1 297 ? -9.982 -13.422 -2.876 1.00 91.94 297 PRO A O 1
ATOM 2287 N N . ASP A 1 298 ? -8.850 -14.830 -1.523 1.00 94.75 298 ASP A N 1
ATOM 2288 C CA . ASP A 1 298 ? -8.068 -13.768 -0.878 1.00 94.75 298 ASP A CA 1
ATOM 2289 C C . ASP A 1 298 ? -6.983 -13.296 -1.852 1.00 94.75 298 ASP A C 1
ATOM 2291 O O . ASP A 1 298 ? -6.406 -14.105 -2.569 1.00 94.75 298 ASP A O 1
ATOM 2295 N N . ILE A 1 299 ? -6.683 -12.007 -1.885 1.00 97.94 299 ILE A N 1
ATOM 2296 C CA . ILE A 1 299 ? -5.686 -11.411 -2.768 1.00 97.94 299 ILE A CA 1
ATOM 2297 C C . ILE A 1 299 ? -4.707 -10.640 -1.894 1.00 97.94 299 ILE A C 1
ATOM 2299 O O . ILE A 1 299 ? -5.098 -9.720 -1.179 1.00 97.94 299 ILE A O 1
ATOM 2303 N N . VAL A 1 300 ? -3.435 -11.012 -1.962 1.00 98.69 300 VAL A N 1
ATOM 2304 C CA . VAL A 1 300 ? -2.328 -10.306 -1.320 1.00 98.69 300 VAL A CA 1
ATOM 2305 C C . VAL A 1 300 ? -1.423 -9.767 -2.420 1.00 98.69 300 VAL A C 1
ATOM 2307 O O . VAL A 1 300 ? -0.830 -10.540 -3.166 1.00 98.69 300 VAL A O 1
ATOM 2310 N N . LEU A 1 301 ? -1.330 -8.445 -2.534 1.00 98.81 301 LEU A N 1
ATOM 2311 C CA . LEU A 1 301 ? -0.408 -7.747 -3.422 1.00 98.81 301 LEU A CA 1
ATOM 2312 C C . LEU A 1 301 ? 0.828 -7.332 -2.626 1.00 98.81 301 LEU A C 1
ATOM 2314 O O . LEU A 1 301 ? 0.774 -6.374 -1.861 1.00 98.81 301 LEU A O 1
ATOM 2318 N N . LEU A 1 302 ? 1.928 -8.056 -2.809 1.00 98.69 302 LEU A N 1
ATOM 2319 C CA . LEU A 1 302 ? 3.247 -7.689 -2.317 1.00 98.69 302 LEU A CA 1
ATOM 2320 C C . LEU A 1 302 ? 3.919 -6.752 -3.329 1.00 98.69 302 LEU A C 1
ATOM 2322 O O . LEU A 1 302 ? 4.271 -7.165 -4.437 1.00 98.69 302 LEU A O 1
ATOM 2326 N N . LEU A 1 303 ? 4.074 -5.496 -2.924 1.00 98.19 303 LEU A N 1
ATOM 2327 C CA . LEU A 1 303 ? 4.619 -4.406 -3.716 1.00 98.19 303 LEU A CA 1
ATOM 2328 C C . LEU A 1 303 ? 5.937 -3.929 -3.096 1.00 98.19 303 LEU A C 1
ATOM 2330 O O . LEU A 1 303 ? 5.943 -3.312 -2.032 1.00 98.19 303 LEU A O 1
ATOM 2334 N N . CYS A 1 304 ? 7.052 -4.232 -3.748 1.00 96.94 304 CYS A N 1
ATOM 2335 C CA . CYS A 1 304 ? 8.379 -3.862 -3.260 1.00 96.94 304 CYS A CA 1
ATOM 2336 C C . CYS A 1 304 ? 8.877 -2.654 -4.050 1.00 96.94 304 CYS A C 1
ATOM 2338 O O . CYS A 1 304 ? 9.183 -2.818 -5.226 1.00 96.94 304 CYS A O 1
ATOM 2340 N N . ASP A 1 305 ? 8.945 -1.481 -3.425 1.00 94.69 305 ASP A N 1
ATOM 2341 C CA . ASP A 1 305 ? 9.383 -0.243 -4.077 1.00 94.69 305 ASP A CA 1
ATOM 2342 C C . ASP A 1 305 ? 10.816 -0.386 -4.627 1.00 94.69 305 ASP A C 1
ATOM 2344 O O . ASP A 1 305 ? 11.629 -1.064 -4.000 1.00 94.69 305 ASP A O 1
ATOM 2348 N N . THR A 1 306 ? 11.079 0.161 -5.823 1.00 93.69 306 THR A N 1
ATOM 2349 C CA . THR A 1 306 ? 12.344 0.077 -6.604 1.00 93.69 306 THR A CA 1
ATOM 2350 C C . THR A 1 306 ? 12.879 -1.326 -6.936 1.00 93.69 306 THR A C 1
ATOM 2352 O O . THR A 1 306 ? 13.996 -1.463 -7.456 1.00 93.69 306 THR A O 1
ATOM 2355 N N . PHE A 1 307 ? 12.119 -2.400 -6.707 1.00 96.38 307 PHE A N 1
ATOM 2356 C CA . PHE A 1 307 ? 12.611 -3.761 -6.911 1.00 96.38 307 PHE A CA 1
ATOM 2357 C C . PHE A 1 307 ? 12.741 -4.135 -8.402 1.00 96.38 307 PHE A C 1
ATOM 2359 O O . PHE A 1 307 ? 11.771 -4.417 -9.110 1.00 96.38 307 PHE A O 1
ATOM 2366 N N . ARG A 1 308 ? 13.981 -4.176 -8.901 1.00 95.50 308 ARG A N 1
ATOM 2367 C CA . ARG A 1 308 ? 14.294 -4.469 -10.308 1.00 95.50 308 ARG A CA 1
ATOM 2368 C C . ARG A 1 308 ? 14.058 -5.931 -10.660 1.00 95.50 308 ARG A C 1
ATOM 2370 O O . ARG A 1 308 ? 14.499 -6.831 -9.940 1.00 95.50 308 ARG A O 1
ATOM 2377 N N . ALA A 1 309 ? 13.487 -6.169 -11.841 1.00 96.38 309 ALA A N 1
ATOM 2378 C CA . ALA A 1 309 ? 13.240 -7.518 -12.348 1.00 96.38 309 ALA A CA 1
ATOM 2379 C C . ALA A 1 309 ? 14.523 -8.359 -12.444 1.00 96.38 309 ALA A C 1
ATOM 2381 O O . ALA A 1 309 ? 14.533 -9.521 -12.046 1.00 96.38 309 ALA A O 1
ATOM 2382 N N . ASP A 1 310 ? 15.624 -7.756 -12.902 1.00 94.94 310 ASP A N 1
ATOM 2383 C CA . ASP A 1 310 ? 16.935 -8.402 -13.072 1.00 94.94 310 ASP A CA 1
ATOM 2384 C C . ASP A 1 310 ? 17.659 -8.734 -11.751 1.00 94.94 310 ASP A C 1
ATOM 2386 O O . ASP A 1 310 ? 18.788 -9.224 -11.762 1.00 94.94 310 ASP A O 1
ATOM 2390 N N . SER A 1 311 ? 16.992 -8.539 -10.611 1.00 95.94 311 SER A N 1
ATOM 2391 C CA . SER A 1 311 ? 17.399 -9.100 -9.318 1.00 95.94 311 SER A CA 1
ATOM 2392 C C . SER A 1 311 ? 17.056 -10.592 -9.199 1.00 95.94 311 SER A C 1
ATOM 2394 O O . SER A 1 311 ? 17.628 -11.285 -8.361 1.00 95.94 311 SER A O 1
ATOM 2396 N N . LEU A 1 312 ? 16.134 -11.091 -10.033 1.00 97.69 312 LEU A N 1
ATOM 2397 C CA . LEU A 1 312 ? 15.618 -12.462 -10.015 1.00 97.69 312 LEU A CA 1
ATOM 2398 C C . LEU A 1 312 ? 16.105 -13.273 -11.228 1.00 97.69 312 LEU A C 1
ATOM 2400 O O . LEU A 1 312 ? 16.286 -12.746 -12.331 1.00 97.69 312 LEU A O 1
ATOM 2404 N N . SER A 1 313 ? 16.270 -14.585 -11.050 1.00 96.88 313 SER A N 1
ATOM 2405 C CA . SER A 1 313 ? 16.866 -15.493 -12.043 1.00 96.88 313 SER A CA 1
ATOM 2406 C C . SER A 1 313 ? 16.062 -15.584 -13.341 1.00 96.88 313 SER A C 1
ATOM 2408 O O . SER A 1 313 ? 16.643 -15.616 -14.427 1.00 96.88 313 SER A O 1
ATOM 2410 N N . ALA A 1 314 ? 14.729 -15.527 -13.257 1.00 95.81 314 ALA A N 1
ATOM 2411 C CA . ALA A 1 314 ? 13.845 -15.541 -14.425 1.00 95.81 314 ALA A CA 1
ATOM 2412 C C . ALA A 1 314 ? 14.063 -14.340 -15.372 1.00 95.81 314 ALA A C 1
ATOM 2414 O O . ALA A 1 314 ? 13.730 -14.423 -16.555 1.00 95.81 314 ALA A O 1
ATOM 2415 N N . TRP A 1 315 ? 14.683 -13.257 -14.891 1.00 94.81 315 TRP A N 1
ATOM 2416 C CA . TRP A 1 315 ? 15.036 -12.073 -15.681 1.00 94.81 315 TRP A CA 1
ATOM 2417 C C . TRP A 1 315 ? 16.551 -11.892 -15.868 1.00 94.81 315 TRP A C 1
ATOM 2419 O O . TRP A 1 315 ? 16.979 -10.855 -16.368 1.00 94.81 315 TRP A O 1
ATOM 2429 N N . GLY A 1 316 ? 17.358 -12.906 -15.535 1.00 92.50 316 GLY A N 1
ATOM 2430 C CA . GLY A 1 316 ? 18.812 -12.902 -15.739 1.00 92.50 316 GLY A CA 1
ATOM 2431 C C . GLY A 1 316 ? 19.643 -12.502 -14.517 1.00 92.50 316 GLY A C 1
ATOM 2432 O O . GLY A 1 316 ? 20.861 -12.381 -14.638 1.00 92.50 316 GLY A O 1
ATOM 2433 N N . GLY A 1 317 ? 19.014 -12.321 -13.353 1.00 93.81 317 GLY A N 1
ATOM 2434 C CA . GLY A 1 317 ? 19.707 -12.105 -12.085 1.00 93.81 317 GLY A CA 1
ATOM 2435 C C . GLY A 1 317 ? 20.455 -13.347 -11.594 1.00 93.81 317 GLY A C 1
ATOM 2436 O O . GLY A 1 317 ? 20.130 -14.480 -11.956 1.00 93.81 317 GLY A O 1
ATOM 2437 N N . ALA A 1 318 ? 21.460 -13.139 -10.744 1.00 94.06 318 ALA A N 1
ATOM 2438 C CA . ALA A 1 318 ? 22.194 -14.238 -10.123 1.00 94.06 318 ALA A CA 1
ATOM 2439 C C . ALA A 1 318 ? 21.287 -14.961 -9.097 1.00 94.06 318 ALA A C 1
ATOM 2441 O O . ALA A 1 318 ? 20.747 -14.292 -8.207 1.00 94.06 318 ALA A O 1
ATOM 2442 N N . PRO A 1 319 ? 21.076 -16.290 -9.201 1.00 92.50 319 PRO A N 1
ATOM 2443 C CA . PRO A 1 319 ? 20.132 -17.019 -8.348 1.00 92.50 319 PRO A CA 1
ATOM 2444 C C . PRO A 1 319 ? 20.376 -16.875 -6.839 1.00 92.50 319 PRO A C 1
ATOM 2446 O O . PRO A 1 319 ? 19.432 -16.939 -6.053 1.00 92.50 319 PRO A O 1
ATOM 2449 N N . GLU A 1 320 ? 21.629 -16.669 -6.436 1.00 93.12 320 GLU A N 1
ATOM 2450 C CA . GLU A 1 320 ? 22.072 -16.536 -5.049 1.00 93.12 320 GLU A CA 1
ATOM 2451 C C . GLU A 1 320 ? 21.619 -15.245 -4.355 1.00 93.12 320 GLU A C 1
ATOM 2453 O O . GLU A 1 320 ? 21.624 -15.194 -3.126 1.00 93.12 320 GLU A O 1
ATOM 2458 N N . HIS A 1 321 ? 21.219 -14.209 -5.100 1.00 89.94 321 HIS A N 1
ATOM 2459 C CA . HIS A 1 321 ? 20.806 -12.939 -4.497 1.00 89.94 321 HIS A CA 1
ATOM 2460 C C . HIS A 1 321 ? 19.429 -13.019 -3.831 1.00 89.94 321 HIS A C 1
ATOM 2462 O O . HIS A 1 321 ? 19.217 -12.377 -2.803 1.00 89.94 321 HIS A O 1
ATOM 2468 N N . ALA A 1 322 ? 18.519 -13.809 -4.407 1.00 96.44 322 ALA A N 1
ATOM 2469 C CA . ALA A 1 322 ? 17.127 -13.906 -3.974 1.00 96.44 322 ALA A CA 1
ATOM 2470 C C . ALA A 1 322 ? 16.552 -15.333 -4.144 1.00 96.44 322 ALA A C 1
ATOM 2472 O O . ALA A 1 322 ? 15.623 -15.545 -4.931 1.00 96.44 322 ALA A O 1
ATOM 2473 N N . PRO A 1 323 ? 17.134 -16.354 -3.486 1.00 97.44 323 PRO A N 1
ATOM 2474 C CA . PRO A 1 323 ? 16.737 -17.749 -3.674 1.00 97.44 323 PRO A CA 1
ATOM 2475 C C . PRO A 1 323 ? 15.264 -18.036 -3.339 1.00 97.44 323 PRO A C 1
ATOM 2477 O O . PRO A 1 323 ? 14.640 -18.842 -4.032 1.00 97.44 323 PRO A O 1
ATOM 2480 N N . GLN A 1 324 ? 14.688 -17.392 -2.320 1.00 98.00 324 GLN A N 1
ATOM 2481 C CA . GLN A 1 324 ? 13.305 -17.651 -1.901 1.00 98.00 324 GLN A CA 1
ATOM 2482 C C . GLN A 1 324 ? 12.292 -17.033 -2.868 1.00 98.00 324 GLN A C 1
ATOM 2484 O O . GLN A 1 324 ? 11.305 -17.670 -3.243 1.00 98.00 324 GLN A O 1
ATOM 2489 N N . LEU A 1 325 ? 12.548 -15.808 -3.325 1.00 98.19 325 LEU A N 1
ATOM 2490 C CA . LEU A 1 325 ? 11.736 -15.137 -4.334 1.00 98.19 325 LEU A CA 1
ATOM 2491 C C . LEU A 1 325 ? 11.879 -15.814 -5.701 1.00 98.19 325 LEU A C 1
ATOM 2493 O O . LEU A 1 325 ? 10.896 -15.910 -6.433 1.00 98.19 325 LEU A O 1
ATOM 2497 N N . ASN A 1 326 ? 13.054 -16.359 -6.031 1.00 98.38 326 ASN A N 1
ATOM 2498 C CA . ASN A 1 326 ? 13.222 -17.196 -7.220 1.00 98.38 326 ASN A CA 1
ATOM 2499 C C . ASN A 1 326 ? 12.337 -18.451 -7.145 1.00 98.38 326 ASN A C 1
ATOM 2501 O O . ASN A 1 326 ? 11.598 -18.726 -8.090 1.00 98.38 326 ASN A O 1
ATOM 2505 N N . ALA A 1 327 ? 12.324 -19.154 -6.007 1.00 97.25 327 ALA A N 1
ATOM 2506 C CA . ALA A 1 327 ? 11.446 -20.307 -5.804 1.00 97.25 327 ALA A CA 1
ATOM 2507 C C . ALA A 1 327 ? 9.952 -19.933 -5.887 1.00 97.25 327 ALA A C 1
ATOM 2509 O O . ALA A 1 327 ? 9.155 -20.672 -6.470 1.00 97.25 327 ALA A O 1
ATOM 2510 N N . LEU A 1 328 ? 9.563 -18.762 -5.361 1.00 97.38 328 LEU A N 1
ATOM 2511 C CA . LEU A 1 328 ? 8.210 -18.229 -5.536 1.00 97.38 328 LEU A CA 1
ATOM 2512 C C . LEU A 1 328 ? 7.873 -18.067 -7.025 1.00 97.38 328 LEU A C 1
ATOM 2514 O O . LEU A 1 328 ? 6.826 -18.545 -7.464 1.00 97.38 328 LEU A O 1
ATOM 2518 N N . VAL A 1 329 ? 8.736 -17.398 -7.793 1.00 97.81 329 VAL A N 1
ATOM 2519 C CA . VAL A 1 329 ? 8.509 -17.104 -9.217 1.00 97.81 329 VAL A CA 1
ATOM 2520 C C . VAL A 1 329 ? 8.449 -18.374 -10.064 1.00 97.81 329 VAL A C 1
ATOM 2522 O O . VAL A 1 329 ? 7.583 -18.477 -10.935 1.00 97.81 329 VAL A O 1
ATOM 2525 N N . GLU A 1 330 ? 9.308 -19.359 -9.798 1.00 96.12 330 GLU A N 1
ATOM 2526 C CA . GLU A 1 330 ? 9.279 -20.661 -10.477 1.00 96.12 330 GLU A CA 1
ATOM 2527 C C . GLU A 1 330 ? 7.933 -21.375 -10.290 1.00 96.12 330 GLU A C 1
ATOM 2529 O O . GLU A 1 330 ? 7.404 -21.964 -11.234 1.00 96.12 330 GLU A O 1
ATOM 2534 N N . GLY A 1 331 ? 7.338 -21.259 -9.098 1.00 95.75 331 GLY A N 1
ATOM 2535 C CA . GLY A 1 331 ? 6.001 -21.766 -8.777 1.00 95.75 331 GLY A CA 1
ATOM 2536 C C . GLY A 1 331 ? 4.839 -20.852 -9.187 1.00 95.75 331 GLY A C 1
ATOM 2537 O O . GLY A 1 331 ? 3.714 -21.087 -8.748 1.00 95.75 331 GLY A O 1
ATOM 2538 N N . SER A 1 332 ? 5.083 -19.808 -9.984 1.00 97.94 332 SER A N 1
ATOM 2539 C CA . SER A 1 332 ? 4.098 -18.775 -10.333 1.00 97.94 332 SER A CA 1
ATOM 2540 C C . SER A 1 332 ? 3.790 -18.710 -11.830 1.00 97.94 332 SER A C 1
ATOM 2542 O O . SER A 1 332 ? 4.601 -19.074 -12.686 1.00 97.94 332 SER A O 1
ATOM 2544 N N . LEU A 1 333 ? 2.633 -18.141 -12.167 1.00 97.44 333 LEU A N 1
ATOM 2545 C CA . LEU A 1 333 ? 2.442 -17.469 -13.451 1.00 97.44 333 LEU A CA 1
ATOM 2546 C C . LEU A 1 333 ? 3.230 -16.156 -13.419 1.00 97.44 333 LEU A C 1
ATOM 2548 O O . LEU A 1 333 ? 2.889 -15.275 -12.636 1.00 97.44 333 LEU A O 1
ATOM 2552 N N . HIS A 1 334 ? 4.262 -16.002 -14.245 1.00 97.50 334 HIS A N 1
ATOM 2553 C CA . HIS A 1 334 ? 5.108 -14.803 -14.228 1.00 97.50 334 HIS A CA 1
ATOM 2554 C C . HIS A 1 334 ? 5.337 -14.217 -15.622 1.00 97.50 334 HIS A C 1
ATOM 2556 O O . HIS A 1 334 ? 5.428 -14.940 -16.616 1.00 97.50 334 HIS A O 1
ATOM 2562 N N . PHE A 1 335 ? 5.432 -12.890 -15.696 1.00 95.88 335 PHE A N 1
ATOM 2563 C CA . PHE A 1 335 ? 5.519 -12.136 -16.946 1.00 95.88 335 PHE A CA 1
ATOM 2564 C C . PHE A 1 335 ? 6.929 -11.578 -17.138 1.00 95.88 335 PHE A C 1
ATOM 2566 O O . PHE A 1 335 ? 7.395 -10.741 -16.371 1.00 95.88 335 PHE A O 1
ATOM 2573 N N . LEU A 1 336 ? 7.614 -12.017 -18.194 1.00 94.06 336 LEU A N 1
ATOM 2574 C CA . LEU A 1 336 ? 9.031 -11.694 -18.407 1.00 94.06 336 LEU A CA 1
ATOM 2575 C C . LEU A 1 336 ? 9.282 -10.251 -18.875 1.00 94.06 336 LEU A C 1
ATOM 2577 O O . LEU A 1 336 ? 10.429 -9.798 -18.892 1.00 94.06 336 LEU A O 1
ATOM 2581 N N . ASP A 1 337 ? 8.231 -9.532 -19.262 1.00 93.31 337 ASP A N 1
ATOM 2582 C CA . ASP A 1 337 ? 8.307 -8.221 -19.911 1.00 93.31 337 ASP A CA 1
ATOM 2583 C C . ASP A 1 337 ? 7.228 -7.261 -19.368 1.00 93.31 337 ASP A C 1
ATOM 2585 O O . ASP A 1 337 ? 6.496 -6.614 -20.117 1.00 93.31 337 ASP A O 1
ATOM 2589 N N . ALA A 1 338 ? 7.087 -7.226 -18.038 1.00 95.56 338 ALA A N 1
ATOM 2590 C CA . ALA A 1 338 ? 6.173 -6.325 -17.342 1.00 95.56 338 ALA A CA 1
ATOM 2591 C C . ALA A 1 338 ? 6.765 -4.917 -17.182 1.00 95.56 338 ALA A C 1
ATOM 2593 O O . ALA A 1 338 ? 7.927 -4.752 -16.799 1.00 95.56 338 ALA A O 1
ATOM 2594 N N . ARG A 1 339 ? 5.950 -3.902 -17.495 1.00 96.19 339 ARG A N 1
ATOM 2595 C CA . ARG A 1 339 ? 6.339 -2.489 -17.552 1.00 96.19 339 ARG A CA 1
ATOM 2596 C C . ARG A 1 339 ? 5.573 -1.641 -16.546 1.00 96.19 339 ARG A C 1
ATOM 2598 O O . ARG A 1 339 ? 4.342 -1.561 -16.608 1.00 96.19 339 ARG A O 1
ATOM 2605 N N . ALA A 1 340 ? 6.315 -0.962 -15.678 1.00 98.00 340 ALA A N 1
ATOM 2606 C CA . ALA A 1 340 ? 5.814 0.145 -14.881 1.00 98.00 340 ALA A CA 1
ATOM 2607 C C . ALA A 1 340 ? 5.326 1.287 -15.783 1.00 98.00 340 ALA A C 1
ATOM 2609 O O . ALA A 1 340 ? 5.864 1.514 -16.869 1.00 98.00 340 ALA A O 1
ATOM 2610 N N . THR A 1 341 ? 4.307 2.014 -15.332 1.00 96.81 341 THR A N 1
ATOM 2611 C CA . THR A 1 341 ? 3.738 3.161 -16.061 1.00 96.81 341 THR A CA 1
ATOM 2612 C C . THR A 1 341 ? 4.383 4.487 -15.683 1.00 96.81 341 THR A C 1
ATOM 2614 O O . THR A 1 341 ? 4.127 5.498 -16.333 1.00 96.81 341 THR A O 1
ATOM 2617 N N . ALA A 1 342 ? 5.244 4.491 -14.671 1.00 96.12 342 ALA A N 1
ATOM 2618 C CA . ALA A 1 342 ? 6.086 5.609 -14.288 1.00 96.12 342 ALA A CA 1
ATOM 2619 C C . ALA A 1 342 ? 7.374 5.084 -13.652 1.00 96.12 342 ALA A C 1
ATOM 2621 O O . ALA A 1 342 ? 7.417 3.961 -13.159 1.00 96.12 342 ALA A O 1
ATOM 2622 N N . ALA A 1 343 ? 8.418 5.907 -13.653 1.00 94.44 343 ALA A N 1
ATOM 2623 C CA . ALA A 1 343 ? 9.696 5.577 -13.026 1.00 94.44 343 ALA A CA 1
ATOM 2624 C C . ALA A 1 343 ? 9.789 6.075 -11.572 1.00 94.44 343 ALA A C 1
ATOM 2626 O O . ALA A 1 343 ? 10.893 6.268 -11.088 1.00 94.44 343 ALA A O 1
ATOM 2627 N N . TRP A 1 344 ? 8.672 6.384 -10.907 1.00 93.31 344 TRP A N 1
ATOM 2628 C CA . TRP A 1 344 ? 8.667 6.807 -9.503 1.00 93.31 344 TRP A CA 1
ATOM 2629 C C . TRP A 1 344 ? 7.334 6.483 -8.811 1.00 93.31 344 TRP A C 1
ATOM 2631 O O . TRP A 1 344 ? 6.308 6.308 -9.479 1.00 93.31 344 TRP A O 1
ATOM 2641 N N . THR A 1 345 ? 7.365 6.426 -7.479 1.00 94.06 345 THR A N 1
ATOM 2642 C CA . THR A 1 345 ? 6.355 5.760 -6.652 1.00 94.06 345 THR A CA 1
ATOM 2643 C C . THR A 1 345 ? 4.928 6.277 -6.791 1.00 94.06 345 THR A C 1
ATOM 2645 O O . THR A 1 345 ? 4.026 5.519 -7.141 1.00 94.06 345 THR A O 1
ATOM 2648 N N . LEU A 1 346 ? 4.690 7.570 -6.539 1.00 94.94 346 LEU A N 1
ATOM 2649 C CA . LEU A 1 346 ? 3.334 8.135 -6.485 1.00 94.94 346 LEU A CA 1
ATOM 2650 C C . LEU A 1 346 ? 2.490 7.821 -7.744 1.00 94.94 346 LEU A C 1
ATOM 2652 O O . LEU A 1 346 ? 1.405 7.249 -7.598 1.00 94.94 346 LEU A O 1
ATOM 2656 N N . PRO A 1 347 ? 2.951 8.121 -8.973 1.00 96.06 347 PRO A N 1
ATOM 2657 C CA . PRO A 1 347 ? 2.185 7.792 -10.170 1.00 96.06 347 PRO A CA 1
ATOM 2658 C C . PRO A 1 347 ? 2.102 6.302 -10.477 1.00 96.06 347 PRO A C 1
ATOM 2660 O O . PRO A 1 347 ? 1.087 5.848 -11.009 1.00 96.06 347 PRO A O 1
ATOM 2663 N N . SER A 1 348 ? 3.148 5.532 -10.172 1.00 97.31 348 SER A N 1
ATOM 2664 C CA . SER A 1 348 ? 3.127 4.103 -10.474 1.00 97.31 348 SER A CA 1
ATOM 2665 C C . SER A 1 348 ? 2.124 3.365 -9.584 1.00 97.31 348 SER A C 1
ATOM 2667 O O . SER A 1 348 ? 1.272 2.633 -10.089 1.00 97.31 348 SER A O 1
ATOM 2669 N N . ILE A 1 349 ? 2.116 3.643 -8.275 1.00 97.69 349 ILE A N 1
ATOM 2670 C CA . ILE A 1 349 ? 1.137 3.053 -7.349 1.00 97.69 349 ILE A CA 1
ATOM 2671 C C . ILE A 1 349 ? -0.275 3.565 -7.638 1.00 97.69 349 ILE A C 1
ATOM 2673 O O . ILE A 1 349 ? -1.214 2.766 -7.675 1.00 97.69 349 ILE A O 1
ATOM 2677 N N . GLY A 1 350 ? -0.424 4.857 -7.959 1.00 96.94 350 GLY A N 1
ATOM 2678 C CA . GLY A 1 350 ? -1.688 5.404 -8.450 1.00 96.94 350 GLY A CA 1
ATOM 2679 C C . GLY A 1 350 ? -2.235 4.600 -9.633 1.00 96.94 350 GLY A C 1
ATOM 2680 O O . GLY A 1 350 ? -3.413 4.246 -9.641 1.00 96.94 350 GLY A O 1
ATOM 2681 N N . THR A 1 351 ? -1.376 4.210 -10.579 1.00 97.88 351 THR A N 1
ATOM 2682 C CA . THR A 1 351 ? -1.757 3.348 -11.707 1.00 97.88 351 THR A CA 1
ATOM 2683 C C . THR A 1 351 ? -2.103 1.922 -11.275 1.00 97.88 351 THR A C 1
ATOM 2685 O O . THR A 1 351 ? -3.128 1.392 -11.698 1.00 97.88 351 THR A O 1
ATOM 2688 N N . ILE A 1 352 ? -1.289 1.297 -10.423 1.00 98.19 352 ILE A N 1
ATOM 2689 C CA . ILE A 1 352 ? -1.518 -0.071 -9.927 1.00 98.19 352 ILE A CA 1
ATOM 2690 C C . ILE A 1 352 ? -2.883 -0.190 -9.242 1.00 98.19 352 ILE A C 1
ATOM 2692 O O . ILE A 1 352 ? -3.605 -1.164 -9.463 1.00 98.19 352 ILE A O 1
ATOM 2696 N N . LEU A 1 353 ? -3.242 0.800 -8.421 1.00 97.81 353 LEU A N 1
ATOM 2697 C CA . LEU A 1 353 ? -4.488 0.795 -7.663 1.00 97.81 353 LEU A CA 1
ATOM 2698 C C . LEU A 1 353 ? -5.688 1.234 -8.495 1.00 97.81 353 LEU A C 1
ATOM 2700 O O . LEU A 1 353 ? -6.773 0.723 -8.258 1.00 97.81 353 LEU A O 1
ATOM 2704 N N . SER A 1 354 ? -5.534 2.158 -9.445 1.00 96.75 354 SER A N 1
ATOM 2705 C CA . SER A 1 354 ? -6.668 2.711 -10.202 1.00 96.75 354 SER A CA 1
ATOM 2706 C C . SER A 1 354 ? -6.824 2.163 -11.613 1.00 96.75 354 SER A C 1
ATOM 2708 O O . SER A 1 354 ? -7.793 2.511 -12.266 1.00 96.75 354 SER A O 1
ATOM 2710 N N . GLY A 1 355 ? -5.885 1.374 -12.140 1.00 95.88 355 GLY A N 1
ATOM 2711 C CA . GLY A 1 355 ? -5.921 0.936 -13.540 1.00 95.88 355 GLY A CA 1
ATOM 2712 C C . GLY A 1 355 ? -5.906 2.086 -14.559 1.00 95.88 355 GLY A C 1
ATOM 2713 O O . GLY A 1 355 ? -6.258 1.864 -15.716 1.00 95.88 355 GLY A O 1
ATOM 2714 N N . LEU A 1 356 ? -5.521 3.300 -14.150 1.00 95.81 356 LEU A N 1
ATOM 2715 C CA . LEU A 1 356 ? -5.463 4.522 -14.958 1.00 95.81 356 LEU A CA 1
ATOM 2716 C C . LEU A 1 356 ? -4.012 4.992 -15.114 1.00 95.81 356 LEU A C 1
ATOM 2718 O O . LEU A 1 356 ? -3.186 4.745 -14.246 1.00 95.81 356 LEU A O 1
ATOM 2722 N N . PHE A 1 357 ? -3.687 5.716 -16.185 1.00 95.50 357 PHE A N 1
ATOM 2723 C CA . PHE A 1 357 ? -2.350 6.298 -16.354 1.00 95.50 357 PHE A CA 1
ATOM 2724 C C . PHE A 1 357 ? -2.101 7.522 -15.450 1.00 95.50 357 PHE A C 1
ATOM 2726 O O . PHE A 1 357 ? -3.062 8.169 -15.022 1.00 95.50 357 PHE A O 1
ATOM 2733 N N . PRO A 1 358 ? -0.830 7.932 -15.243 1.00 94.19 358 PRO A N 1
ATOM 2734 C CA . PRO A 1 358 ? -0.472 9.102 -14.431 1.00 94.19 358 PRO A CA 1
ATOM 2735 C C . PRO A 1 358 ? -1.253 10.379 -14.750 1.00 94.19 358 PRO A C 1
ATOM 2737 O O . PRO A 1 358 ? -1.763 11.046 -13.850 1.00 94.19 358 PRO A O 1
ATOM 2740 N N . GLY A 1 359 ? -1.421 10.693 -16.038 1.00 91.00 359 GLY A N 1
ATOM 2741 C CA . GLY A 1 359 ? -2.178 11.872 -16.473 1.00 91.00 359 GLY A CA 1
ATOM 2742 C C . GLY A 1 359 ? -3.681 11.775 -16.202 1.00 91.00 359 GLY A C 1
ATOM 2743 O O . GLY A 1 359 ? -4.349 12.799 -16.108 1.00 91.00 359 GLY A O 1
ATOM 2744 N N . GLN A 1 360 ? -4.206 10.557 -16.050 1.00 93.88 360 GLN A N 1
ATOM 2745 C CA . GLN A 1 360 ? -5.617 10.295 -15.800 1.00 93.88 360 GLN A CA 1
ATOM 2746 C C . GLN A 1 360 ? -5.959 10.449 -14.320 1.00 93.88 360 GLN A C 1
ATOM 2748 O O . GLN A 1 360 ? -6.886 11.183 -13.991 1.00 93.88 360 GLN A O 1
ATOM 2753 N N . HIS A 1 361 ? -5.202 9.786 -13.439 1.00 94.75 361 HIS A N 1
ATOM 2754 C CA . HIS A 1 361 ? -5.469 9.789 -11.998 1.00 94.75 361 HIS A CA 1
ATOM 2755 C C . HIS A 1 361 ? -4.871 11.007 -11.261 1.00 94.75 361 HIS A C 1
ATOM 2757 O O . HIS A 1 361 ? -5.215 11.247 -10.106 1.00 94.75 361 HIS A O 1
ATOM 2763 N N . GLY A 1 362 ? -3.980 11.777 -11.898 1.00 92.50 362 GLY A N 1
ATOM 2764 C CA . GLY A 1 362 ? -3.534 13.097 -11.428 1.00 92.50 362 GLY A CA 1
ATOM 2765 C C . GLY A 1 362 ? -2.354 13.120 -10.449 1.00 92.50 362 GLY A C 1
ATOM 2766 O O . GLY A 1 362 ? -1.855 14.199 -10.145 1.00 92.50 362 GLY A O 1
ATOM 2767 N N . GLY A 1 363 ? -1.859 11.961 -10.006 1.00 93.12 363 GLY A N 1
ATOM 2768 C CA . GLY A 1 363 ? -0.724 11.844 -9.078 1.00 93.12 363 GLY A CA 1
ATOM 2769 C C . GLY A 1 363 ? 0.617 12.043 -9.785 1.00 93.12 363 GLY A C 1
ATOM 2770 O O . GLY A 1 363 ? 1.363 11.084 -9.954 1.00 93.12 363 GLY A O 1
ATOM 2771 N N . THR A 1 364 ? 0.882 13.255 -10.277 1.00 91.69 364 THR A N 1
ATOM 2772 C CA . THR A 1 364 ? 2.009 13.557 -11.183 1.00 91.69 364 THR A CA 1
ATOM 2773 C C . THR A 1 364 ? 3.116 14.405 -10.568 1.00 91.69 364 THR A C 1
ATOM 2775 O O . THR A 1 364 ? 4.167 14.552 -11.187 1.00 91.69 364 THR A O 1
ATOM 2778 N N . ASP A 1 365 ? 2.895 14.973 -9.386 1.00 89.94 365 ASP A N 1
ATOM 2779 C CA . ASP A 1 365 ? 3.801 15.909 -8.723 1.00 89.94 365 ASP A CA 1
ATOM 2780 C C . ASP A 1 365 ? 3.642 15.784 -7.202 1.00 89.94 365 ASP A C 1
ATOM 2782 O O . ASP A 1 365 ? 2.649 15.247 -6.721 1.00 89.94 365 ASP A O 1
ATOM 2786 N N . LEU A 1 366 ? 4.607 16.288 -6.432 1.00 86.75 366 LEU A N 1
ATOM 2787 C CA . LEU A 1 366 ? 4.548 16.237 -4.965 1.00 86.75 366 LEU A CA 1
ATOM 2788 C C . LEU A 1 366 ? 3.432 17.117 -4.378 1.00 86.75 366 LEU A C 1
ATOM 2790 O O . LEU A 1 366 ? 2.951 16.847 -3.284 1.00 86.75 366 LEU A O 1
ATOM 2794 N N . ASP A 1 367 ? 2.972 18.117 -5.127 1.00 86.81 367 ASP A N 1
ATOM 2795 C CA . ASP A 1 367 ? 1.815 18.945 -4.781 1.00 86.81 367 ASP A CA 1
ATOM 2796 C C . ASP A 1 367 ? 0.503 18.445 -5.414 1.00 86.81 367 ASP A C 1
ATOM 2798 O O . ASP A 1 367 ? -0.498 19.163 -5.426 1.00 86.81 367 ASP A O 1
ATOM 2802 N N . ARG A 1 368 ? 0.484 17.211 -5.950 1.00 87.81 368 ARG A N 1
ATOM 2803 C CA . ARG A 1 368 ? -0.681 16.619 -6.621 1.00 87.81 368 ARG A CA 1
ATOM 2804 C C . ARG A 1 368 ? -0.936 15.171 -6.227 1.00 87.81 368 ARG A C 1
ATOM 2806 O O . ARG A 1 368 ? -0.119 14.285 -6.449 1.00 87.81 368 ARG A O 1
ATOM 2813 N N . GLY A 1 369 ? -2.129 14.914 -5.709 1.00 88.06 369 GLY A N 1
ATOM 2814 C CA . GLY A 1 369 ? -2.593 13.593 -5.305 1.00 88.06 369 GLY A CA 1
ATOM 2815 C C . GLY A 1 369 ? -3.363 12.845 -6.374 1.00 88.06 369 GLY A C 1
ATOM 2816 O O . GLY A 1 369 ? -3.804 13.407 -7.379 1.00 88.06 369 GLY A O 1
ATOM 2817 N N . VAL A 1 370 ? -3.616 11.573 -6.078 1.00 92.44 370 VAL A N 1
ATOM 2818 C CA . VAL A 1 370 ? -4.637 10.801 -6.780 1.00 92.44 370 VAL A CA 1
ATOM 2819 C C . VAL A 1 370 ? -6.003 11.431 -6.490 1.00 92.44 370 VAL A C 1
ATOM 2821 O O . VAL A 1 370 ? -6.353 11.703 -5.338 1.00 92.44 370 VAL A O 1
ATOM 2824 N N . THR A 1 371 ? -6.757 11.719 -7.549 1.00 91.94 371 THR A N 1
ATOM 2825 C CA . THR A 1 371 ? -8.115 12.267 -7.436 1.00 91.94 371 THR A CA 1
ATOM 2826 C C . THR A 1 371 ? -9.102 11.228 -6.911 1.00 91.94 371 THR A C 1
ATOM 2828 O O . THR A 1 371 ? -9.056 10.069 -7.313 1.00 91.94 371 THR A O 1
ATOM 2831 N N . SER A 1 372 ? -10.081 11.663 -6.114 1.00 91.12 372 SER A N 1
ATOM 2832 C CA . SER A 1 372 ? -11.173 10.797 -5.654 1.00 91.12 372 SER A CA 1
ATOM 2833 C C . SER A 1 372 ? -12.092 10.304 -6.777 1.00 91.12 372 SER A C 1
ATOM 2835 O O . SER A 1 372 ? -12.909 9.421 -6.556 1.00 91.12 372 SER A O 1
ATOM 2837 N N . ALA A 1 373 ? -11.995 10.876 -7.983 1.00 92.44 373 ALA A N 1
ATOM 2838 C CA . ALA A 1 373 ? -12.705 10.374 -9.161 1.00 92.44 373 ALA A CA 1
ATOM 2839 C C . ALA A 1 373 ? -12.028 9.141 -9.795 1.00 92.44 373 ALA A C 1
ATOM 2841 O O . ALA A 1 373 ? -12.638 8.465 -10.624 1.00 92.44 373 ALA A O 1
ATOM 2842 N N . ALA A 1 374 ? -10.767 8.860 -9.444 1.00 94.12 374 ALA A N 1
ATOM 2843 C CA . ALA A 1 374 ? -10.033 7.700 -9.927 1.00 94.12 374 ALA A CA 1
ATOM 2844 C C . ALA A 1 374 ? -10.476 6.462 -9.143 1.00 94.12 374 ALA A C 1
ATOM 2846 O O . ALA A 1 374 ? -9.932 6.157 -8.088 1.00 94.12 374 ALA A O 1
ATOM 2847 N N . GLU A 1 375 ? -11.487 5.770 -9.662 1.00 95.38 375 GLU A N 1
ATOM 2848 C CA . GLU A 1 375 ? -12.045 4.572 -9.038 1.00 95.38 375 GLU A CA 1
ATOM 2849 C C . GLU A 1 375 ? -10.982 3.469 -8.881 1.00 95.38 375 GLU A C 1
ATOM 2851 O O . GLU A 1 375 ? -10.424 2.978 -9.869 1.00 95.38 375 GLU A O 1
ATOM 2856 N N . THR A 1 376 ? -10.695 3.084 -7.635 1.00 97.62 376 THR A N 1
ATOM 2857 C CA . THR A 1 376 ? -9.619 2.145 -7.296 1.00 97.62 376 THR A CA 1
ATOM 2858 C C . THR A 1 376 ? -10.096 0.694 -7.247 1.00 97.62 376 THR A C 1
ATOM 2860 O O . THR A 1 376 ? -11.267 0.387 -7.016 1.00 97.62 376 THR A O 1
ATOM 2863 N N . LEU A 1 377 ? -9.158 -0.241 -7.402 1.00 98.38 377 LEU A N 1
ATOM 2864 C CA . LEU A 1 377 ? -9.356 -1.671 -7.198 1.00 98.38 377 LEU A CA 1
ATOM 2865 C C . LEU A 1 377 ? -9.882 -1.958 -5.789 1.00 98.38 377 LEU A C 1
ATOM 2867 O O . LEU A 1 377 ? -10.741 -2.822 -5.629 1.00 98.38 377 LEU A O 1
ATOM 2871 N N . ALA A 1 378 ? -9.416 -1.219 -4.778 1.00 98.25 378 ALA A N 1
ATOM 2872 C CA . ALA A 1 378 ? -9.922 -1.355 -3.419 1.00 98.25 378 ALA A CA 1
ATOM 2873 C C . ALA A 1 378 ? -11.416 -0.989 -3.342 1.00 98.25 378 ALA A C 1
ATOM 2875 O O . ALA A 1 378 ? -12.196 -1.719 -2.737 1.00 98.25 378 ALA A O 1
ATOM 2876 N N . GLU A 1 379 ? -11.863 0.072 -4.015 1.00 97.31 379 GLU A N 1
ATOM 2877 C CA . GLU A 1 379 ? -13.290 0.417 -4.064 1.00 97.31 379 GLU A CA 1
ATOM 2878 C C . GLU A 1 379 ? -14.117 -0.620 -4.834 1.00 97.31 379 GLU A C 1
ATOM 2880 O O . GLU A 1 379 ? -15.192 -1.018 -4.377 1.00 97.31 379 GLU A O 1
ATOM 2885 N N . VAL A 1 380 ? -13.611 -1.087 -5.983 1.00 97.38 380 VAL A N 1
ATOM 2886 C CA . VAL A 1 380 ? -14.246 -2.138 -6.800 1.00 97.38 380 VAL A CA 1
ATOM 2887 C C . VAL A 1 380 ? -14.437 -3.421 -5.991 1.00 97.38 380 VAL A C 1
ATOM 2889 O O . VAL A 1 380 ? -15.555 -3.935 -5.889 1.00 97.38 380 VAL A O 1
ATOM 2892 N N . LEU A 1 381 ? -13.381 -3.910 -5.340 1.00 96.50 381 LEU A N 1
ATOM 2893 C CA . LEU A 1 381 ? -13.442 -5.116 -4.516 1.00 96.50 381 LEU A CA 1
ATOM 2894 C C . LEU A 1 381 ? -14.268 -4.896 -3.239 1.00 96.50 381 LEU A C 1
ATOM 2896 O O . LEU A 1 381 ? -15.061 -5.762 -2.862 1.00 96.50 381 LEU A O 1
ATOM 2900 N N . GLY A 1 382 ? -14.159 -3.729 -2.602 1.00 93.62 382 GLY A N 1
ATOM 2901 C CA . GLY A 1 382 ? -14.948 -3.366 -1.424 1.00 93.62 382 GLY A CA 1
ATOM 2902 C C . GLY A 1 382 ? -16.454 -3.390 -1.703 1.00 93.62 382 GLY A C 1
ATOM 2903 O O . GLY A 1 382 ? -17.216 -3.995 -0.945 1.00 93.62 382 GLY A O 1
ATOM 2904 N N . ARG A 1 383 ? -16.902 -2.836 -2.841 1.00 92.06 383 ARG A N 1
ATOM 2905 C CA . ARG A 1 383 ? -18.308 -2.934 -3.287 1.00 92.06 383 ARG A CA 1
ATOM 2906 C C . ARG A 1 383 ? -18.737 -4.369 -3.589 1.00 92.06 383 ARG A C 1
ATOM 2908 O O . ARG A 1 383 ? -19.898 -4.708 -3.370 1.00 92.06 383 ARG A O 1
ATOM 2915 N N . ALA A 1 384 ? -17.816 -5.218 -4.045 1.00 91.12 384 ALA A N 1
ATOM 2916 C CA . ALA A 1 384 ? -18.079 -6.641 -4.233 1.00 91.12 384 ALA A CA 1
ATOM 2917 C C . ALA A 1 384 ? -18.177 -7.422 -2.907 1.00 91.12 384 ALA A C 1
ATOM 2919 O O . ALA A 1 384 ? -18.678 -8.549 -2.908 1.00 91.12 384 ALA A O 1
ATOM 2920 N N . GLY A 1 385 ? -17.763 -6.832 -1.781 1.00 89.81 385 GLY A N 1
ATOM 2921 C CA . GLY A 1 385 ? -17.838 -7.426 -0.446 1.00 89.81 385 GLY A CA 1
ATOM 2922 C C . GLY A 1 385 ? -16.504 -7.931 0.100 1.00 89.81 385 GLY A C 1
ATOM 2923 O O . GLY A 1 385 ? -16.517 -8.713 1.047 1.00 89.81 385 GLY A O 1
ATOM 2924 N N . TYR A 1 386 ? -15.374 -7.512 -0.475 1.00 93.69 386 TYR A N 1
ATOM 2925 C CA . TYR A 1 386 ? -14.056 -7.750 0.109 1.00 93.69 386 TYR A CA 1
ATOM 2926 C C . TYR A 1 386 ? -13.823 -6.878 1.342 1.00 93.69 386 TYR A C 1
ATOM 2928 O O . TYR A 1 386 ? -14.245 -5.726 1.391 1.00 93.69 386 TYR A O 1
ATOM 2936 N N . ARG A 1 387 ? -13.067 -7.411 2.301 1.00 94.88 387 ARG A N 1
ATOM 2937 C CA . ARG A 1 387 ? -12.271 -6.593 3.215 1.00 94.88 387 ARG A CA 1
ATOM 2938 C C . ARG A 1 387 ? -11.108 -6.016 2.438 1.00 94.88 387 ARG A C 1
ATOM 2940 O O . ARG A 1 387 ? -10.365 -6.776 1.822 1.00 94.88 387 ARG A O 1
ATOM 2947 N N . THR A 1 388 ? -10.917 -4.711 2.503 1.00 98.00 388 THR A N 1
ATOM 2948 C CA . THR A 1 388 ? -9.799 -4.051 1.833 1.00 98.00 388 THR A CA 1
ATOM 2949 C C . THR A 1 388 ? -8.837 -3.483 2.861 1.00 98.00 388 THR A C 1
ATOM 2951 O O . THR A 1 388 ? -9.219 -2.705 3.734 1.00 98.00 388 THR A O 1
ATOM 2954 N N . ALA A 1 389 ? -7.577 -3.895 2.777 1.00 98.38 389 ALA A N 1
ATOM 2955 C CA . ALA A 1 389 ? -6.531 -3.468 3.686 1.00 98.38 389 ALA A CA 1
ATOM 2956 C C . ALA A 1 389 ? -5.247 -3.084 2.940 1.00 98.38 389 ALA A C 1
ATOM 2958 O O . ALA A 1 389 ? -4.923 -3.662 1.904 1.00 98.38 389 ALA A O 1
ATOM 2959 N N . ALA A 1 390 ? -4.492 -2.148 3.497 1.00 98.31 390 ALA A N 1
ATOM 2960 C CA . ALA A 1 390 ? -3.128 -1.851 3.096 1.00 98.31 390 ALA A CA 1
ATOM 2961 C C . ALA A 1 390 ? -2.242 -1.713 4.336 1.00 98.31 390 ALA A C 1
ATOM 2963 O O . ALA A 1 390 ? -2.659 -1.144 5.347 1.00 98.31 390 ALA A O 1
ATOM 2964 N N . VAL A 1 391 ? -1.028 -2.239 4.234 1.00 96.00 391 VAL A N 1
ATOM 2965 C CA . VAL A 1 391 ? 0.066 -2.056 5.186 1.00 96.00 391 VAL A CA 1
ATOM 2966 C C . VAL A 1 391 ? 1.260 -1.566 4.377 1.00 96.00 391 VAL A C 1
ATOM 2968 O O . VAL A 1 391 ? 1.690 -2.243 3.444 1.00 96.00 391 VAL A O 1
ATOM 2971 N N . THR A 1 392 ? 1.757 -0.377 4.689 1.00 93.38 392 THR A N 1
ATOM 2972 C CA . THR A 1 392 ? 2.796 0.311 3.918 1.00 93.38 392 THR A CA 1
ATOM 2973 C C . THR A 1 392 ? 3.831 0.926 4.842 1.00 93.38 392 THR A C 1
ATOM 2975 O O . THR A 1 392 ? 3.465 1.515 5.850 1.00 93.38 392 THR A O 1
ATOM 2978 N N . ASP A 1 393 ? 5.102 0.871 4.454 1.00 88.12 393 ASP A N 1
ATOM 2979 C CA . ASP A 1 393 ? 6.205 1.590 5.116 1.00 88.12 393 ASP A CA 1
ATOM 2980 C C . ASP A 1 393 ? 6.050 3.134 5.077 1.00 88.12 393 ASP A C 1
ATOM 2982 O O . ASP A 1 393 ? 6.814 3.836 5.732 1.00 88.12 393 ASP A O 1
ATOM 2986 N N . SER A 1 394 ? 5.054 3.638 4.327 1.00 77.50 394 SER A N 1
ATOM 2987 C CA . SER A 1 394 ? 4.617 5.035 4.167 1.00 77.50 394 SER A CA 1
ATOM 2988 C C . SER A 1 394 ? 5.691 6.040 3.729 1.00 77.50 394 SER A C 1
ATOM 2990 O O . SER A 1 394 ? 6.724 6.212 4.351 1.00 77.50 394 SER A O 1
ATOM 2992 N N . MET A 1 395 ? 5.408 6.732 2.626 1.00 82.38 395 MET A N 1
ATOM 2993 C CA . MET A 1 395 ? 6.044 7.979 2.178 1.00 82.38 395 MET A CA 1
ATOM 2994 C C . MET A 1 395 ? 5.139 8.524 1.065 1.00 82.38 395 MET A C 1
ATOM 2996 O O . MET A 1 395 ? 4.176 9.253 1.317 1.00 82.38 395 MET A O 1
ATOM 3000 N N . LEU A 1 396 ? 5.362 8.051 -0.166 1.00 88.06 396 LEU A N 1
ATOM 3001 C CA . LEU A 1 396 ? 4.566 8.401 -1.341 1.00 88.06 396 LEU A CA 1
ATOM 3002 C C . LEU A 1 396 ? 3.332 7.504 -1.495 1.00 88.06 396 LEU A C 1
ATOM 3004 O O . LEU A 1 396 ? 2.326 7.963 -2.035 1.00 88.06 396 LEU A O 1
ATOM 3008 N N . PHE A 1 397 ? 3.350 6.278 -0.953 1.00 93.12 397 PHE A N 1
ATOM 3009 C CA . PHE A 1 397 ? 2.131 5.498 -0.706 1.00 93.12 397 PHE A CA 1
ATOM 3010 C C . PHE A 1 397 ? 1.557 5.830 0.673 1.00 93.12 397 PHE A C 1
ATOM 3012 O O . PHE A 1 397 ? 1.866 5.166 1.664 1.00 93.12 397 PHE A O 1
ATOM 3019 N N . SER A 1 398 ? 0.753 6.890 0.737 1.00 89.75 398 SER A N 1
ATOM 3020 C CA . SER A 1 398 ? 0.161 7.382 1.982 1.00 89.75 398 SER A CA 1
ATOM 3021 C C . SER A 1 398 ? -1.222 7.995 1.765 1.00 89.75 398 SER A C 1
ATOM 3023 O O . SER A 1 398 ? -1.611 8.367 0.651 1.00 89.75 398 SER A O 1
ATOM 3025 N N . SER A 1 399 ? -1.959 8.150 2.867 1.00 88.19 399 SER A N 1
ATOM 3026 C CA . SER A 1 399 ? -3.255 8.842 2.891 1.00 88.19 399 SER A CA 1
ATOM 3027 C C . SER A 1 399 ? -3.166 10.303 2.432 1.00 88.19 399 SER A C 1
ATOM 3029 O O . SER A 1 399 ? -4.131 10.873 1.916 1.00 88.19 399 SER A O 1
ATOM 3031 N N . HIS A 1 400 ? -1.987 10.917 2.563 1.00 84.69 400 HIS A N 1
ATOM 3032 C CA . HIS A 1 400 ? -1.744 12.291 2.141 1.00 84.69 400 HIS A CA 1
ATOM 3033 C C . HIS A 1 400 ? -1.988 12.476 0.636 1.00 84.69 400 HIS A C 1
ATOM 3035 O O . HIS A 1 400 ? -2.690 13.399 0.213 1.00 84.69 400 HIS A O 1
ATOM 3041 N N . PHE A 1 401 ? -1.534 11.504 -0.157 1.00 90.44 401 PHE A N 1
ATOM 3042 C CA . PHE A 1 401 ? -1.679 11.487 -1.610 1.00 90.44 401 PHE A CA 1
ATOM 3043 C C . PHE A 1 401 ? -3.011 10.909 -2.110 1.00 90.44 401 PHE A C 1
ATOM 3045 O O . PHE A 1 401 ? -3.184 10.722 -3.313 1.00 90.44 401 PHE A O 1
ATOM 3052 N N . GLY A 1 402 ? -3.966 10.643 -1.208 1.00 90.94 402 GLY A N 1
ATOM 3053 C CA . GLY A 1 402 ? -5.263 10.044 -1.542 1.00 90.94 402 GLY A CA 1
ATOM 3054 C C . GLY A 1 402 ? -5.199 8.548 -1.858 1.00 90.94 402 GLY A C 1
ATOM 3055 O O . GLY A 1 402 ? -6.173 7.987 -2.348 1.00 90.94 402 GLY A O 1
ATOM 3056 N N . GLN A 1 403 ? -4.074 7.885 -1.579 1.00 94.19 403 GLN A N 1
ATOM 3057 C CA . GLN A 1 403 ? -3.894 6.471 -1.912 1.00 94.19 403 GLN A CA 1
ATOM 3058 C C . GLN A 1 403 ? -4.558 5.510 -0.908 1.00 94.19 403 GLN A C 1
ATOM 3060 O O . GLN A 1 403 ? -4.554 4.299 -1.114 1.00 94.19 403 GLN A O 1
ATOM 3065 N N . ASP A 1 404 ? -5.166 6.035 0.161 1.00 94.81 404 ASP A N 1
ATOM 3066 C CA . ASP A 1 404 ? -5.964 5.268 1.122 1.00 94.81 404 ASP A CA 1
ATOM 3067 C C . ASP A 1 404 ? -7.413 5.017 0.656 1.00 94.81 404 ASP A C 1
ATOM 3069 O O . ASP A 1 404 ? -8.176 4.303 1.320 1.00 94.81 404 ASP A O 1
ATOM 3073 N N . GLN A 1 405 ? -7.796 5.582 -0.491 1.00 94.94 405 GLN A N 1
ATOM 3074 C CA . GLN A 1 405 ? -9.119 5.457 -1.095 1.00 94.94 405 GLN A CA 1
ATOM 3075 C C . GLN A 1 405 ? -9.526 3.992 -1.326 1.00 94.94 405 GLN A C 1
ATOM 3077 O O . GLN A 1 405 ? -8.813 3.206 -1.950 1.00 94.94 405 GLN A O 1
ATOM 3082 N N . GLY A 1 406 ? -10.714 3.632 -0.833 1.00 95.62 406 GLY A N 1
ATOM 3083 C CA . GLY A 1 406 ? -11.294 2.291 -0.957 1.00 95.62 406 GLY A CA 1
ATOM 3084 C C . GLY A 1 406 ? -10.842 1.270 0.087 1.00 95.62 406 GLY A C 1
ATOM 3085 O O . GLY A 1 406 ? -11.463 0.213 0.189 1.00 95.62 406 GLY A O 1
ATOM 3086 N N . PHE A 1 407 ? -9.810 1.557 0.884 1.00 97.62 407 PHE A N 1
ATOM 3087 C CA . PHE A 1 407 ? -9.350 0.657 1.945 1.00 97.62 407 PHE A CA 1
ATOM 3088 C C . PHE A 1 407 ? -10.186 0.806 3.222 1.00 97.62 407 PHE A C 1
ATOM 3090 O O . PHE A 1 407 ? -10.321 1.910 3.741 1.00 97.62 407 PHE A O 1
ATOM 3097 N N . GLU A 1 408 ? -10.720 -0.292 3.766 1.00 95.88 408 GLU A N 1
ATOM 3098 C CA . GLU A 1 408 ? -11.330 -0.325 5.105 1.00 95.88 408 GLU A CA 1
ATOM 3099 C C . GLU A 1 408 ? -10.284 -0.125 6.206 1.00 95.88 408 GLU A C 1
ATOM 3101 O O . GLU A 1 408 ? -10.620 0.435 7.245 1.00 95.88 408 GLU A O 1
ATOM 3106 N N . TRP A 1 409 ? -9.042 -0.558 5.963 1.00 96.81 409 TRP A N 1
ATOM 3107 C CA . TRP A 1 409 ? -7.886 -0.444 6.856 1.00 96.81 409 TRP A CA 1
ATOM 3108 C C . TRP A 1 409 ? -6.649 0.005 6.071 1.00 96.81 409 TRP A C 1
ATOM 3110 O O . TRP A 1 409 ? -6.213 -0.693 5.164 1.00 96.81 409 TRP A O 1
ATOM 3120 N N . PHE A 1 410 ? -6.048 1.134 6.418 1.00 96.12 410 PHE A N 1
ATOM 3121 C CA . PHE A 1 410 ? -4.847 1.658 5.770 1.00 96.12 410 PHE A CA 1
ATOM 3122 C C . PHE A 1 410 ? -3.821 2.036 6.837 1.00 96.12 410 PHE A C 1
ATOM 3124 O O . PHE A 1 410 ? -4.028 2.999 7.575 1.00 96.12 410 PHE A O 1
ATOM 3131 N N . GLU A 1 411 ? -2.753 1.251 6.948 1.00 92.44 411 GLU A N 1
ATOM 3132 C CA . GLU A 1 411 ? -1.749 1.375 8.005 1.00 92.44 411 GLU A CA 1
ATOM 3133 C C . GLU A 1 411 ? -0.372 1.737 7.440 1.00 92.44 411 GLU A C 1
ATOM 3135 O O . GLU A 1 411 ? 0.180 1.034 6.597 1.00 92.44 411 GLU A O 1
ATOM 3140 N N . GLU A 1 412 ? 0.167 2.845 7.932 1.00 88.56 412 GLU A N 1
ATOM 3141 C CA . GLU A 1 412 ? 1.405 3.506 7.526 1.00 88.56 412 GLU A CA 1
ATOM 3142 C C . GLU A 1 412 ? 2.542 3.194 8.522 1.00 88.56 412 GLU A C 1
ATOM 3144 O O . GLU A 1 412 ? 2.971 4.049 9.297 1.00 88.56 412 GLU A O 1
ATOM 3149 N N . VAL A 1 413 ? 3.004 1.942 8.525 1.00 80.75 413 VAL A N 1
ATOM 3150 C CA . VAL A 1 413 ? 3.967 1.381 9.483 1.00 80.75 413 VAL A CA 1
ATOM 3151 C C . VAL A 1 413 ? 5.227 2.246 9.569 1.00 80.75 413 VAL A C 1
ATOM 3153 O O . VAL A 1 413 ? 6.021 2.296 8.640 1.00 80.75 413 VAL A O 1
ATOM 3156 N N . SER A 1 414 ? 5.373 2.932 10.710 1.00 65.81 414 SER A N 1
ATOM 3157 C CA . SER A 1 414 ? 6.490 3.798 11.127 1.00 65.81 414 SER A CA 1
ATOM 3158 C C . SER A 1 414 ? 7.551 4.124 10.059 1.00 65.81 414 SER A C 1
ATOM 3160 O O . SER A 1 414 ? 8.537 3.407 9.874 1.00 65.81 414 SER A O 1
ATOM 3162 N N . VAL A 1 415 ? 7.426 5.323 9.486 1.00 54.09 415 VAL A N 1
ATOM 3163 C CA . VAL A 1 415 ? 8.339 5.903 8.481 1.00 54.09 415 VAL A CA 1
ATOM 3164 C C . VAL A 1 415 ? 9.797 6.096 8.932 1.00 54.09 415 VAL A C 1
ATOM 3166 O O . VAL A 1 415 ? 10.634 6.484 8.128 1.00 54.09 415 VAL A O 1
ATOM 3169 N N . ALA A 1 416 ? 10.129 5.885 10.213 1.00 52.06 416 ALA A N 1
ATOM 3170 C CA . ALA A 1 416 ? 11.476 6.169 10.719 1.00 52.06 416 ALA A CA 1
ATOM 3171 C C . ALA A 1 416 ? 12.523 5.129 10.274 1.00 52.06 416 ALA A C 1
ATOM 3173 O O . ALA A 1 416 ? 13.670 5.499 10.028 1.00 52.06 416 ALA A O 1
ATOM 3174 N N . ASN A 1 417 ? 12.133 3.851 10.149 1.00 57.28 417 ASN A N 1
ATOM 3175 C CA . ASN A 1 417 ? 13.087 2.752 9.940 1.00 57.28 417 ASN A CA 1
ATOM 3176 C C . ASN A 1 417 ? 12.777 1.853 8.729 1.00 57.28 417 ASN A C 1
ATOM 3178 O O . ASN A 1 417 ? 13.601 0.990 8.425 1.00 57.28 417 ASN A O 1
ATOM 3182 N N . TRP A 1 418 ? 11.624 2.020 8.058 1.00 74.88 418 TRP A N 1
ATOM 3183 C CA . TRP A 1 418 ? 11.133 1.087 7.022 1.00 74.88 418 TRP A CA 1
ATOM 3184 C C . TRP A 1 418 ? 11.326 -0.376 7.449 1.00 74.88 418 TRP A C 1
ATOM 3186 O O . TRP A 1 418 ? 11.965 -1.199 6.780 1.00 74.88 418 TRP A O 1
ATOM 3196 N N . ASP A 1 419 ? 10.845 -0.673 8.660 1.00 81.12 419 ASP A N 1
ATOM 3197 C CA . ASP A 1 419 ? 11.005 -1.975 9.291 1.00 81.12 419 ASP A CA 1
ATOM 3198 C C . ASP A 1 419 ? 10.089 -3.005 8.620 1.00 81.12 419 ASP A C 1
ATOM 3200 O O . ASP A 1 419 ? 8.972 -3.285 9.053 1.00 81.12 419 ASP A O 1
ATOM 3204 N N . LEU A 1 420 ? 10.617 -3.615 7.559 1.00 87.81 420 LEU A N 1
ATOM 3205 C CA . LEU A 1 420 ? 10.012 -4.767 6.889 1.00 87.81 420 LEU A CA 1
ATOM 3206 C C . LEU A 1 420 ? 9.520 -5.864 7.858 1.00 87.81 420 LEU A C 1
ATOM 3208 O O . LEU A 1 420 ? 8.511 -6.498 7.571 1.00 87.81 420 LEU A O 1
ATOM 3212 N N . GLY A 1 421 ? 10.191 -6.110 8.989 1.00 88.12 421 GLY A N 1
ATOM 3213 C CA . GLY A 1 421 ? 9.731 -7.098 9.969 1.00 88.12 421 GLY A CA 1
ATOM 3214 C C . GLY A 1 421 ? 8.396 -6.696 10.596 1.00 88.12 421 GLY A C 1
ATOM 3215 O O . GLY A 1 421 ? 7.456 -7.494 10.616 1.00 88.12 421 GLY A O 1
ATOM 3216 N N . ALA A 1 422 ? 8.282 -5.440 11.032 1.00 85.81 422 ALA A N 1
ATOM 3217 C CA . ALA A 1 422 ? 7.028 -4.877 11.524 1.00 85.81 422 ALA A CA 1
ATOM 3218 C C . ALA A 1 422 ? 5.936 -4.880 10.442 1.00 85.81 422 ALA A C 1
ATOM 3220 O O . ALA A 1 422 ? 4.804 -5.286 10.714 1.00 85.81 422 ALA A O 1
ATOM 3221 N N . THR A 1 423 ? 6.271 -4.502 9.207 1.00 91.06 423 THR A N 1
ATOM 3222 C CA . THR A 1 423 ? 5.333 -4.488 8.072 1.00 91.06 423 THR A CA 1
ATOM 3223 C C . THR A 1 423 ? 4.787 -5.882 7.757 1.00 91.06 423 THR A C 1
ATOM 3225 O O . THR A 1 423 ? 3.572 -6.056 7.626 1.00 91.06 423 THR A O 1
ATOM 3228 N N . LEU A 1 424 ? 5.640 -6.909 7.725 1.00 93.94 424 LEU A N 1
ATOM 3229 C CA . LEU A 1 424 ? 5.209 -8.295 7.505 1.00 93.94 424 LEU A CA 1
ATOM 3230 C C . LEU A 1 424 ? 4.384 -8.841 8.679 1.00 93.94 424 LEU A C 1
ATOM 3232 O O . LEU A 1 424 ? 3.399 -9.548 8.460 1.00 93.94 424 LEU A O 1
ATOM 3236 N N . GLU A 1 425 ? 4.710 -8.469 9.916 1.00 90.88 425 GLU A N 1
ATOM 3237 C CA . GLU A 1 425 ? 3.917 -8.842 11.092 1.00 90.88 425 GLU A CA 1
ATOM 3238 C C . GLU A 1 425 ? 2.515 -8.200 11.064 1.00 90.88 425 GLU A C 1
ATOM 3240 O O . GLU A 1 425 ? 1.512 -8.865 11.347 1.00 90.88 425 GLU A O 1
ATOM 3245 N N . ARG A 1 426 ? 2.401 -6.933 10.643 1.00 90.38 426 ARG A N 1
ATOM 3246 C CA . ARG A 1 426 ? 1.102 -6.269 10.429 1.00 90.38 426 ARG A CA 1
ATOM 3247 C C . ARG A 1 426 ? 0.311 -6.924 9.298 1.00 90.38 426 ARG A C 1
ATOM 3249 O O . ARG A 1 426 ? -0.882 -7.192 9.464 1.00 90.38 426 ARG A O 1
ATOM 3256 N N . ALA A 1 427 ? 0.964 -7.268 8.188 1.00 94.88 427 ALA A N 1
ATOM 3257 C CA . ALA A 1 427 ? 0.336 -8.011 7.099 1.00 94.88 427 ALA A CA 1
ATOM 3258 C C . ALA A 1 427 ? -0.199 -9.375 7.573 1.00 94.88 427 ALA A C 1
ATOM 3260 O O . ALA A 1 427 ? -1.353 -9.719 7.301 1.00 94.88 427 ALA A O 1
ATOM 3261 N N . ARG A 1 428 ? 0.590 -10.116 8.363 1.00 93.44 428 ARG A N 1
ATOM 3262 C CA . ARG A 1 428 ? 0.190 -11.393 8.973 1.00 93.44 428 ARG A CA 1
ATOM 3263 C C . ARG A 1 428 ? -1.062 -11.240 9.841 1.00 93.44 428 ARG A C 1
ATOM 3265 O O . ARG A 1 428 ? -1.992 -12.037 9.724 1.00 93.44 428 ARG A O 1
ATOM 3272 N N . GLN A 1 429 ? -1.134 -10.187 10.660 1.00 90.75 429 GLN A N 1
ATOM 3273 C CA . GLN A 1 429 ? -2.322 -9.886 11.470 1.00 90.75 429 GLN A CA 1
ATOM 3274 C C . GLN A 1 429 ? -3.561 -9.648 10.601 1.00 90.75 429 GLN A C 1
ATOM 3276 O O . GLN A 1 429 ? -4.633 -10.164 10.917 1.00 90.75 429 GLN A O 1
ATOM 3281 N N . ARG A 1 430 ? -3.433 -8.913 9.489 1.00 93.56 430 ARG A N 1
ATOM 3282 C CA . ARG A 1 430 ? -4.561 -8.655 8.577 1.00 93.56 430 ARG A CA 1
ATOM 3283 C C . ARG A 1 430 ? -5.056 -9.920 7.875 1.00 93.56 430 ARG A C 1
ATOM 3285 O O . ARG A 1 430 ? -6.268 -10.100 7.762 1.00 93.56 430 ARG A O 1
ATOM 3292 N N . VAL A 1 431 ? -4.148 -10.809 7.462 1.00 93.50 431 VAL A N 1
ATOM 3293 C CA . VAL A 1 431 ? -4.503 -12.125 6.893 1.00 93.50 431 VAL A CA 1
ATOM 3294 C C . VAL A 1 431 ? -5.259 -12.986 7.912 1.00 93.50 431 VAL A C 1
ATOM 3296 O O . VAL A 1 431 ? -6.199 -13.685 7.536 1.00 93.50 431 VAL A O 1
ATOM 3299 N N . ALA A 1 432 ? -4.886 -12.914 9.193 1.00 89.88 432 ALA A N 1
ATOM 3300 C CA . ALA A 1 432 ? -5.500 -13.698 10.265 1.00 89.88 432 ALA A CA 1
ATOM 3301 C C . ALA A 1 432 ? -6.874 -13.176 10.736 1.00 89.88 432 ALA A C 1
ATOM 3303 O O . ALA A 1 432 ? -7.677 -13.956 11.249 1.00 89.88 432 ALA A O 1
ATOM 3304 N N . CYS A 1 433 ? -7.167 -11.881 10.578 1.00 89.38 433 CYS A N 1
ATOM 3305 C CA . CYS A 1 433 ? -8.486 -11.327 10.894 1.00 89.38 433 CYS A CA 1
ATOM 3306 C C . CYS A 1 433 ? -9.506 -11.857 9.876 1.00 89.38 433 CYS A C 1
ATOM 3308 O O . CYS A 1 433 ? -9.440 -11.463 8.719 1.00 89.38 433 CYS A O 1
ATOM 3310 N N . ASP A 1 434 ? -10.438 -12.733 10.256 1.00 86.25 434 ASP A N 1
ATOM 3311 C CA . ASP A 1 434 ? -11.407 -13.329 9.319 1.00 86.25 434 ASP A CA 1
ATOM 3312 C C . ASP A 1 434 ? -12.860 -13.132 9.783 1.00 86.25 434 ASP A C 1
ATOM 3314 O O . ASP A 1 434 ? -13.371 -13.844 10.650 1.00 86.25 434 ASP A O 1
ATOM 3318 N N . ASP A 1 435 ? -13.563 -12.181 9.162 1.00 87.00 435 ASP A N 1
ATOM 3319 C CA . ASP A 1 435 ? -15.007 -11.958 9.336 1.00 87.00 435 ASP A CA 1
ATOM 3320 C C . ASP A 1 435 ? -15.865 -12.730 8.307 1.00 87.00 435 ASP A C 1
ATOM 3322 O O . ASP A 1 435 ? -17.089 -12.571 8.237 1.00 87.00 435 ASP A O 1
ATOM 3326 N N . GLY A 1 436 ? -15.252 -13.644 7.550 1.00 84.06 436 GLY A N 1
ATOM 3327 C CA . GLY A 1 436 ? -15.888 -14.485 6.539 1.00 84.06 436 GLY A CA 1
ATOM 3328 C C . GLY A 1 436 ? -15.951 -13.850 5.150 1.00 84.06 436 GLY A C 1
ATOM 3329 O O . GLY A 1 436 ? -16.306 -14.546 4.195 1.00 84.06 436 GLY A O 1
ATOM 3330 N N . ARG A 1 437 ? -15.607 -12.561 5.017 1.00 89.75 437 ARG A N 1
ATOM 3331 C CA . ARG A 1 437 ? -15.406 -11.894 3.725 1.00 89.75 437 ARG A CA 1
ATOM 3332 C C . ARG A 1 437 ? -13.995 -12.181 3.194 1.00 89.75 437 ARG A C 1
ATOM 3334 O O . ARG A 1 437 ? -13.059 -12.298 3.996 1.00 89.75 437 ARG A O 1
ATOM 3341 N N . PRO A 1 438 ? -13.811 -12.268 1.865 1.00 91.88 438 PRO A N 1
ATOM 3342 C CA . PRO A 1 438 ? -12.477 -12.380 1.283 1.00 91.88 438 PRO A CA 1
ATOM 3343 C C . PRO A 1 438 ? -11.661 -11.107 1.529 1.00 91.88 438 PRO A C 1
ATOM 3345 O O . PRO A 1 438 ? -12.217 -10.022 1.698 1.00 91.88 438 PRO A O 1
ATOM 3348 N N . LEU A 1 439 ? -10.342 -11.248 1.549 1.00 95.56 439 LEU A N 1
ATOM 3349 C CA . LEU A 1 439 ? -9.397 -10.163 1.793 1.00 95.56 439 LEU A CA 1
ATOM 3350 C C . LEU A 1 439 ? -8.768 -9.675 0.487 1.00 95.56 439 LEU A C 1
ATOM 3352 O O . LEU A 1 439 ? -8.341 -10.483 -0.325 1.00 95.56 439 LEU A O 1
ATOM 3356 N N . PHE A 1 440 ? -8.662 -8.363 0.314 1.00 98.50 440 PHE A N 1
ATOM 3357 C CA . PHE A 1 440 ? -7.708 -7.717 -0.579 1.00 98.50 440 PHE A CA 1
ATOM 3358 C C . PHE A 1 440 ? -6.725 -6.937 0.290 1.00 98.50 440 PHE A C 1
ATOM 3360 O O . PHE A 1 440 ? -7.122 -5.989 0.965 1.00 98.50 440 PHE A O 1
ATOM 3367 N N . LEU A 1 441 ? -5.467 -7.368 0.316 1.00 98.75 441 LEU A N 1
ATOM 3368 C CA . LEU A 1 441 ? -4.404 -6.784 1.124 1.00 98.75 441 LEU A CA 1
ATOM 3369 C C . LEU A 1 441 ? -3.270 -6.300 0.226 1.00 98.75 441 LEU A C 1
ATOM 3371 O O . LEU A 1 441 ? -2.705 -7.094 -0.519 1.00 98.75 441 LEU A O 1
ATOM 3375 N N . VAL A 1 442 ? -2.889 -5.033 0.349 1.00 98.81 442 VAL A N 1
ATOM 3376 C CA . VAL A 1 442 ? -1.631 -4.518 -0.205 1.00 98.81 442 VAL A CA 1
ATOM 3377 C C . VAL A 1 442 ? -0.576 -4.507 0.897 1.00 98.81 442 VAL A C 1
ATOM 3379 O O . VAL A 1 442 ? -0.806 -3.944 1.965 1.00 98.81 442 VAL A O 1
ATOM 3382 N N . VAL A 1 443 ? 0.570 -5.133 0.647 1.00 98.38 443 VAL A N 1
ATOM 3383 C CA . VAL A 1 443 ? 1.754 -5.101 1.512 1.00 98.38 443 VAL A CA 1
ATOM 3384 C C . VAL A 1 443 ? 2.844 -4.375 0.748 1.00 98.38 443 VAL A C 1
ATOM 3386 O O . VAL A 1 443 ? 3.327 -4.883 -0.261 1.00 98.38 443 VAL A O 1
ATOM 3389 N N . HIS A 1 444 ? 3.196 -3.181 1.205 1.00 97.19 444 HIS A N 1
ATOM 3390 C CA . HIS A 1 444 ? 4.132 -2.303 0.524 1.00 97.19 444 HIS A CA 1
ATOM 3391 C C . HIS A 1 444 ? 5.367 -2.031 1.378 1.00 97.19 444 HIS A C 1
ATOM 3393 O O . HIS A 1 444 ? 5.235 -1.709 2.560 1.00 97.19 444 HIS A O 1
ATOM 3399 N N . THR A 1 445 ? 6.555 -2.122 0.779 1.00 93.62 445 THR A N 1
ATOM 3400 C CA . THR A 1 445 ? 7.815 -1.865 1.485 1.00 93.62 445 THR A CA 1
ATOM 3401 C C . THR A 1 445 ? 8.814 -1.059 0.663 1.00 93.62 445 THR A C 1
ATOM 3403 O O . THR A 1 445 ? 8.974 -1.302 -0.530 1.00 93.62 445 THR A O 1
ATOM 3406 N N . TYR A 1 446 ? 9.539 -0.169 1.346 1.00 89.88 446 TYR A N 1
ATOM 3407 C CA . TYR A 1 446 ? 10.673 0.603 0.826 1.00 89.88 446 TYR A CA 1
ATOM 3408 C C . TYR A 1 446 ? 12.024 -0.093 1.066 1.00 89.88 446 TYR A C 1
ATOM 3410 O O . TYR A 1 446 ? 13.075 0.526 0.935 1.00 89.88 446 TYR A O 1
ATOM 3418 N N . ARG A 1 447 ? 12.042 -1.387 1.429 1.00 88.25 447 ARG A N 1
ATOM 3419 C CA . ARG A 1 447 ? 13.269 -2.106 1.835 1.00 88.25 447 ARG A CA 1
ATOM 3420 C C . ARG A 1 447 ? 14.441 -1.952 0.857 1.00 88.25 447 ARG A C 1
ATOM 3422 O O . ARG A 1 447 ? 15.585 -1.906 1.306 1.00 88.25 447 ARG A O 1
ATOM 3429 N N . VAL A 1 448 ? 14.175 -1.901 -0.449 1.00 89.62 448 VAL A N 1
ATOM 3430 C CA . VAL A 1 448 ? 15.211 -1.787 -1.493 1.00 89.62 448 VAL A CA 1
ATOM 3431 C C . VAL A 1 448 ? 15.306 -0.384 -2.114 1.00 89.62 448 VAL A C 1
ATOM 3433 O O . VAL A 1 448 ? 16.098 -0.178 -3.036 1.00 89.62 448 VAL A O 1
ATOM 3436 N N . HIS A 1 449 ? 14.584 0.592 -1.557 1.00 87.81 449 HIS A N 1
ATOM 3437 C CA . HIS A 1 449 ? 14.644 2.006 -1.924 1.00 87.81 449 HIS A CA 1
ATOM 3438 C C . HIS A 1 449 ? 15.777 2.730 -1.165 1.00 87.81 449 HIS A C 1
ATOM 3440 O O . HIS A 1 449 ? 16.060 2.401 -0.010 1.00 87.81 449 HIS A O 1
ATOM 3446 N N . PRO A 1 450 ? 16.445 3.731 -1.770 1.00 76.19 450 PRO A N 1
ATOM 3447 C CA . PRO A 1 450 ? 17.410 4.580 -1.068 1.00 76.19 450 PRO A CA 1
ATOM 3448 C C . PRO A 1 450 ? 16.782 5.410 0.079 1.00 76.19 450 PRO A C 1
ATOM 3450 O O . PRO A 1 450 ? 15.767 6.065 -0.137 1.00 76.19 450 PRO A O 1
ATOM 3453 N N . PRO A 1 451 ? 17.386 5.510 1.276 1.00 72.25 451 PRO A N 1
ATOM 3454 C CA . PRO A 1 451 ? 18.582 4.816 1.739 1.00 72.25 451 PRO A CA 1
ATOM 3455 C C . PRO A 1 451 ? 18.377 3.310 1.929 1.00 72.25 451 PRO A C 1
ATOM 3457 O O . PRO A 1 451 ? 17.534 2.889 2.718 1.00 72.25 451 PRO A O 1
ATOM 3460 N N . MET A 1 452 ? 19.197 2.497 1.251 1.00 74.38 452 MET A N 1
ATOM 3461 C CA . MET A 1 452 ? 19.112 1.038 1.359 1.00 74.38 452 MET A CA 1
ATOM 3462 C C . MET A 1 452 ? 19.538 0.576 2.757 1.00 74.38 452 MET A C 1
ATOM 3464 O O . MET A 1 452 ? 20.624 0.921 3.226 1.00 74.38 452 MET A O 1
ATOM 3468 N N . ARG A 1 453 ? 18.711 -0.259 3.399 1.00 67.75 453 ARG A N 1
ATOM 3469 C CA . ARG A 1 453 ? 18.939 -0.797 4.755 1.00 67.75 453 ARG A CA 1
ATOM 3470 C C . ARG A 1 453 ? 18.951 -2.328 4.737 1.00 67.75 453 ARG A C 1
ATOM 3472 O O . ARG A 1 453 ? 17.997 -2.926 4.242 1.00 67.75 453 ARG A O 1
ATOM 3479 N N . TRP A 1 454 ? 19.963 -2.971 5.330 1.00 68.69 454 TRP A N 1
ATOM 3480 C CA . TRP A 1 454 ? 20.047 -4.439 5.443 1.00 68.69 454 TRP A CA 1
ATOM 3481 C C . TRP A 1 454 ? 20.688 -4.890 6.768 1.00 68.69 454 TRP A C 1
ATOM 3483 O O . TRP A 1 454 ? 21.603 -4.240 7.269 1.00 68.69 454 TRP A O 1
ATOM 3493 N N . GLY A 1 455 ? 20.249 -6.035 7.307 1.00 56.31 455 GLY A N 1
ATOM 3494 C CA . GLY A 1 455 ? 20.825 -6.641 8.516 1.00 56.31 455 GLY A CA 1
ATOM 3495 C C . GLY A 1 455 ? 20.258 -6.129 9.859 1.00 56.31 455 GLY A C 1
ATOM 3496 O O . GLY A 1 455 ? 19.358 -5.293 9.874 1.00 56.31 455 GLY A O 1
ATOM 3497 N N . PRO A 1 456 ? 20.743 -6.672 11.000 1.00 43.62 456 PRO A N 1
ATOM 3498 C CA . PRO A 1 456 ? 20.259 -6.354 12.354 1.00 43.62 456 PRO A CA 1
ATOM 3499 C C . PRO A 1 456 ? 20.788 -5.025 12.923 1.00 43.62 456 PRO A C 1
ATOM 3501 O O . PRO A 1 456 ? 20.271 -4.534 13.923 1.00 43.62 456 PRO A O 1
ATOM 3504 N N . GLU A 1 457 ? 21.823 -4.451 12.309 1.00 48.56 457 GLU A N 1
ATOM 3505 C CA . GLU A 1 457 ? 22.333 -3.115 12.618 1.00 48.56 457 GLU A CA 1
ATOM 3506 C C . GLU A 1 457 ? 21.675 -2.129 11.650 1.00 48.56 457 GLU A C 1
ATOM 3508 O O . GLU A 1 457 ? 22.271 -1.799 10.634 1.00 48.56 457 GLU A O 1
ATOM 3513 N N . GLU A 1 458 ? 20.431 -1.716 11.925 1.00 53.72 458 GLU A N 1
ATOM 3514 C CA . GLU A 1 458 ? 19.598 -0.813 11.102 1.00 53.72 458 GLU A CA 1
ATOM 3515 C C . GLU A 1 458 ? 20.191 0.603 10.879 1.00 53.72 458 GLU A C 1
ATOM 3517 O O . GLU A 1 458 ? 19.491 1.609 10.996 1.00 53.72 458 GLU A O 1
ATOM 3522 N N . ASP A 1 459 ? 21.478 0.735 10.575 1.00 51.75 459 ASP A N 1
ATOM 3523 C CA . ASP A 1 459 ? 22.135 2.013 10.379 1.00 51.75 459 ASP A CA 1
ATOM 3524 C C . ASP A 1 459 ? 22.188 2.353 8.885 1.00 51.75 459 ASP A C 1
ATOM 3526 O O . ASP A 1 459 ? 22.891 1.714 8.105 1.00 51.75 459 ASP A O 1
ATOM 3530 N N . GLY A 1 460 ? 21.423 3.371 8.480 1.00 53.84 460 GLY A N 1
ATOM 3531 C CA . GLY A 1 460 ? 21.496 3.978 7.145 1.00 53.84 460 GLY A CA 1
ATOM 3532 C C . GLY A 1 460 ? 22.795 4.759 6.917 1.00 53.84 460 GLY A C 1
ATOM 3533 O O . GLY A 1 460 ? 23.100 5.105 5.774 1.00 53.84 460 GLY A O 1
ATOM 3534 N N . LYS A 1 461 ? 23.595 4.976 7.976 1.00 57.59 461 LYS A N 1
ATOM 3535 C CA . LYS A 1 461 ? 24.856 5.726 7.928 1.00 57.59 461 LYS A CA 1
ATOM 3536 C C . LYS A 1 461 ? 25.811 5.293 6.826 1.00 57.59 461 LYS A C 1
ATOM 3538 O O . LYS A 1 461 ? 26.269 6.175 6.129 1.00 57.59 461 LYS A O 1
ATOM 3543 N N . PRO A 1 462 ? 26.086 4.006 6.546 1.00 62.28 462 PRO A N 1
ATOM 3544 C CA . PRO A 1 462 ? 27.037 3.663 5.488 1.00 62.28 462 PRO A CA 1
ATOM 3545 C C . PRO A 1 462 ? 26.598 4.126 4.089 1.00 62.28 462 PRO A C 1
ATOM 3547 O O . PRO A 1 462 ? 27.445 4.375 3.233 1.00 62.28 462 PRO A O 1
ATOM 3550 N N . TRP A 1 463 ? 25.288 4.235 3.837 1.00 63.50 463 TRP A N 1
ATOM 3551 C CA . TRP A 1 463 ? 24.754 4.771 2.583 1.00 63.50 463 TRP A CA 1
ATOM 3552 C C . TRP A 1 463 ? 24.692 6.300 2.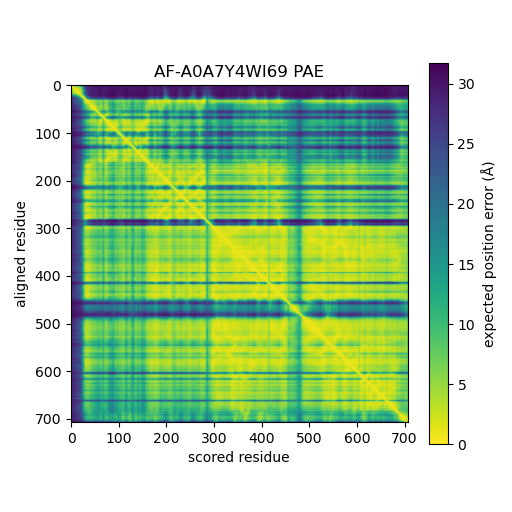604 1.00 63.50 463 TRP A C 1
ATOM 3554 O O . TRP A 1 463 ? 25.074 6.943 1.628 1.00 63.50 463 TRP A O 1
ATOM 3564 N N . GLU A 1 464 ? 24.240 6.885 3.712 1.00 64.69 464 GLU A N 1
ATOM 3565 C CA . GLU A 1 464 ? 24.201 8.337 3.911 1.00 64.69 464 GLU A CA 1
ATOM 3566 C C . GLU A 1 464 ? 25.607 8.948 3.869 1.00 64.69 464 GLU A C 1
ATOM 3568 O O . GLU A 1 464 ? 25.813 9.932 3.167 1.00 64.69 464 GLU A O 1
ATOM 3573 N N . ASP A 1 465 ? 26.586 8.315 4.514 1.00 65.19 465 ASP A N 1
ATOM 3574 C CA . ASP A 1 465 ? 28.007 8.651 4.458 1.00 65.19 465 ASP A CA 1
ATOM 3575 C C . ASP A 1 465 ? 28.493 8.585 3.009 1.00 65.19 465 ASP A C 1
ATOM 3577 O O . ASP A 1 465 ? 29.086 9.541 2.523 1.00 65.19 465 ASP A O 1
ATOM 3581 N N . ALA A 1 466 ? 28.177 7.514 2.268 1.00 63.16 466 ALA A N 1
ATOM 3582 C CA . ALA A 1 466 ? 28.551 7.404 0.857 1.00 63.16 466 ALA A CA 1
ATOM 3583 C C . ALA A 1 466 ? 27.922 8.518 -0.006 1.00 63.16 466 ALA A C 1
ATOM 3585 O O . ALA A 1 466 ? 28.580 9.060 -0.901 1.00 63.16 466 ALA A O 1
ATOM 3586 N N . LEU A 1 467 ? 26.661 8.889 0.251 1.00 64.75 467 LEU A N 1
ATOM 3587 C CA . LEU A 1 467 ? 25.980 9.996 -0.425 1.00 64.75 467 LEU A CA 1
ATOM 3588 C C . LEU A 1 467 ? 26.566 11.359 -0.051 1.00 64.75 467 LEU A C 1
ATOM 3590 O O . LEU A 1 467 ? 26.734 12.213 -0.927 1.00 64.75 467 LEU A O 1
ATOM 3594 N N . GLN A 1 468 ? 26.874 11.575 1.225 1.00 64.25 468 GLN A N 1
ATOM 3595 C CA . GLN A 1 468 ? 27.463 12.807 1.726 1.00 64.25 468 GLN A CA 1
ATOM 3596 C C . GLN A 1 468 ? 28.871 12.988 1.162 1.00 64.25 468 GLN A C 1
ATOM 3598 O O . GLN A 1 468 ? 29.158 14.034 0.582 1.00 64.25 468 GLN A O 1
ATOM 3603 N N . GLU A 1 469 ? 29.701 11.948 1.214 1.00 62.34 469 GLU A N 1
ATOM 3604 C CA . GLU A 1 469 ? 31.049 11.935 0.650 1.00 62.34 469 GLU A CA 1
ATOM 3605 C C . GLU A 1 469 ? 31.007 12.195 -0.867 1.00 62.34 469 GLU A C 1
ATOM 3607 O O . GLU A 1 469 ? 31.819 12.945 -1.407 1.00 62.34 469 GLU A O 1
ATOM 3612 N N . ARG A 1 470 ? 30.005 11.651 -1.577 1.00 64.12 470 ARG A N 1
ATOM 3613 C CA . ARG A 1 470 ? 29.749 11.980 -2.990 1.00 64.12 470 ARG A CA 1
ATOM 3614 C C . ARG A 1 470 ? 29.346 13.441 -3.188 1.00 64.12 470 ARG A C 1
ATOM 3616 O O . ARG A 1 470 ? 29.817 14.066 -4.134 1.00 64.12 470 ARG A O 1
ATOM 3623 N N . SER A 1 471 ? 28.451 13.976 -2.363 1.00 59.09 471 SER A N 1
ATOM 3624 C CA . SER A 1 471 ? 27.961 15.359 -2.462 1.00 59.09 471 SER A CA 1
ATOM 3625 C C . SER A 1 471 ? 29.080 16.373 -2.212 1.00 59.09 471 SER A C 1
ATOM 3627 O O . SER A 1 471 ? 29.225 17.339 -2.962 1.00 59.09 471 SER A O 1
ATOM 3629 N N . GLU A 1 472 ? 29.910 16.120 -1.200 1.00 62.28 472 GLU A N 1
ATOM 3630 C CA . GLU A 1 472 ? 31.100 16.907 -0.869 1.00 62.28 472 GLU A CA 1
ATOM 3631 C C . GLU A 1 472 ? 32.116 16.861 -2.013 1.00 62.28 472 GLU A C 1
ATOM 3633 O O . GLU A 1 472 ? 32.456 17.913 -2.560 1.00 62.28 472 GLU A O 1
ATOM 3638 N N . ARG A 1 473 ? 32.473 15.661 -2.492 1.00 61.25 473 ARG A N 1
ATOM 3639 C CA . ARG A 1 473 ? 33.372 15.507 -3.645 1.00 61.25 473 ARG A CA 1
ATOM 3640 C C . ARG A 1 473 ? 32.824 16.154 -4.913 1.00 61.25 473 ARG A C 1
ATOM 3642 O O . ARG A 1 473 ? 33.571 16.803 -5.634 1.00 61.25 473 ARG A O 1
ATOM 3649 N N . ARG A 1 474 ? 31.520 16.052 -5.195 1.00 59.09 474 ARG A N 1
ATOM 3650 C CA . ARG A 1 474 ? 30.899 16.704 -6.363 1.00 59.09 474 ARG A CA 1
ATOM 3651 C C . ARG A 1 474 ? 31.008 18.229 -6.290 1.00 59.09 474 ARG A C 1
ATOM 3653 O O . ARG A 1 474 ? 31.321 18.852 -7.300 1.00 59.09 474 ARG A O 1
ATOM 3660 N N . ARG A 1 475 ? 30.792 18.830 -5.115 1.00 58.09 475 ARG A N 1
ATOM 3661 C CA . ARG A 1 475 ? 30.938 20.285 -4.909 1.00 58.09 475 ARG A CA 1
ATOM 3662 C C . ARG A 1 475 ? 32.374 20.768 -5.097 1.00 58.09 475 ARG A C 1
ATOM 3664 O O . ARG A 1 475 ? 32.568 21.884 -5.574 1.00 58.09 475 ARG A O 1
ATOM 3671 N N . GLU A 1 476 ? 33.357 19.957 -4.722 1.00 56.91 476 GLU A N 1
ATOM 3672 C CA . GLU A 1 476 ? 34.778 20.228 -4.975 1.00 56.91 476 GLU A CA 1
ATOM 3673 C C . GLU A 1 476 ? 35.106 20.092 -6.473 1.00 56.91 476 GLU A C 1
ATOM 3675 O O . GLU A 1 476 ? 35.827 20.907 -7.038 1.00 56.91 476 GLU A O 1
ATOM 3680 N N . ARG A 1 477 ? 34.486 19.131 -7.165 1.00 56.38 477 ARG A N 1
ATOM 3681 C CA . ARG A 1 477 ? 34.764 18.791 -8.570 1.00 56.38 477 ARG A CA 1
ATOM 3682 C C . ARG A 1 477 ? 34.067 19.678 -9.600 1.00 56.38 477 ARG A C 1
ATOM 3684 O O . ARG A 1 477 ? 34.640 19.926 -10.657 1.00 56.38 477 ARG A O 1
ATOM 3691 N N . ASP A 1 478 ? 32.878 20.206 -9.301 1.00 53.25 478 ASP A N 1
ATOM 3692 C CA . ASP A 1 478 ? 32.231 21.253 -10.113 1.00 53.25 478 ASP A CA 1
ATOM 3693 C C . ASP A 1 478 ? 33.109 22.526 -10.185 1.00 53.25 478 ASP A C 1
ATOM 3695 O O . ASP A 1 478 ? 32.947 23.345 -11.090 1.00 53.25 478 ASP A O 1
ATOM 3699 N N . GLN A 1 479 ? 34.092 22.665 -9.283 1.00 52.34 479 GLN A N 1
ATOM 3700 C CA . GLN A 1 479 ? 35.125 23.704 -9.332 1.00 52.34 479 GLN A CA 1
ATOM 3701 C C . GLN A 1 479 ? 36.346 23.310 -10.192 1.00 52.34 479 GLN A C 1
ATOM 3703 O O . GLN A 1 479 ? 37.079 24.198 -10.625 1.00 52.34 479 GLN A O 1
ATOM 3708 N N . GLU A 1 480 ? 36.552 22.019 -10.493 1.00 51.44 480 GLU A N 1
ATOM 3709 C CA . GLU A 1 480 ? 37.756 21.483 -11.161 1.00 51.44 480 GLU A CA 1
ATOM 3710 C C . GLU A 1 480 ? 37.506 20.786 -12.520 1.00 51.44 480 GLU A C 1
ATOM 3712 O O . GLU A 1 480 ? 38.450 20.542 -13.270 1.00 51.44 480 GLU A O 1
ATOM 3717 N N . GLY A 1 481 ? 36.255 20.499 -12.897 1.00 45.72 481 GLY A N 1
ATOM 3718 C CA . GLY A 1 481 ? 35.875 20.078 -14.256 1.00 45.72 481 GLY A CA 1
ATOM 3719 C C . GLY A 1 481 ? 36.288 18.659 -14.689 1.00 45.72 481 GLY A C 1
ATOM 3720 O O . GLY A 1 481 ? 36.359 18.393 -15.889 1.00 45.72 481 GLY A O 1
ATOM 3721 N N . LEU A 1 482 ? 36.555 17.738 -13.757 1.00 50.44 482 LEU A N 1
ATOM 3722 C CA . LEU A 1 482 ? 36.985 16.355 -14.034 1.00 50.44 482 LEU A CA 1
ATOM 3723 C C . LEU A 1 482 ? 35.836 15.348 -13.814 1.00 50.44 482 LEU A C 1
ATOM 3725 O O . LEU A 1 482 ? 35.174 15.389 -12.784 1.00 50.44 482 LEU A O 1
ATOM 3729 N N . VAL A 1 483 ? 35.590 14.419 -14.748 1.00 50.59 483 VAL A N 1
ATOM 3730 C CA . VAL A 1 483 ? 34.601 13.321 -14.607 1.00 50.59 483 VAL A CA 1
ATOM 3731 C C . VAL A 1 483 ? 35.128 12.063 -15.317 1.00 50.59 483 VAL A C 1
ATOM 3733 O O . VAL A 1 483 ? 35.512 12.177 -16.479 1.00 50.59 483 VAL A O 1
ATOM 3736 N N . SER A 1 484 ? 35.171 10.885 -14.662 1.00 57.06 484 SER A N 1
ATOM 3737 C CA . SER A 1 484 ? 34.933 9.556 -15.305 1.00 57.06 484 SER A CA 1
ATOM 3738 C C . SER A 1 484 ? 35.254 8.299 -14.465 1.00 57.06 484 SER A C 1
ATOM 3740 O O . SER A 1 484 ? 34.691 7.256 -14.777 1.00 57.06 484 SER A O 1
ATOM 3742 N N . ALA A 1 485 ? 36.092 8.336 -13.416 1.00 52.62 485 ALA A N 1
ATOM 3743 C CA . ALA A 1 485 ? 36.477 7.114 -12.670 1.00 52.62 485 ALA A CA 1
ATOM 3744 C C . ALA A 1 485 ? 35.754 6.929 -11.317 1.00 52.62 485 ALA A C 1
ATOM 3746 O O . ALA A 1 485 ? 35.280 5.837 -11.018 1.00 52.62 485 ALA A O 1
ATOM 3747 N N . GLU A 1 486 ? 35.610 7.994 -10.526 1.00 54.91 486 GLU A N 1
ATOM 3748 C CA . GLU A 1 486 ? 34.986 7.942 -9.188 1.00 54.91 486 GLU A CA 1
ATOM 3749 C C . GLU A 1 486 ? 33.460 7.737 -9.239 1.00 54.91 486 GLU A C 1
ATOM 3751 O O . GLU A 1 486 ? 32.879 7.110 -8.355 1.00 54.91 486 GLU A O 1
ATOM 3756 N N . ASP A 1 487 ? 32.798 8.204 -10.304 1.00 65.31 487 ASP A N 1
ATOM 3757 C CA . ASP A 1 487 ? 31.350 8.020 -10.474 1.00 65.31 487 ASP A CA 1
ATOM 3758 C C . ASP A 1 487 ? 30.995 6.540 -10.729 1.00 65.31 487 ASP A C 1
ATOM 3760 O O . ASP A 1 487 ? 29.954 6.074 -10.268 1.00 65.31 487 ASP A O 1
ATOM 3764 N N . ALA A 1 488 ? 31.886 5.778 -11.379 1.00 67.94 488 ALA A N 1
ATOM 3765 C CA . ALA A 1 488 ? 31.725 4.337 -11.587 1.00 67.94 488 ALA A CA 1
ATOM 3766 C C . ALA A 1 488 ? 31.922 3.533 -10.287 1.00 67.94 488 ALA A C 1
ATOM 3768 O O . ALA A 1 488 ? 31.229 2.543 -10.052 1.00 67.94 488 ALA A O 1
ATOM 3769 N N . GLU A 1 489 ? 32.836 3.968 -9.415 1.00 69.56 489 GLU A N 1
ATOM 3770 C CA . GLU A 1 489 ? 33.036 3.359 -8.096 1.00 69.56 489 GLU A CA 1
ATOM 3771 C C . GLU A 1 489 ? 31.821 3.588 -7.187 1.00 69.56 489 GLU A C 1
ATOM 3773 O O . GLU A 1 489 ? 31.310 2.640 -6.589 1.00 69.56 489 GLU A O 1
ATOM 3778 N N . PHE A 1 490 ? 31.285 4.812 -7.150 1.00 68.69 490 PHE A N 1
ATOM 3779 C CA . PHE A 1 490 ? 30.066 5.118 -6.399 1.00 68.69 490 PHE A CA 1
ATOM 3780 C C . PHE A 1 490 ? 28.856 4.305 -6.889 1.00 68.69 490 PHE A C 1
ATOM 3782 O O . PHE A 1 490 ? 28.090 3.764 -6.093 1.00 68.69 490 PHE A O 1
ATOM 3789 N N . GLN A 1 491 ? 28.704 4.173 -8.204 1.00 75.94 491 GLN A N 1
ATOM 3790 C CA . GLN A 1 491 ? 27.678 3.341 -8.833 1.00 75.94 491 GLN A CA 1
ATOM 3791 C C . GLN A 1 491 ? 27.797 1.864 -8.431 1.00 75.94 491 GLN A C 1
ATOM 3793 O O . GLN A 1 491 ? 26.806 1.235 -8.053 1.00 75.94 491 GLN A O 1
ATOM 3798 N N . ALA A 1 492 ? 29.018 1.321 -8.428 1.00 78.69 492 ALA A N 1
ATOM 3799 C CA . ALA A 1 492 ? 29.279 -0.039 -7.967 1.00 78.69 492 ALA A CA 1
ATOM 3800 C C . ALA A 1 492 ? 28.958 -0.221 -6.472 1.00 78.69 492 ALA A C 1
ATOM 3802 O O . ALA A 1 492 ? 28.404 -1.254 -6.083 1.00 78.69 492 ALA A O 1
ATOM 3803 N N . ILE A 1 493 ? 29.257 0.785 -5.642 1.00 79.38 493 ILE A N 1
ATOM 3804 C CA . ILE A 1 493 ? 28.873 0.811 -4.226 1.00 79.38 493 ILE A CA 1
ATOM 3805 C C . 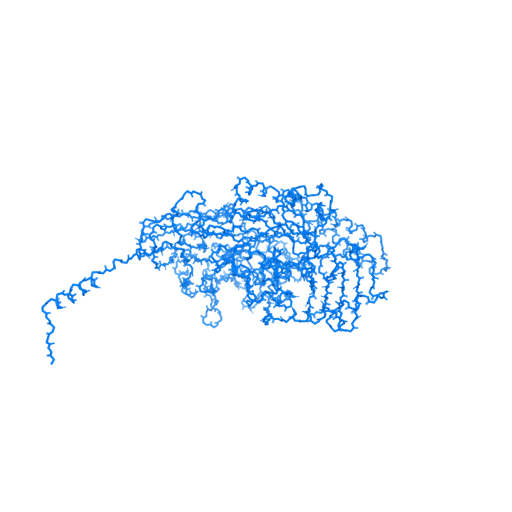ILE A 1 493 ? 27.347 0.777 -4.102 1.00 79.38 493 ILE A C 1
ATOM 3807 O O . ILE A 1 493 ? 26.831 -0.132 -3.457 1.00 79.38 493 ILE A O 1
ATOM 3811 N N . GLY A 1 494 ? 26.616 1.675 -4.767 1.00 80.81 494 GLY A N 1
ATOM 3812 C CA . GLY A 1 494 ? 25.151 1.696 -4.713 1.00 80.81 494 GLY A CA 1
ATOM 3813 C C . GLY A 1 494 ? 24.515 0.385 -5.166 1.00 80.81 494 GLY A C 1
ATOM 3814 O O . GLY A 1 494 ? 23.663 -0.159 -4.467 1.00 80.81 494 GLY A O 1
ATOM 3815 N N . ARG A 1 495 ? 25.017 -0.213 -6.253 1.00 87.06 495 ARG A N 1
ATOM 3816 C CA . ARG A 1 495 ? 24.549 -1.526 -6.716 1.00 87.06 495 ARG A CA 1
ATOM 3817 C C . ARG A 1 495 ? 24.797 -2.635 -5.690 1.00 87.06 495 ARG A C 1
ATOM 3819 O O . ARG A 1 495 ? 23.958 -3.517 -5.530 1.00 87.06 495 ARG A O 1
ATOM 3826 N N . ARG A 1 496 ? 25.928 -2.613 -4.977 1.00 86.00 496 ARG A N 1
ATOM 3827 C CA . ARG A 1 496 ? 26.214 -3.576 -3.898 1.00 86.00 496 ARG A CA 1
ATOM 3828 C C . ARG A 1 496 ? 25.247 -3.412 -2.725 1.00 86.00 496 ARG A C 1
ATOM 3830 O O . ARG A 1 496 ? 24.751 -4.410 -2.214 1.00 86.00 496 ARG A O 1
ATOM 3837 N N . PHE A 1 497 ? 24.981 -2.176 -2.312 1.00 85.75 497 PHE A N 1
ATOM 3838 C CA . PHE A 1 497 ? 24.026 -1.868 -1.244 1.00 85.75 497 PHE A CA 1
ATOM 3839 C C . PHE A 1 497 ? 22.613 -2.329 -1.612 1.00 85.75 497 PHE A C 1
ATOM 3841 O O . PHE A 1 497 ? 21.959 -3.004 -0.821 1.00 85.75 497 PHE A O 1
ATOM 3848 N N . TYR A 1 498 ? 22.192 -2.053 -2.846 1.00 90.56 498 TYR A N 1
ATOM 3849 C CA . TYR A 1 498 ? 20.942 -2.556 -3.400 1.00 90.56 498 TYR A CA 1
ATOM 3850 C C . TYR A 1 498 ? 20.852 -4.088 -3.329 1.00 90.56 498 TYR A C 1
ATOM 3852 O O . TYR A 1 498 ? 19.889 -4.617 -2.787 1.00 90.56 498 TYR A O 1
ATOM 3860 N N . LEU A 1 499 ? 21.872 -4.820 -3.793 1.00 91.44 499 LEU A N 1
ATOM 3861 C CA . LEU A 1 499 ? 21.864 -6.290 -3.748 1.00 91.44 499 LEU A CA 1
ATOM 3862 C C . LEU A 1 499 ? 21.829 -6.851 -2.316 1.00 91.44 499 LEU A C 1
ATOM 3864 O O . LEU A 1 499 ? 21.185 -7.872 -2.077 1.00 91.44 499 LEU A O 1
ATOM 3868 N N . ASN A 1 500 ? 22.465 -6.180 -1.353 1.00 88.44 500 ASN A N 1
ATOM 3869 C CA . ASN A 1 500 ? 22.355 -6.557 0.058 1.00 88.44 500 ASN A CA 1
ATOM 3870 C C . ASN A 1 500 ? 20.927 -6.354 0.592 1.00 88.44 500 ASN A C 1
ATOM 3872 O O . ASN A 1 500 ? 20.412 -7.211 1.309 1.00 88.44 500 ASN A O 1
ATOM 3876 N N . ALA A 1 501 ? 20.271 -5.252 0.217 1.00 90.12 501 ALA A N 1
ATOM 3877 C CA . ALA A 1 501 ? 18.876 -5.004 0.566 1.00 90.12 501 ALA A CA 1
ATOM 3878 C C . ALA A 1 501 ? 17.925 -6.010 -0.106 1.00 90.12 501 ALA A C 1
ATOM 3880 O O . ALA A 1 501 ? 16.984 -6.474 0.536 1.00 90.12 501 ALA A O 1
ATOM 3881 N N . VAL A 1 502 ? 18.201 -6.420 -1.353 1.00 94.25 502 VAL A N 1
ATOM 3882 C CA . VAL A 1 502 ? 17.483 -7.521 -2.021 1.00 94.25 502 VAL A CA 1
ATOM 3883 C C . VAL A 1 502 ? 17.613 -8.818 -1.222 1.00 94.25 502 VAL A C 1
ATOM 3885 O O . VAL A 1 502 ? 16.627 -9.531 -1.062 1.00 94.25 502 VAL A O 1
ATOM 3888 N N . ASN A 1 503 ? 18.798 -9.122 -0.689 1.00 92.50 503 ASN A N 1
ATOM 3889 C CA . ASN A 1 503 ? 18.988 -10.326 0.114 1.00 92.50 503 ASN A CA 1
ATOM 3890 C C . ASN A 1 503 ? 18.211 -10.280 1.444 1.00 92.50 503 ASN A C 1
ATOM 3892 O O . ASN A 1 503 ? 17.613 -11.280 1.833 1.00 92.50 503 ASN A O 1
ATOM 3896 N N . ASP A 1 504 ? 18.170 -9.126 2.121 1.00 90.94 504 ASP A N 1
ATOM 3897 C CA . ASP A 1 504 ? 17.351 -8.935 3.332 1.00 90.94 504 ASP A CA 1
ATOM 3898 C C . ASP A 1 504 ? 15.848 -9.069 3.028 1.00 90.94 504 ASP A C 1
ATOM 3900 O O . ASP A 1 504 ? 15.126 -9.761 3.755 1.00 90.94 504 ASP A O 1
ATOM 3904 N N . LEU A 1 505 ? 15.397 -8.469 1.918 1.00 94.44 505 LEU A N 1
ATOM 3905 C CA . LEU A 1 505 ? 14.035 -8.611 1.405 1.00 94.44 505 LEU A CA 1
ATOM 3906 C C . LEU A 1 505 ? 13.698 -10.088 1.161 1.00 94.44 505 LEU A C 1
ATOM 3908 O O . LEU A 1 505 ? 12.694 -10.570 1.679 1.00 94.44 505 LEU A O 1
ATOM 3912 N N . ASP A 1 506 ? 14.546 -10.815 0.427 1.00 97.25 506 ASP A N 1
ATOM 3913 C CA . ASP A 1 506 ? 14.365 -12.237 0.115 1.00 97.25 506 ASP A CA 1
ATOM 3914 C C . ASP A 1 506 ? 14.242 -13.103 1.371 1.00 97.25 506 ASP A C 1
ATOM 3916 O O . ASP A 1 506 ? 13.327 -13.920 1.470 1.00 97.25 506 ASP A O 1
ATOM 3920 N N . GLN A 1 507 ? 15.113 -12.896 2.362 1.00 95.31 507 GLN A N 1
ATOM 3921 C CA . GLN A 1 507 ? 15.086 -13.671 3.601 1.00 95.31 507 GLN A CA 1
ATOM 3922 C C . GLN A 1 507 ? 13.788 -13.449 4.389 1.00 95.31 507 GLN A C 1
ATOM 3924 O O . GLN A 1 507 ? 13.129 -14.415 4.785 1.00 95.31 507 GLN A O 1
ATOM 3929 N N . LYS A 1 508 ? 13.404 -12.186 4.615 1.00 94.81 508 LYS A N 1
ATOM 3930 C CA . LYS A 1 508 ? 12.233 -11.836 5.437 1.00 94.81 508 LYS A CA 1
ATOM 3931 C C . LYS A 1 508 ? 10.921 -12.164 4.728 1.00 94.81 508 LYS A C 1
ATOM 3933 O O . LYS A 1 508 ? 10.041 -12.789 5.320 1.00 94.81 508 LYS A O 1
ATOM 3938 N N . VAL A 1 509 ? 10.803 -11.810 3.448 1.00 97.44 509 VAL A N 1
ATOM 3939 C CA . VAL A 1 509 ? 9.625 -12.146 2.635 1.00 97.44 509 VAL A CA 1
ATOM 3940 C C . VAL A 1 509 ? 9.538 -13.652 2.409 1.00 97.44 509 VAL A C 1
ATOM 3942 O O . VAL A 1 509 ? 8.452 -14.213 2.510 1.00 97.44 509 VAL A O 1
ATOM 3945 N N . GLY A 1 510 ? 10.658 -14.333 2.163 1.00 97.56 510 GLY A N 1
ATOM 3946 C CA . GLY A 1 510 ? 10.702 -15.787 2.022 1.00 97.56 510 GLY A CA 1
ATOM 3947 C C . GLY A 1 510 ? 10.212 -16.510 3.276 1.00 97.56 510 GLY A C 1
ATOM 3948 O O . GLY A 1 510 ? 9.415 -17.444 3.175 1.00 97.56 510 GLY A O 1
ATOM 3949 N N . ALA A 1 511 ? 10.613 -16.040 4.463 1.00 97.31 511 ALA A N 1
ATOM 3950 C CA . ALA A 1 511 ? 10.083 -16.545 5.727 1.00 97.31 511 ALA A CA 1
ATOM 3951 C C . ALA A 1 511 ? 8.562 -16.348 5.820 1.00 97.31 511 ALA A C 1
ATOM 3953 O O . ALA A 1 511 ? 7.850 -17.308 6.115 1.00 97.31 511 ALA A O 1
ATOM 3954 N N . TRP A 1 512 ? 8.066 -15.149 5.490 1.00 97.56 512 TRP A N 1
ATOM 3955 C CA . TRP A 1 512 ? 6.634 -14.831 5.484 1.00 97.56 512 TRP A CA 1
ATOM 3956 C C . TRP A 1 512 ? 5.824 -15.694 4.499 1.00 97.56 512 TRP A C 1
ATOM 3958 O O . TRP A 1 512 ? 4.789 -16.251 4.865 1.00 97.56 512 TRP A O 1
ATOM 3968 N N . ILE A 1 513 ? 6.322 -15.891 3.274 1.00 97.81 513 ILE A N 1
ATOM 3969 C CA . ILE A 1 513 ? 5.724 -16.790 2.271 1.00 97.81 513 ILE A CA 1
ATOM 3970 C C . ILE A 1 513 ? 5.651 -18.223 2.804 1.00 97.81 513 ILE A C 1
ATOM 3972 O O . ILE A 1 513 ? 4.626 -18.886 2.643 1.00 97.81 513 ILE A O 1
ATOM 3976 N N . GLY A 1 514 ? 6.711 -18.691 3.469 1.00 97.00 514 GLY A N 1
ATOM 3977 C CA . GLY A 1 514 ? 6.725 -20.002 4.112 1.00 97.00 514 GLY A CA 1
ATOM 3978 C C . GLY A 1 514 ? 5.655 -20.144 5.200 1.00 97.00 514 GLY A C 1
ATOM 3979 O O . GLY A 1 514 ? 5.134 -21.239 5.407 1.00 97.00 514 GLY A O 1
ATOM 3980 N N . GLU A 1 515 ? 5.283 -19.060 5.884 1.00 96.19 515 GLU A N 1
ATOM 3981 C CA . GLU A 1 515 ? 4.158 -19.066 6.828 1.00 96.19 515 GLU A CA 1
ATOM 3982 C C . GLU A 1 515 ? 2.814 -19.139 6.113 1.00 96.19 515 GLU A C 1
ATOM 3984 O O . GLU A 1 515 ? 1.994 -19.983 6.463 1.00 96.19 515 GLU A O 1
ATOM 3989 N N . LEU A 1 516 ? 2.617 -18.324 5.072 1.00 95.06 516 LEU A N 1
ATOM 3990 C CA . LEU A 1 516 ? 1.408 -18.366 4.246 1.00 95.06 516 LEU A CA 1
ATOM 3991 C C . LEU A 1 516 ? 1.168 -19.774 3.682 1.00 95.06 516 LEU A C 1
ATOM 3993 O O . LEU A 1 516 ? 0.036 -20.259 3.674 1.00 95.06 516 LEU A O 1
ATOM 3997 N N . GLU A 1 517 ? 2.229 -20.453 3.246 1.00 94.69 517 GLU A N 1
ATOM 3998 C CA . GLU A 1 517 ? 2.163 -21.832 2.767 1.00 94.69 517 GLU A CA 1
ATOM 3999 C C . GLU A 1 517 ? 1.767 -22.816 3.877 1.00 94.69 517 GLU A C 1
ATOM 4001 O O . GLU A 1 517 ? 0.835 -23.600 3.690 1.00 94.69 517 GLU A O 1
ATOM 4006 N N . ARG A 1 518 ? 2.392 -22.727 5.061 1.00 95.12 518 ARG A N 1
ATOM 4007 C CA . ARG A 1 518 ? 2.024 -23.544 6.236 1.00 95.12 518 ARG A CA 1
ATOM 4008 C C . ARG A 1 518 ? 0.574 -23.334 6.677 1.00 95.12 518 ARG A C 1
ATOM 4010 O O . ARG A 1 518 ? -0.074 -24.293 7.090 1.00 95.12 518 ARG A O 1
ATOM 4017 N N . ASP A 1 519 ? 0.065 -22.113 6.546 1.00 90.62 519 ASP A N 1
ATOM 4018 C CA . ASP A 1 519 ? -1.298 -21.727 6.921 1.00 90.62 519 ASP A CA 1
ATOM 4019 C C . ASP A 1 519 ? -2.328 -22.008 5.805 1.00 90.62 519 ASP A C 1
ATOM 4021 O O . ASP A 1 519 ? -3.490 -21.583 5.882 1.00 90.62 519 ASP A O 1
ATOM 4025 N N . GLY A 1 520 ? -1.917 -22.698 4.733 1.00 90.69 520 GLY A N 1
ATOM 4026 C CA . GLY A 1 520 ? -2.781 -23.082 3.617 1.00 90.69 520 GLY A CA 1
ATOM 4027 C C . GLY A 1 520 ? -3.357 -21.889 2.850 1.00 90.69 520 GLY A C 1
ATOM 4028 O O . GLY A 1 520 ? -4.470 -21.970 2.325 1.00 90.69 520 GLY A O 1
ATOM 4029 N N . PHE A 1 521 ? -2.661 -20.747 2.823 1.00 92.81 521 PHE A N 1
ATOM 4030 C CA . PHE A 1 521 ? -3.119 -19.543 2.124 1.00 92.81 521 PHE A CA 1
ATOM 4031 C C . PHE A 1 521 ? -3.316 -19.796 0.628 1.00 92.81 521 PHE A C 1
ATOM 4033 O O . PHE A 1 521 ? -4.352 -19.426 0.083 1.00 92.81 521 PHE A O 1
ATOM 4040 N N . PHE A 1 522 ? -2.380 -20.486 -0.025 1.00 93.25 522 PHE A N 1
ATOM 4041 C CA . PHE A 1 522 ? -2.411 -20.704 -1.476 1.00 93.25 522 PHE A CA 1
ATOM 4042 C C . PHE A 1 522 ? -3.568 -21.594 -1.965 1.00 93.25 522 PHE A C 1
ATOM 4044 O O . PHE A 1 522 ? -3.920 -21.528 -3.139 1.00 93.25 522 PHE A O 1
ATOM 4051 N N . GLU A 1 523 ? -4.225 -22.343 -1.072 1.00 88.38 523 GLU A N 1
ATOM 4052 C CA . GLU A 1 523 ? -5.441 -23.113 -1.388 1.00 88.38 523 GLU A CA 1
ATOM 4053 C C . GLU A 1 523 ? -6.692 -22.226 -1.497 1.00 88.38 523 GLU A C 1
ATOM 4055 O O . GLU A 1 523 ? -7.685 -22.584 -2.133 1.00 88.38 523 GLU A O 1
ATOM 4060 N N . ARG A 1 524 ? -6.669 -21.047 -0.864 1.00 88.81 524 ARG A N 1
ATOM 4061 C CA . ARG A 1 524 ? -7.814 -20.121 -0.787 1.00 88.81 524 ARG A CA 1
ATOM 4062 C C . ARG A 1 524 ? -7.539 -18.738 -1.372 1.00 88.81 524 ARG A C 1
ATOM 4064 O O . ARG A 1 524 ? -8.487 -17.978 -1.571 1.00 88.81 524 ARG A O 1
ATOM 4071 N N . GLY A 1 525 ? -6.278 -18.412 -1.620 1.00 93.38 525 GLY A N 1
ATOM 4072 C CA . GLY A 1 525 ? -5.816 -17.073 -1.940 1.00 93.38 525 GLY A CA 1
ATOM 4073 C C . GLY A 1 525 ? -4.763 -17.033 -3.039 1.00 93.38 525 GLY A C 1
ATOM 4074 O O . GLY A 1 525 ? -4.271 -18.060 -3.507 1.00 93.38 525 GLY A O 1
ATOM 4075 N N . LEU A 1 526 ? -4.451 -15.810 -3.441 1.00 95.81 526 LEU A N 1
ATOM 4076 C CA . LEU A 1 526 ? -3.511 -15.419 -4.473 1.00 95.81 526 LEU A CA 1
ATOM 4077 C C . LEU A 1 526 ? -2.487 -14.461 -3.859 1.00 95.81 526 LEU A C 1
ATOM 4079 O O . LEU A 1 526 ? -2.868 -13.452 -3.268 1.00 95.81 526 LEU A O 1
ATOM 4083 N N . LEU A 1 527 ? -1.201 -14.756 -4.036 1.00 98.44 527 LEU A N 1
ATOM 4084 C CA . LEU A 1 527 ? -0.106 -13.821 -3.801 1.00 98.44 527 LEU A CA 1
ATOM 4085 C C . LEU A 1 527 ? 0.357 -13.261 -5.145 1.00 98.44 527 LEU A C 1
ATOM 4087 O O . LEU A 1 527 ? 0.669 -14.019 -6.066 1.00 98.44 527 LEU A O 1
ATOM 4091 N N . VAL A 1 528 ? 0.419 -11.941 -5.237 1.00 98.69 528 VAL A N 1
ATOM 4092 C CA . VAL A 1 528 ? 0.932 -11.194 -6.381 1.00 98.69 528 VAL A CA 1
ATOM 4093 C C . VAL A 1 528 ? 2.214 -10.505 -5.935 1.00 98.69 528 VAL A C 1
ATOM 4095 O O . VAL A 1 528 ? 2.173 -9.722 -4.996 1.00 98.69 528 VAL A O 1
ATOM 4098 N N . LEU A 1 529 ? 3.336 -10.786 -6.589 1.00 98.69 529 LEU A N 1
ATOM 4099 C CA . LEU A 1 529 ? 4.595 -10.067 -6.402 1.00 98.69 529 LEU A CA 1
ATOM 4100 C C . LEU A 1 529 ? 4.785 -9.102 -7.568 1.00 98.69 529 LEU A C 1
ATOM 4102 O O . LEU A 1 529 ? 4.769 -9.535 -8.723 1.00 98.69 529 LEU A O 1
ATOM 4106 N N . THR A 1 530 ? 5.017 -7.827 -7.271 1.00 98.62 530 THR A N 1
ATOM 4107 C CA . THR A 1 530 ? 5.486 -6.853 -8.261 1.00 98.62 530 THR A CA 1
ATOM 4108 C C . THR A 1 530 ? 6.341 -5.766 -7.620 1.00 98.62 530 THR A C 1
ATOM 4110 O O . THR A 1 530 ? 6.417 -5.649 -6.397 1.00 98.62 530 THR A O 1
ATOM 4113 N N . SER A 1 531 ? 6.976 -4.968 -8.469 1.00 98.31 531 SER A N 1
ATOM 4114 C CA . SER A 1 531 ? 7.489 -3.649 -8.105 1.00 98.31 531 SER A CA 1
ATOM 4115 C C . SER A 1 531 ? 6.637 -2.560 -8.745 1.00 98.31 531 SER A C 1
ATOM 4117 O O . SER A 1 531 ? 5.951 -2.815 -9.741 1.00 98.31 531 SER A O 1
ATOM 4119 N N . ASP A 1 532 ? 6.680 -1.360 -8.185 1.00 97.12 532 ASP A N 1
ATOM 4120 C CA . ASP A 1 532 ? 6.118 -0.160 -8.785 1.00 97.12 532 ASP A CA 1
ATOM 4121 C C . ASP A 1 532 ? 7.051 0.407 -9.870 1.00 97.12 532 ASP A C 1
ATOM 4123 O O . ASP A 1 532 ? 6.574 0.811 -10.926 1.00 97.12 532 ASP A O 1
ATOM 4127 N N . HIS A 1 533 ? 8.368 0.377 -9.667 1.00 97.31 533 HIS A N 1
ATOM 4128 C CA . HIS A 1 533 ? 9.400 0.724 -10.645 1.00 97.31 533 HIS A CA 1
ATOM 4129 C C . HIS A 1 533 ? 10.763 0.102 -10.276 1.00 97.31 533 HIS A C 1
ATOM 4131 O O . HIS A 1 533 ? 10.882 -0.693 -9.351 1.00 97.31 533 HIS A O 1
ATOM 4137 N N . GLY A 1 534 ? 11.808 0.396 -11.045 1.00 95.12 534 GLY A N 1
ATOM 4138 C CA . GLY A 1 534 ? 13.191 0.000 -10.761 1.00 95.12 534 GLY A CA 1
ATOM 4139 C C . GLY A 1 534 ? 14.065 1.191 -10.370 1.00 95.12 534 GLY A C 1
ATOM 4140 O O . GLY A 1 534 ? 13.574 2.309 -10.209 1.00 95.12 534 GLY A O 1
ATOM 4141 N N . ASP A 1 535 ? 15.372 0.957 -10.289 1.00 91.69 535 ASP A N 1
ATOM 4142 C CA . ASP A 1 535 ? 16.374 1.962 -9.929 1.00 91.69 535 ASP A CA 1
ATOM 4143 C C . ASP A 1 535 ? 17.648 1.804 -10.779 1.00 91.69 535 ASP A C 1
ATOM 4145 O O . ASP A 1 535 ? 18.019 0.694 -11.178 1.00 91.69 535 ASP A O 1
ATOM 4149 N N . ALA A 1 536 ? 18.317 2.916 -11.078 1.00 90.44 536 ALA A N 1
ATOM 4150 C CA . ALA A 1 536 ? 19.533 2.947 -11.882 1.00 90.44 536 ALA A CA 1
ATOM 4151 C C . ALA A 1 536 ? 20.784 3.128 -11.014 1.00 90.44 536 ALA A C 1
ATOM 4153 O O . ALA A 1 536 ? 20.853 4.006 -10.154 1.00 90.44 536 ALA A O 1
ATOM 4154 N N . PHE A 1 537 ? 21.828 2.365 -11.329 1.00 88.62 537 PHE A N 1
ATOM 4155 C CA . PHE A 1 537 ? 23.137 2.395 -10.680 1.00 88.62 537 PHE A CA 1
ATOM 4156 C C . PHE A 1 537 ? 24.250 2.649 -11.705 1.00 88.62 537 PHE A C 1
ATOM 4158 O O . PHE A 1 537 ? 25.310 2.038 -11.632 1.00 88.62 537 PHE A O 1
ATOM 4165 N N . GLY A 1 538 ? 24.014 3.543 -12.668 1.00 84.12 538 GLY A N 1
ATOM 4166 C CA . GLY A 1 538 ? 24.973 3.930 -13.709 1.00 84.12 538 GLY A CA 1
ATOM 4167 C C . GLY A 1 538 ? 24.601 3.505 -15.122 1.00 84.12 538 GLY A C 1
ATOM 4168 O O . GLY A 1 538 ? 25.139 4.052 -16.089 1.00 84.12 538 GLY A O 1
ATOM 4169 N N . GLU A 1 539 ? 23.660 2.572 -15.264 1.00 88.94 539 GLU A N 1
ATOM 4170 C CA . GLU A 1 539 ? 23.160 2.145 -16.566 1.00 88.94 539 GLU A CA 1
ATOM 4171 C C . GLU A 1 539 ? 22.607 3.346 -17.345 1.00 88.94 539 GLU A C 1
ATOM 4173 O O . GLU A 1 539 ? 21.870 4.174 -16.807 1.00 88.94 539 GLU A O 1
ATOM 4178 N N . ASN A 1 540 ? 22.995 3.472 -18.617 1.00 85.62 540 ASN A N 1
ATOM 4179 C CA . ASN A 1 540 ? 22.589 4.572 -19.503 1.00 85.62 540 ASN A CA 1
ATOM 4180 C C . ASN A 1 540 ? 22.896 5.978 -18.942 1.00 85.62 540 ASN A C 1
ATOM 4182 O O . ASN A 1 540 ? 22.185 6.949 -19.212 1.00 85.62 540 ASN A O 1
ATOM 4186 N N . GLY A 1 541 ? 23.953 6.090 -18.125 1.00 82.81 541 GLY A N 1
ATOM 4187 C CA . GLY A 1 541 ? 24.340 7.335 -17.457 1.00 82.81 541 GLY A CA 1
ATOM 4188 C C . GLY A 1 541 ? 23.339 7.798 -16.395 1.00 82.81 541 GLY A C 1
ATOM 4189 O O . GLY A 1 541 ? 23.399 8.946 -15.959 1.00 82.81 541 GLY A O 1
ATOM 4190 N N . GLN A 1 542 ? 22.404 6.930 -15.998 1.00 82.75 542 GLN A N 1
ATOM 4191 C CA . GLN A 1 542 ? 21.365 7.225 -15.022 1.00 82.75 542 GLN A CA 1
ATOM 4192 C C . GLN A 1 542 ? 21.804 6.830 -13.616 1.00 82.75 542 GLN A C 1
ATOM 4194 O O . GLN A 1 542 ? 22.610 5.927 -13.408 1.00 82.75 542 GLN A O 1
ATOM 4199 N N . SER A 1 543 ? 21.258 7.502 -12.613 1.00 82.62 543 SER A N 1
ATOM 4200 C CA . SER A 1 543 ? 21.383 7.102 -11.213 1.00 82.62 543 SER A CA 1
ATOM 4201 C C . SER A 1 543 ? 20.099 7.483 -10.496 1.00 82.62 543 SER A C 1
ATOM 4203 O O . SER A 1 543 ? 19.566 8.558 -10.778 1.00 82.62 543 SER A O 1
ATOM 4205 N N . GLY A 1 544 ? 19.608 6.626 -9.606 1.00 83.62 544 GLY A N 1
ATOM 4206 C CA . GLY A 1 544 ? 18.302 6.835 -8.995 1.00 83.62 544 GLY A CA 1
ATOM 4207 C C . GLY A 1 544 ? 17.150 6.535 -9.961 1.00 83.62 544 GLY A C 1
ATOM 4208 O O . GLY A 1 544 ? 17.323 6.341 -11.172 1.00 83.62 544 GLY A O 1
ATOM 4209 N N . HIS A 1 545 ? 15.943 6.575 -9.428 1.00 83.94 545 HIS A N 1
ATOM 4210 C CA . HIS A 1 545 ? 14.680 6.507 -10.153 1.00 83.94 545 HIS A CA 1
ATOM 4211 C C . HIS A 1 545 ? 14.190 7.906 -10.583 1.00 83.94 545 HIS A C 1
ATOM 4213 O O . HIS A 1 545 ? 14.880 8.912 -10.420 1.00 83.94 545 HIS A O 1
ATOM 4219 N N . GLY A 1 546 ? 13.027 7.977 -11.232 1.00 84.50 546 GLY A N 1
ATOM 4220 C CA . GLY A 1 546 ? 12.477 9.193 -11.843 1.00 84.50 546 GLY A CA 1
ATOM 4221 C C . GLY A 1 546 ? 13.239 9.670 -13.088 1.00 84.50 546 GLY A C 1
ATOM 4222 O O . GLY A 1 546 ? 14.280 9.120 -13.463 1.00 84.50 546 GLY A O 1
ATOM 4223 N N . GLY A 1 547 ? 12.726 10.703 -13.760 1.00 84.12 547 GLY A N 1
ATOM 4224 C CA . GLY A 1 547 ? 13.389 11.306 -14.913 1.00 84.12 547 GLY A CA 1
ATOM 4225 C C . GLY A 1 547 ? 13.296 10.438 -16.169 1.00 84.12 547 GLY A C 1
ATOM 4226 O O . GLY A 1 547 ? 12.205 10.160 -16.664 1.00 84.12 547 GLY A O 1
ATOM 4227 N N . GLU A 1 548 ? 14.442 10.064 -16.745 1.00 89.31 548 GLU A N 1
ATOM 4228 C CA . GLU A 1 548 ? 14.461 9.268 -17.978 1.00 89.31 548 GLU A CA 1
ATOM 4229 C C . GLU A 1 548 ? 13.852 7.880 -17.781 1.00 89.31 548 GLU A C 1
ATOM 4231 O O . GLU A 1 548 ? 14.058 7.208 -16.774 1.00 89.31 548 GLU A O 1
ATOM 4236 N N . LEU A 1 549 ? 13.146 7.420 -18.806 1.00 95.12 549 LEU A N 1
ATOM 4237 C CA . LEU A 1 549 ? 12.296 6.236 -18.775 1.00 95.12 549 LEU A CA 1
ATOM 4238 C C . LEU A 1 549 ? 13.010 4.988 -19.325 1.00 95.12 549 LEU A C 1
ATOM 4240 O O . LEU A 1 549 ? 12.455 4.275 -20.157 1.00 95.12 549 LEU A O 1
ATOM 4244 N N . PHE A 1 550 ? 14.246 4.725 -18.892 1.00 95.88 550 PHE A N 1
ATOM 4245 C CA . PHE A 1 550 ? 15.023 3.534 -19.284 1.00 95.88 550 PHE A CA 1
ATOM 4246 C C . PHE A 1 550 ? 14.491 2.240 -18.640 1.00 95.88 550 PHE A C 1
ATOM 4248 O O . PHE A 1 550 ? 13.826 2.271 -17.604 1.00 95.88 550 PHE A O 1
ATOM 4255 N N . ASP A 1 551 ? 14.770 1.087 -19.252 1.00 94.31 551 ASP A N 1
ATOM 4256 C CA . ASP A 1 551 ? 14.262 -0.228 -18.832 1.00 94.31 551 ASP A CA 1
ATOM 4257 C C . ASP A 1 551 ? 14.714 -0.606 -17.431 1.00 94.31 551 ASP A C 1
ATOM 4259 O O . ASP A 1 551 ? 13.941 -1.207 -16.689 1.00 94.31 551 ASP A O 1
ATOM 4263 N N . VAL A 1 552 ? 15.910 -0.173 -17.037 1.00 93.00 552 VAL A N 1
ATOM 4264 C CA . VAL A 1 552 ? 16.430 -0.352 -15.678 1.00 93.00 552 VAL A CA 1
ATOM 4265 C C . VAL A 1 552 ? 15.489 0.218 -14.600 1.00 93.00 552 VAL A C 1
ATOM 4267 O O . VAL A 1 552 ? 15.444 -0.296 -13.487 1.00 93.00 552 VAL A O 1
ATOM 4270 N N . LYS A 1 553 ? 14.682 1.235 -14.947 1.00 95.12 553 LYS A N 1
ATOM 4271 C CA . LYS A 1 553 ? 13.682 1.859 -14.066 1.00 95.12 553 LYS A CA 1
ATOM 4272 C C . LYS A 1 553 ? 12.252 1.385 -14.325 1.00 95.12 553 LYS A C 1
ATOM 4274 O O . LYS A 1 553 ? 11.384 1.649 -13.506 1.00 95.12 553 LYS A O 1
ATOM 4279 N N . LEU A 1 554 ? 11.969 0.734 -15.453 1.00 97.12 554 LEU A N 1
ATOM 4280 C CA . LEU A 1 554 ? 10.593 0.407 -15.859 1.00 97.12 554 LEU A CA 1
ATOM 4281 C C . LEU A 1 554 ? 10.289 -1.086 -15.937 1.00 97.12 554 LEU A C 1
ATOM 4283 O O . LEU A 1 554 ? 9.120 -1.464 -15.897 1.00 97.12 554 LEU A O 1
ATOM 4287 N N . ARG A 1 555 ? 11.299 -1.944 -16.094 1.00 96.31 555 ARG A N 1
ATOM 4288 C CA . ARG A 1 555 ? 11.108 -3.392 -16.153 1.00 96.31 555 ARG A CA 1
ATOM 4289 C C . ARG A 1 555 ? 11.047 -3.954 -14.738 1.00 96.31 555 ARG A C 1
ATOM 4291 O O . ARG A 1 555 ? 12.057 -4.020 -14.040 1.00 96.31 555 ARG A O 1
ATOM 4298 N N . VAL A 1 556 ? 9.860 -4.392 -14.343 1.00 98.00 556 VAL A N 1
ATOM 4299 C CA . VAL A 1 556 ? 9.567 -4.867 -12.985 1.00 98.00 556 VAL A CA 1
ATOM 4300 C C . VAL A 1 556 ? 9.254 -6.365 -12.985 1.00 98.00 556 VAL A C 1
ATOM 4302 O O . VAL A 1 556 ? 8.809 -6.896 -14.010 1.00 98.00 556 VAL A O 1
ATOM 4305 N N . PRO A 1 557 ? 9.502 -7.085 -11.878 1.00 97.88 557 PRO A N 1
ATOM 4306 C CA . PRO A 1 557 ? 8.987 -8.437 -11.740 1.00 97.88 557 PRO A CA 1
ATOM 4307 C C . PRO A 1 557 ? 7.458 -8.380 -11.661 1.00 97.88 557 PRO A C 1
ATOM 4309 O O . PRO A 1 557 ? 6.907 -7.445 -11.094 1.00 97.88 557 PRO A O 1
ATOM 4312 N N . LEU A 1 558 ? 6.775 -9.380 -12.216 1.00 98.25 558 LEU A N 1
ATOM 4313 C CA . LEU A 1 558 ? 5.337 -9.576 -12.028 1.00 98.25 558 LEU A CA 1
ATOM 4314 C C . LEU A 1 558 ? 5.044 -11.074 -11.997 1.00 98.25 558 LEU A C 1
ATOM 4316 O O . LEU A 1 558 ? 5.227 -11.763 -13.005 1.00 98.25 558 LEU A O 1
ATOM 4320 N N . ALA A 1 559 ? 4.604 -11.574 -10.845 1.00 98.25 559 ALA A N 1
ATOM 4321 C CA . ALA A 1 559 ? 4.336 -12.989 -10.618 1.00 98.25 559 ALA A CA 1
ATOM 4322 C C . ALA A 1 559 ? 3.079 -13.200 -9.766 1.00 98.25 559 ALA A C 1
ATOM 4324 O O . ALA A 1 559 ? 2.834 -12.465 -8.815 1.00 98.25 559 ALA A O 1
ATOM 4325 N N . LEU A 1 560 ? 2.281 -14.206 -10.119 1.00 98.19 560 LEU A N 1
ATOM 4326 C CA . LEU A 1 560 ? 1.044 -14.595 -9.448 1.00 98.19 560 LEU A CA 1
ATOM 4327 C C . LEU A 1 560 ? 1.148 -16.067 -9.024 1.00 98.19 560 LEU A C 1
ATOM 4329 O O . LEU A 1 560 ? 1.365 -16.936 -9.872 1.00 98.19 560 LEU A O 1
ATOM 4333 N N . ARG A 1 561 ? 0.940 -16.363 -7.737 1.00 97.25 561 ARG A N 1
ATOM 4334 C CA . ARG A 1 561 ? 0.895 -17.728 -7.181 1.00 97.25 561 ARG A CA 1
ATOM 4335 C C . ARG A 1 561 ? -0.363 -17.929 -6.352 1.00 97.25 561 ARG A C 1
ATOM 4337 O O . ARG A 1 561 ? -0.687 -17.088 -5.519 1.00 97.25 561 ARG A O 1
ATOM 4344 N N . GLY A 1 562 ? -1.019 -19.075 -6.504 1.00 94.31 562 GLY A N 1
ATOM 4345 C CA . G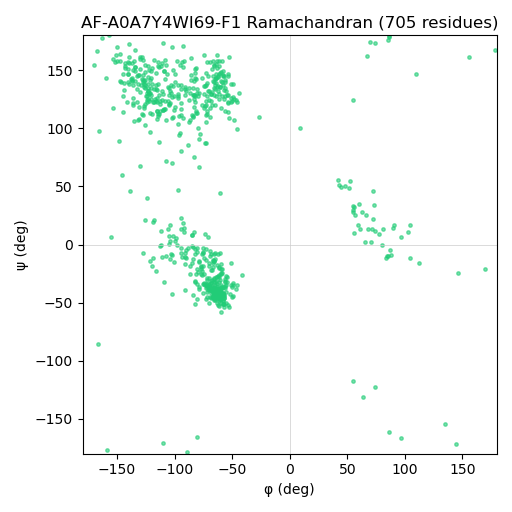LY A 1 562 ? -2.117 -19.484 -5.630 1.00 94.31 562 GLY A CA 1
ATOM 4346 C C . GLY A 1 562 ? -3.310 -20.045 -6.385 1.00 94.31 562 GLY A C 1
ATOM 4347 O O . GLY A 1 562 ? -3.172 -20.580 -7.486 1.00 94.31 562 GLY A O 1
ATOM 4348 N N . ARG A 1 563 ? -4.491 -19.938 -5.773 1.00 88.56 563 ARG A N 1
ATOM 4349 C CA . ARG A 1 563 ? -5.697 -20.624 -6.237 1.00 88.56 563 ARG A CA 1
ATOM 4350 C C . ARG A 1 563 ? -6.051 -20.263 -7.681 1.00 88.56 563 ARG A C 1
ATOM 4352 O O . ARG A 1 563 ? -6.272 -19.100 -8.002 1.00 88.56 563 ARG A O 1
ATOM 4359 N N . GLY A 1 564 ? -6.187 -21.288 -8.522 1.00 85.69 564 GLY A N 1
ATOM 4360 C CA . GLY A 1 564 ? -6.591 -21.140 -9.924 1.00 85.69 564 GLY A CA 1
ATOM 4361 C C . GLY A 1 564 ? -5.481 -20.653 -10.859 1.00 85.69 564 GLY A C 1
ATOM 4362 O O . GLY A 1 564 ? -5.769 -20.344 -12.014 1.00 85.69 564 GLY A O 1
ATOM 4363 N N . ILE A 1 565 ? -4.229 -20.589 -10.392 1.00 92.19 565 ILE A N 1
ATOM 4364 C CA . ILE A 1 565 ? -3.088 -20.144 -11.192 1.00 92.19 565 ILE A CA 1
ATOM 4365 C C . ILE A 1 565 ? -2.156 -21.311 -11.511 1.00 92.19 565 ILE A C 1
ATOM 4367 O O . ILE A 1 565 ? -1.510 -21.869 -10.630 1.00 92.19 565 ILE A O 1
ATOM 4371 N N . GLU A 1 566 ? -2.042 -21.625 -12.799 1.00 93.38 566 GLU A N 1
ATOM 4372 C CA . GLU A 1 566 ? -1.078 -22.602 -13.311 1.00 93.38 566 GLU A CA 1
ATOM 4373 C C . GLU A 1 566 ? 0.309 -21.963 -13.519 1.00 93.38 566 GLU A C 1
ATOM 4375 O O . GLU A 1 566 ? 0.399 -20.977 -14.273 1.00 93.38 566 GLU A O 1
ATOM 4380 N N . PRO A 1 567 ? 1.388 -22.522 -12.929 1.00 96.00 567 PRO A N 1
ATOM 4381 C CA . PRO A 1 567 ? 2.746 -22.004 -13.081 1.00 96.00 567 PRO A CA 1
ATOM 4382 C C . PRO A 1 567 ? 3.228 -22.033 -14.533 1.00 96.00 567 PRO A C 1
ATOM 4384 O O . PRO A 1 567 ? 3.218 -23.078 -15.186 1.00 96.00 567 PRO A O 1
ATOM 4387 N N . ARG A 1 568 ? 3.662 -20.879 -15.051 1.00 95.94 568 ARG A N 1
ATOM 4388 C CA . ARG A 1 568 ? 4.281 -20.744 -16.381 1.00 95.94 568 ARG A CA 1
ATOM 4389 C C . ARG A 1 568 ? 4.895 -19.361 -16.577 1.00 95.94 568 ARG A C 1
ATOM 4391 O O . ARG A 1 568 ? 4.409 -18.371 -16.037 1.00 95.94 568 ARG A O 1
ATOM 4398 N N . ALA A 1 569 ? 5.889 -19.287 -17.454 1.00 95.38 569 ALA A N 1
ATOM 4399 C CA . ALA A 1 569 ? 6.422 -18.024 -17.950 1.00 95.38 569 ALA A CA 1
ATOM 4400 C C . ALA A 1 569 ? 5.583 -17.495 -19.124 1.00 95.38 569 ALA A C 1
ATOM 4402 O O . ALA A 1 569 ? 5.290 -18.231 -20.071 1.00 95.38 569 ALA A O 1
ATOM 4403 N N . VAL A 1 570 ? 5.256 -16.205 -19.105 1.00 92.81 570 VAL A N 1
ATOM 4404 C CA . VAL A 1 570 ? 4.599 -15.493 -20.207 1.00 92.81 570 VAL A CA 1
ATOM 4405 C C . VAL A 1 570 ? 5.582 -14.510 -20.833 1.00 92.81 570 VAL A C 1
ATOM 4407 O O . VAL A 1 570 ? 6.235 -13.723 -20.147 1.00 92.81 570 VAL A O 1
ATOM 4410 N N . ARG A 1 571 ? 5.693 -14.572 -22.164 1.00 88.62 571 ARG A N 1
ATOM 4411 C CA . ARG A 1 571 ? 6.496 -13.656 -22.982 1.00 88.62 571 ARG A CA 1
ATOM 4412 C C . ARG A 1 571 ? 5.596 -12.616 -23.643 1.00 88.62 571 ARG A C 1
ATOM 4414 O O . ARG A 1 571 ? 4.467 -12.928 -24.011 1.00 88.62 571 ARG A O 1
ATOM 4421 N N . GLY A 1 572 ? 6.155 -11.435 -23.876 1.00 85.88 572 GLY A N 1
ATOM 4422 C CA . GLY A 1 572 ? 5.471 -10.309 -24.504 1.00 85.88 572 GLY A CA 1
ATOM 4423 C C . GLY A 1 572 ? 5.201 -9.192 -23.506 1.00 85.88 572 GLY A C 1
ATOM 4424 O O . GLY A 1 572 ? 4.974 -9.454 -22.326 1.00 85.88 572 GLY A O 1
ATOM 4425 N N . VAL A 1 573 ? 5.249 -7.961 -24.013 1.00 89.12 573 VAL A N 1
ATOM 4426 C CA . VAL A 1 573 ? 5.074 -6.745 -23.221 1.00 89.12 573 VAL A CA 1
ATOM 4427 C C . VAL A 1 573 ? 3.710 -6.759 -22.534 1.00 89.12 573 VAL A C 1
ATOM 4429 O O . VAL A 1 573 ? 2.678 -6.934 -23.188 1.00 89.12 573 VAL A O 1
ATOM 4432 N N . VAL A 1 574 ? 3.724 -6.542 -21.222 1.00 93.19 574 VAL A N 1
ATOM 4433 C CA . VAL A 1 574 ? 2.541 -6.273 -20.396 1.00 93.19 574 VAL A CA 1
ATOM 4434 C C . VAL A 1 574 ? 2.789 -5.030 -19.549 1.00 93.19 574 VAL A C 1
ATOM 4436 O O . VAL A 1 574 ? 3.937 -4.639 -19.344 1.00 93.19 574 VAL A O 1
ATOM 4439 N N . SER A 1 575 ? 1.736 -4.386 -19.052 1.00 95.12 575 SER A N 1
ATOM 4440 C CA . SER A 1 575 ? 1.866 -3.154 -18.269 1.00 95.12 575 SER A CA 1
ATOM 4441 C C . SER A 1 575 ? 1.163 -3.267 -16.922 1.00 95.12 575 SER A C 1
ATOM 4443 O O . SER A 1 575 ? 0.140 -3.934 -16.807 1.00 95.12 575 SER A O 1
ATOM 4445 N N . LEU A 1 576 ? 1.681 -2.582 -15.900 1.00 97.12 576 LEU A N 1
ATOM 4446 C CA . LEU A 1 576 ? 1.052 -2.552 -14.575 1.00 97.12 576 LEU A CA 1
ATOM 4447 C C . LEU A 1 576 ? -0.346 -1.915 -14.573 1.00 97.12 576 LEU A C 1
ATOM 4449 O O . LEU A 1 576 ? -1.125 -2.189 -13.665 1.00 97.12 576 LEU A O 1
ATOM 4453 N N . ILE A 1 577 ? -0.716 -1.151 -15.609 1.00 95.88 577 ILE A N 1
ATOM 4454 C CA . ILE A 1 577 ? -2.098 -0.670 -15.774 1.00 95.88 577 ILE A CA 1
ATOM 4455 C C . ILE A 1 577 ? -3.112 -1.813 -15.923 1.00 95.88 577 ILE A C 1
ATOM 4457 O O . ILE A 1 577 ? -4.285 -1.675 -15.583 1.00 95.88 577 ILE A O 1
ATOM 4461 N N . ASP A 1 578 ? -2.659 -2.963 -16.419 1.00 96.06 578 ASP A N 1
ATOM 4462 C CA . ASP A 1 578 ? -3.479 -4.153 -16.601 1.00 96.06 578 ASP A CA 1
ATOM 4463 C C . ASP A 1 578 ? -3.653 -4.940 -15.280 1.00 96.06 578 ASP A C 1
ATOM 4465 O O . ASP A 1 578 ? -4.435 -5.892 -15.227 1.00 96.06 578 ASP A O 1
ATOM 4469 N N . LEU A 1 579 ? -2.971 -4.562 -14.188 1.00 97.25 579 LEU A N 1
ATOM 4470 C CA . LEU A 1 579 ? -3.005 -5.314 -12.931 1.00 97.25 579 LEU A CA 1
ATOM 4471 C C . LEU A 1 579 ? -4.364 -5.217 -12.226 1.00 97.25 579 LEU A C 1
ATOM 4473 O O . LEU A 1 579 ? -4.952 -6.252 -11.916 1.00 97.25 579 LEU A O 1
ATOM 4477 N N . ALA A 1 580 ? -4.910 -4.011 -12.043 1.00 97.75 580 ALA A N 1
ATOM 4478 C CA . ALA A 1 580 ? -6.239 -3.819 -11.455 1.00 97.75 580 ALA A CA 1
ATOM 4479 C C . ALA A 1 580 ? -7.347 -4.633 -12.166 1.00 97.75 580 ALA A C 1
ATOM 4481 O O . ALA A 1 580 ? -8.020 -5.425 -11.497 1.00 97.75 580 ALA A O 1
ATOM 4482 N N . PRO A 1 581 ? -7.511 -4.562 -13.506 1.00 96.94 581 PRO A N 1
ATOM 4483 C CA . PRO A 1 581 ? -8.496 -5.390 -14.202 1.00 96.94 581 PRO A CA 1
ATOM 4484 C C . PRO A 1 581 ? -8.186 -6.892 -14.138 1.00 96.94 581 PRO A C 1
ATOM 4486 O O . PRO A 1 581 ? -9.117 -7.690 -14.137 1.00 96.94 581 PRO A O 1
ATOM 4489 N N . THR A 1 582 ? -6.915 -7.301 -14.047 1.00 96.56 582 THR A N 1
ATOM 4490 C CA . THR A 1 582 ? -6.549 -8.719 -13.852 1.00 96.56 582 THR A CA 1
ATOM 4491 C C . THR A 1 582 ? -7.015 -9.247 -12.499 1.00 96.56 582 THR A C 1
ATOM 4493 O O . THR A 1 582 ? -7.541 -10.355 -12.412 1.00 96.56 582 THR A O 1
ATOM 4496 N N . LEU A 1 583 ? -6.833 -8.464 -11.434 1.00 96.88 583 LEU A N 1
ATOM 4497 C CA . LEU A 1 583 ? -7.240 -8.861 -10.086 1.00 96.88 583 LEU A CA 1
ATOM 4498 C C . LEU A 1 583 ? -8.761 -8.830 -9.913 1.00 96.88 583 LEU A C 1
ATOM 4500 O O . LEU A 1 583 ? -9.299 -9.695 -9.227 1.00 96.88 583 LEU A O 1
ATOM 4504 N N . ALA A 1 584 ? -9.459 -7.903 -10.577 1.00 95.69 584 ALA A N 1
ATOM 4505 C CA . ALA A 1 584 ? -10.920 -7.910 -10.644 1.00 95.69 584 ALA A CA 1
ATOM 4506 C C . ALA A 1 584 ? -11.458 -9.161 -11.371 1.00 95.69 584 ALA A C 1
ATOM 4508 O O . ALA A 1 584 ? -12.352 -9.827 -10.851 1.00 95.69 584 ALA A O 1
ATOM 4509 N N . ASP A 1 585 ? -10.855 -9.542 -12.504 1.00 94.25 585 ASP A N 1
ATOM 4510 C CA . ASP A 1 585 ? -11.196 -10.761 -13.258 1.00 94.25 585 ASP A CA 1
ATOM 4511 C C . ASP A 1 585 ? -10.983 -12.031 -12.409 1.00 94.25 585 ASP A C 1
ATOM 4513 O O . ASP A 1 585 ? -11.889 -12.848 -12.250 1.00 94.25 585 ASP A O 1
ATOM 4517 N N . LEU A 1 586 ? -9.833 -12.147 -11.730 1.00 93.12 586 LEU A N 1
ATOM 4518 C CA . LEU A 1 586 ? -9.557 -13.244 -10.784 1.00 93.12 586 LEU A CA 1
ATOM 4519 C C . LEU A 1 586 ? -10.505 -13.272 -9.577 1.00 93.12 586 LEU A C 1
ATOM 4521 O O . LEU A 1 586 ? -10.737 -14.332 -8.990 1.00 93.12 586 LEU A O 1
ATOM 4525 N N . ALA A 1 587 ? -11.047 -12.116 -9.200 1.00 92.75 587 ALA A N 1
ATOM 4526 C CA . ALA A 1 587 ? -12.061 -11.982 -8.166 1.00 92.75 587 ALA A CA 1
ATOM 4527 C C . ALA A 1 587 ? -13.491 -12.228 -8.680 1.00 92.75 587 ALA A C 1
ATOM 4529 O O . ALA A 1 587 ? -14.421 -12.183 -7.872 1.00 92.75 587 ALA A O 1
ATOM 4530 N N . ASP A 1 588 ? -13.699 -12.494 -9.977 1.00 91.94 588 ASP A N 1
ATOM 4531 C CA . ASP A 1 588 ? -15.027 -12.573 -10.602 1.00 91.94 588 ASP A CA 1
ATOM 4532 C C . ASP A 1 588 ? -15.861 -11.312 -10.285 1.00 91.94 588 ASP A C 1
ATOM 4534 O O . ASP A 1 588 ? -16.990 -11.375 -9.777 1.00 91.94 588 ASP A O 1
ATOM 4538 N N . VAL A 1 589 ? -15.235 -10.147 -10.488 1.00 92.75 589 VAL A N 1
ATOM 4539 C CA . VAL A 1 589 ? -15.801 -8.805 -10.312 1.00 92.75 589 VAL A CA 1
ATOM 4540 C C . VAL A 1 589 ? -15.615 -8.018 -11.605 1.00 92.75 589 VAL A C 1
ATOM 4542 O O . VAL A 1 589 ? -14.530 -8.012 -12.185 1.00 92.75 589 VAL A O 1
ATOM 4545 N N . ASP A 1 590 ? -16.669 -7.329 -12.043 1.00 93.75 590 ASP A N 1
ATOM 4546 C CA . ASP A 1 590 ? -16.588 -6.473 -13.222 1.00 93.75 590 ASP A CA 1
ATOM 4547 C C . ASP A 1 590 ? -15.558 -5.349 -12.992 1.00 93.75 590 ASP A C 1
ATOM 4549 O O . ASP A 1 590 ? -15.619 -4.664 -11.963 1.00 93.75 590 ASP A O 1
ATOM 4553 N N . PRO A 1 591 ? -14.609 -5.135 -13.921 1.00 94.56 591 PRO A N 1
ATOM 4554 C CA . PRO A 1 591 ? -13.673 -4.023 -13.824 1.00 94.56 591 PRO A CA 1
ATOM 4555 C C . PRO A 1 591 ? -14.417 -2.686 -13.916 1.00 94.56 591 PRO A C 1
ATOM 4557 O O . PRO A 1 591 ? -15.489 -2.594 -14.524 1.00 94.56 591 PRO A O 1
ATOM 4560 N N . ALA A 1 592 ? -13.830 -1.627 -13.354 1.00 93.94 592 ALA A N 1
ATOM 4561 C CA . ALA A 1 592 ? -14.414 -0.298 -13.480 1.00 93.94 592 ALA A CA 1
ATOM 4562 C C . ALA A 1 592 ? -14.492 0.117 -14.965 1.00 93.94 592 ALA A C 1
ATOM 4564 O O . ALA A 1 592 ? -13.506 -0.037 -15.693 1.00 93.94 592 ALA A O 1
ATOM 4565 N N . PRO A 1 593 ? -15.615 0.694 -15.436 1.00 91.62 593 PRO A N 1
ATOM 4566 C CA . PRO A 1 593 ? -15.759 1.112 -16.834 1.00 91.62 593 PRO A CA 1
ATOM 4567 C C . PRO A 1 593 ? -14.733 2.158 -17.292 1.00 91.62 593 PRO A C 1
ATOM 4569 O O . PRO A 1 593 ? -14.524 2.331 -18.491 1.00 91.62 593 PRO A O 1
ATOM 4572 N N . SER A 1 594 ? -14.127 2.879 -16.346 1.00 90.50 594 SER A N 1
ATOM 4573 C CA . SER A 1 594 ? -13.102 3.895 -16.585 1.00 90.50 594 SER A CA 1
ATOM 4574 C C . SER A 1 594 ? -11.718 3.310 -16.877 1.00 90.50 594 SER A C 1
ATOM 4576 O O . SER A 1 594 ? -10.883 4.027 -17.424 1.00 90.50 594 SER A O 1
ATOM 4578 N N . TRP A 1 595 ? -11.457 2.041 -16.542 1.00 94.19 595 TRP A N 1
ATOM 4579 C CA . TRP A 1 595 ? -10.133 1.434 -16.680 1.00 94.19 595 TRP A CA 1
ATOM 4580 C C . TRP A 1 595 ? -9.803 1.122 -18.153 1.00 94.19 595 TRP A C 1
ATOM 4582 O O . TRP A 1 595 ? -10.465 0.283 -18.768 1.00 94.19 595 TRP A O 1
ATOM 4592 N N . PRO A 1 596 ? -8.760 1.737 -18.747 1.00 90.94 596 PRO A N 1
ATOM 4593 C CA . PRO A 1 596 ? -8.284 1.383 -20.088 1.00 90.94 596 PRO A CA 1
ATOM 4594 C C . PRO A 1 596 ? -7.479 0.069 -20.129 1.00 90.94 596 PRO A C 1
ATOM 4596 O O . PRO A 1 596 ? -7.285 -0.503 -21.212 1.00 90.94 596 PRO A O 1
ATOM 4599 N N . GLY A 1 597 ? -6.979 -0.395 -18.977 1.00 88.75 597 GLY A N 1
ATOM 4600 C CA . GLY A 1 597 ? -6.295 -1.681 -18.837 1.00 88.75 597 GLY A CA 1
ATOM 4601 C C . GLY A 1 597 ? -7.214 -2.869 -19.149 1.00 88.75 597 GLY A C 1
ATOM 4602 O O . GLY A 1 597 ? -8.438 -2.754 -19.185 1.00 88.75 597 GLY A O 1
ATOM 4603 N N . ARG A 1 598 ? -6.633 -4.044 -19.391 1.00 90.06 598 ARG A N 1
ATOM 4604 C CA . ARG A 1 598 ? -7.378 -5.300 -19.589 1.00 90.06 598 ARG A CA 1
ATOM 4605 C C . ARG A 1 598 ? -6.718 -6.422 -18.813 1.00 90.06 598 ARG A C 1
ATOM 4607 O O . ARG A 1 598 ? -5.506 -6.428 -18.679 1.00 90.06 598 ARG A O 1
ATOM 4614 N N . SER A 1 599 ? -7.502 -7.403 -18.379 1.00 93.94 599 SER A N 1
ATOM 4615 C CA . SER A 1 599 ? -6.965 -8.575 -17.686 1.00 93.94 599 SER A CA 1
ATOM 4616 C C . SER A 1 599 ? -5.856 -9.261 -18.494 1.00 93.94 599 SER A C 1
ATOM 4618 O O . SER A 1 599 ? -6.039 -9.614 -19.662 1.00 93.94 599 SER A O 1
ATOM 4620 N N . LEU A 1 600 ? -4.714 -9.496 -17.848 1.00 92.31 600 LEU A N 1
ATOM 4621 C CA . LEU A 1 600 ? -3.549 -10.193 -18.394 1.00 92.31 600 LEU A CA 1
ATOM 4622 C C . LEU A 1 600 ? -3.826 -11.672 -18.690 1.00 92.31 600 LEU A C 1
ATOM 4624 O O . LEU A 1 600 ? -3.044 -12.320 -19.384 1.00 92.31 600 LEU A O 1
ATOM 4628 N N . LEU A 1 601 ? -4.930 -12.218 -18.176 1.00 87.06 601 LEU A N 1
ATOM 4629 C CA . LEU A 1 601 ? -5.338 -13.602 -18.414 1.00 87.06 601 LEU A CA 1
ATOM 4630 C C . LEU A 1 601 ? -6.059 -13.776 -19.752 1.00 87.06 601 LEU A C 1
ATOM 4632 O O . LEU A 1 601 ? -6.047 -14.869 -20.316 1.00 87.06 601 LEU A O 1
ATOM 4636 N N . THR A 1 602 ? -6.683 -12.708 -20.254 1.00 82.94 602 THR A N 1
ATOM 4637 C CA . THR A 1 602 ? -7.529 -12.735 -21.456 1.00 82.94 602 THR A CA 1
ATOM 4638 C C . THR A 1 602 ? -7.024 -11.822 -22.571 1.00 82.94 602 THR A C 1
ATOM 4640 O O . THR A 1 602 ? -7.402 -12.001 -23.732 1.00 82.94 602 THR A O 1
ATOM 4643 N N . ALA A 1 603 ? -6.164 -10.849 -22.260 1.00 76.88 603 ALA A N 1
ATOM 4644 C CA . ALA A 1 603 ? -5.610 -9.933 -23.244 1.00 76.88 603 ALA A CA 1
ATOM 4645 C C . ALA A 1 603 ? -4.734 -10.657 -24.282 1.00 76.88 603 ALA A C 1
ATOM 4647 O O . ALA A 1 603 ? -3.916 -11.519 -23.965 1.00 76.88 603 ALA A O 1
ATOM 4648 N N . ALA A 1 604 ? -4.874 -10.257 -25.549 1.00 64.19 604 ALA A N 1
ATOM 4649 C CA . ALA A 1 604 ? -3.985 -10.707 -26.612 1.00 64.19 604 ALA A CA 1
ATOM 4650 C C . ALA A 1 604 ? -2.559 -10.176 -26.379 1.00 64.19 604 ALA A C 1
ATOM 4652 O O . ALA A 1 604 ? -2.374 -8.992 -26.087 1.00 64.19 604 ALA A O 1
ATOM 4653 N N . ALA A 1 605 ? -1.561 -11.048 -26.547 1.00 63.78 605 ALA A N 1
ATOM 4654 C CA . ALA A 1 605 ? -0.152 -10.679 -26.463 1.00 63.78 605 ALA A CA 1
ATOM 4655 C C . ALA A 1 605 ? 0.219 -9.603 -27.504 1.00 63.78 605 ALA A C 1
ATOM 4657 O O . ALA A 1 605 ? -0.329 -9.583 -28.607 1.00 63.78 605 ALA A O 1
ATOM 4658 N N . GLY A 1 606 ? 1.182 -8.736 -27.168 1.00 68.00 606 GLY A N 1
ATOM 4659 C CA . GLY A 1 606 ? 1.766 -7.768 -28.107 1.00 68.00 606 GLY A CA 1
ATOM 4660 C C . GLY A 1 606 ? 1.067 -6.407 -28.189 1.00 68.00 606 GLY A C 1
ATOM 4661 O O . GLY A 1 606 ? 1.331 -5.652 -29.123 1.00 68.00 606 GLY A O 1
ATOM 4662 N N . ARG A 1 607 ? 0.191 -6.067 -27.233 1.00 85.69 607 ARG A N 1
ATOM 4663 C CA . ARG A 1 607 ? -0.344 -4.701 -27.110 1.00 85.69 607 ARG A CA 1
ATOM 4664 C C . ARG A 1 607 ? 0.782 -3.711 -26.775 1.00 85.69 607 ARG A C 1
ATOM 4666 O O . ARG A 1 607 ? 1.696 -4.075 -26.036 1.00 85.69 607 ARG A O 1
ATOM 4673 N N . PRO A 1 608 ? 0.700 -2.460 -27.261 1.00 90.69 608 PRO A N 1
ATOM 4674 C CA . PRO A 1 608 ? 1.621 -1.426 -26.825 1.00 90.69 608 PRO A CA 1
ATOM 4675 C C . PRO A 1 608 ? 1.496 -1.150 -25.324 1.00 90.69 608 PRO A C 1
ATOM 4677 O O . PRO A 1 608 ? 0.384 -1.152 -24.790 1.00 90.69 608 PRO A O 1
ATOM 4680 N N . ALA A 1 609 ? 2.620 -0.861 -24.674 1.00 93.31 609 ALA A N 1
ATOM 4681 C CA . ALA A 1 609 ? 2.664 -0.326 -23.316 1.00 93.31 609 ALA A CA 1
ATOM 4682 C C . ALA A 1 609 ? 3.241 1.090 -23.315 1.00 93.31 609 ALA A C 1
ATOM 4684 O O . ALA A 1 609 ? 3.970 1.487 -24.229 1.00 93.31 609 ALA A O 1
ATOM 4685 N N . PHE A 1 610 ? 2.912 1.845 -22.271 1.00 95.44 610 PHE A N 1
ATOM 4686 C CA . PHE A 1 610 ? 3.280 3.248 -22.140 1.00 95.44 610 PHE A CA 1
ATOM 4687 C C . PHE A 1 610 ? 3.758 3.542 -20.723 1.00 95.44 610 PHE A C 1
ATOM 4689 O O . PHE A 1 610 ? 3.210 3.004 -19.760 1.00 95.44 610 PHE A O 1
ATOM 4696 N N . ALA A 1 611 ? 4.752 4.418 -20.613 1.00 96.19 611 ALA A N 1
ATOM 4697 C CA . ALA A 1 611 ? 5.214 4.952 -19.342 1.00 96.19 611 ALA A CA 1
ATOM 4698 C C . ALA A 1 611 ? 5.411 6.465 -19.428 1.00 96.19 611 ALA A C 1
ATOM 4700 O O . ALA A 1 611 ? 5.670 7.010 -20.505 1.00 96.19 611 ALA A O 1
ATOM 4701 N N . PHE A 1 612 ? 5.275 7.134 -18.288 1.00 94.56 612 PHE A N 1
ATOM 4702 C CA . PHE A 1 612 ? 5.172 8.579 -18.210 1.00 94.56 612 PHE A CA 1
ATOM 4703 C C . PHE A 1 612 ? 5.966 9.127 -17.025 1.00 94.56 612 PHE A C 1
ATOM 4705 O O . PHE A 1 612 ? 5.885 8.617 -15.909 1.00 94.56 612 PHE A O 1
ATOM 4712 N N . ASP A 1 613 ? 6.666 10.229 -17.266 1.00 92.44 613 ASP A N 1
ATOM 4713 C CA . ASP A 1 613 ? 7.017 11.207 -16.241 1.00 92.44 613 ASP A CA 1
ATOM 4714 C C . ASP A 1 613 ? 6.289 12.502 -16.621 1.00 92.44 613 ASP A C 1
ATOM 4716 O O . ASP A 1 613 ? 6.496 13.026 -17.715 1.00 92.44 613 ASP A O 1
ATOM 4720 N N . LEU A 1 614 ? 5.344 12.953 -15.792 1.00 90.19 614 LEU A N 1
ATOM 4721 C CA . LEU A 1 614 ? 4.447 14.078 -16.103 1.00 90.19 614 LEU A CA 1
ATOM 4722 C C . LEU A 1 614 ? 4.612 15.259 -15.148 1.00 90.19 614 LEU A C 1
ATOM 4724 O O . LEU A 1 614 ? 3.704 16.090 -15.064 1.00 90.19 614 LEU A O 1
ATOM 4728 N N . LYS A 1 615 ? 5.761 15.355 -14.471 1.00 86.75 615 LYS A N 1
ATOM 4729 C CA . LYS A 1 615 ? 6.065 16.489 -13.596 1.00 86.75 615 LYS A CA 1
ATOM 4730 C C . LYS A 1 615 ? 5.909 17.819 -14.339 1.00 86.75 615 LYS A C 1
ATOM 4732 O O . LYS A 1 615 ? 6.240 17.920 -15.528 1.00 86.75 615 LYS A O 1
ATOM 4737 N N . LYS A 1 616 ? 5.452 18.870 -13.645 1.00 80.69 616 LYS A N 1
ATOM 4738 C CA . LYS A 1 616 ? 5.095 20.188 -14.227 1.00 80.69 616 LYS A CA 1
ATOM 4739 C C . LYS A 1 616 ? 6.127 20.750 -15.211 1.00 80.69 616 LYS A C 1
ATOM 4741 O O . LYS A 1 616 ? 5.744 21.331 -16.228 1.00 80.69 616 LYS A O 1
ATOM 4746 N N . HIS A 1 617 ? 7.416 20.565 -14.930 1.00 75.25 617 HIS A N 1
ATOM 4747 C CA . HIS A 1 617 ? 8.522 21.140 -15.706 1.00 75.25 617 HIS A CA 1
ATOM 4748 C C . HIS A 1 617 ? 9.357 20.118 -16.489 1.00 75.25 617 HIS A C 1
ATOM 4750 O O . HIS A 1 617 ? 10.293 20.509 -17.183 1.00 75.25 617 HIS A O 1
ATOM 4756 N N . ASN A 1 618 ? 9.035 18.826 -16.411 1.00 76.50 618 ASN A N 1
ATOM 4757 C CA . ASN A 1 618 ? 9.824 17.770 -17.040 1.00 76.50 618 ASN A CA 1
ATOM 4758 C C . ASN A 1 618 ? 8.904 16.625 -17.467 1.00 76.50 618 ASN A C 1
ATOM 4760 O O . ASN A 1 618 ? 8.653 15.700 -16.701 1.00 76.50 618 ASN A O 1
ATOM 4764 N N . LYS A 1 619 ? 8.382 16.722 -18.692 1.00 87.62 619 LYS A N 1
ATOM 4765 C CA . LYS A 1 619 ? 7.542 15.679 -19.280 1.00 87.62 619 LYS A CA 1
ATOM 4766 C C . LYS A 1 619 ? 8.390 14.740 -20.119 1.00 87.62 619 LYS A C 1
ATOM 4768 O O . LYS A 1 619 ? 9.276 15.192 -20.845 1.00 87.62 619 LYS A O 1
ATOM 4773 N N . ARG A 1 620 ? 8.126 13.441 -19.998 1.00 92.31 620 ARG A N 1
ATOM 4774 C CA . ARG A 1 620 ? 8.760 12.372 -20.775 1.00 92.31 620 ARG A CA 1
ATOM 4775 C C . ARG A 1 620 ? 7.764 11.247 -20.984 1.00 92.31 620 ARG A C 1
ATOM 4777 O O . ARG A 1 620 ? 7.010 10.902 -20.076 1.00 92.31 620 ARG A O 1
ATOM 4784 N N . LEU A 1 621 ? 7.773 10.670 -22.178 1.00 94.81 621 LEU A N 1
ATOM 4785 C CA . LEU A 1 621 ? 6.927 9.535 -22.537 1.00 94.81 621 LEU A CA 1
ATOM 4786 C C . LEU A 1 621 ? 7.813 8.418 -23.081 1.00 94.81 621 LEU A C 1
ATOM 4788 O O . LEU A 1 621 ? 8.716 8.679 -23.880 1.00 94.81 621 LEU A O 1
ATOM 4792 N N . ALA A 1 622 ? 7.523 7.183 -22.687 1.00 95.81 622 ALA A N 1
ATOM 4793 C CA . ALA A 1 622 ? 8.094 5.988 -23.287 1.00 95.81 622 ALA A CA 1
ATOM 4794 C C . ALA A 1 622 ? 6.989 5.115 -23.881 1.00 95.81 622 ALA A C 1
ATOM 4796 O O . ALA A 1 622 ? 5.924 4.945 -23.285 1.00 95.81 622 ALA A O 1
ATOM 4797 N N . LEU A 1 623 ? 7.253 4.571 -25.067 1.00 95.50 623 LEU A N 1
ATOM 4798 C CA . LEU A 1 623 ? 6.340 3.720 -25.818 1.00 95.50 623 LEU A CA 1
ATOM 4799 C C . LEU A 1 623 ? 7.028 2.388 -26.096 1.00 95.50 623 LEU A C 1
ATOM 4801 O O . LEU A 1 623 ? 8.157 2.377 -26.582 1.00 95.50 623 LEU A O 1
ATOM 4805 N N . PHE A 1 624 ? 6.331 1.286 -25.842 1.00 94.31 624 PHE A N 1
ATOM 4806 C CA . PHE A 1 624 ? 6.824 -0.074 -26.046 1.00 94.31 624 PHE A CA 1
ATOM 4807 C C . PHE A 1 624 ? 5.892 -0.809 -26.995 1.00 94.31 624 PHE A C 1
ATOM 4809 O O . PHE A 1 624 ? 4.701 -0.911 -26.713 1.00 94.31 624 PHE A O 1
ATOM 4816 N N . ALA A 1 625 ? 6.408 -1.336 -28.099 1.00 92.44 625 ALA A N 1
ATOM 4817 C CA . ALA A 1 625 ? 5.629 -2.146 -29.032 1.00 92.44 625 ALA A CA 1
ATOM 4818 C C . ALA A 1 625 ? 6.561 -3.000 -29.891 1.00 92.44 625 ALA A C 1
ATOM 4820 O O . ALA A 1 625 ? 7.636 -2.546 -30.265 1.00 92.44 625 ALA A O 1
ATOM 4821 N N . GLU A 1 626 ? 6.153 -4.229 -30.217 1.00 89.81 626 GLU A N 1
ATOM 4822 C CA . GLU A 1 626 ? 6.876 -5.096 -31.168 1.00 89.81 626 GLU A CA 1
ATOM 4823 C C . GLU A 1 626 ? 8.362 -5.332 -30.810 1.00 89.81 626 GLU A C 1
ATOM 4825 O O . GLU A 1 626 ? 9.220 -5.449 -31.681 1.00 89.81 626 GLU A O 1
ATOM 4830 N N . GLY A 1 627 ? 8.687 -5.383 -29.511 1.00 91.38 627 GLY A N 1
ATOM 4831 C CA . GLY A 1 627 ? 10.072 -5.517 -29.035 1.00 91.38 627 GLY A CA 1
ATOM 4832 C C . GLY A 1 627 ? 10.926 -4.259 -29.238 1.00 91.38 627 GLY A C 1
ATOM 4833 O O . GLY A 1 627 ? 12.145 -4.313 -29.111 1.00 91.38 627 GLY A O 1
ATOM 4834 N N . LYS A 1 628 ? 10.302 -3.124 -29.554 1.00 94.19 628 LYS A N 1
ATOM 4835 C CA . LYS A 1 628 ? 10.932 -1.817 -29.714 1.00 94.19 628 LYS A CA 1
ATOM 4836 C C . LYS A 1 628 ? 10.518 -0.870 -28.602 1.00 94.19 628 LYS A C 1
ATOM 4838 O O . LYS A 1 628 ? 9.427 -0.994 -28.038 1.00 94.19 628 LYS A O 1
ATOM 4843 N N . LYS A 1 629 ? 11.364 0.128 -28.365 1.00 96.06 629 LYS A N 1
ATOM 4844 C CA . LYS A 1 629 ? 11.106 1.213 -27.426 1.00 96.06 629 LYS A CA 1
ATOM 4845 C C . LYS A 1 629 ? 11.400 2.565 -28.047 1.00 96.06 629 LYS A C 1
ATOM 4847 O O . LYS A 1 629 ? 12.416 2.723 -28.716 1.00 96.06 629 LYS A O 1
ATOM 4852 N N . LEU A 1 630 ? 10.531 3.536 -27.787 1.00 96.50 630 LEU A N 1
ATOM 4853 C CA . LEU A 1 630 ? 10.723 4.939 -28.143 1.00 96.50 630 LEU A CA 1
ATOM 4854 C C . LEU A 1 630 ? 10.639 5.801 -26.892 1.00 96.50 630 LEU A C 1
ATOM 4856 O O . LEU A 1 630 ? 9.805 5.540 -26.026 1.00 96.50 630 LEU A O 1
ATOM 4860 N N . MET A 1 631 ? 11.438 6.860 -26.843 1.00 96.12 631 MET A N 1
ATOM 4861 C CA . MET A 1 631 ? 11.328 7.914 -25.840 1.00 96.12 631 MET A CA 1
ATOM 4862 C C . MET A 1 631 ? 11.150 9.264 -26.529 1.00 96.12 631 MET A C 1
ATOM 4864 O O . MET A 1 631 ? 11.783 9.553 -27.550 1.00 96.12 631 MET A O 1
ATOM 4868 N N . VAL A 1 632 ? 10.257 10.084 -25.982 1.00 94.50 632 VAL A N 1
ATOM 4869 C CA . VAL A 1 632 ? 9.918 11.411 -26.506 1.00 94.50 632 VAL A CA 1
ATOM 4870 C C . VAL A 1 632 ? 9.718 12.403 -25.359 1.00 94.50 632 VAL A C 1
ATOM 4872 O O . VAL A 1 632 ? 9.303 12.000 -24.270 1.00 94.50 632 VAL A O 1
ATOM 4875 N N . PRO A 1 633 ? 9.980 13.702 -25.581 1.00 91.12 633 PRO A N 1
ATOM 4876 C CA . PRO A 1 633 ? 9.791 14.709 -24.539 1.00 91.12 633 PRO A CA 1
ATOM 4877 C C . PRO A 1 633 ? 8.304 15.030 -24.320 1.00 91.12 633 PRO A C 1
ATOM 4879 O O . PRO A 1 633 ? 7.870 15.297 -23.208 1.00 91.12 633 PRO A O 1
ATOM 4882 N N . ASP A 1 634 ? 7.486 14.987 -25.370 1.00 90.56 634 ASP A N 1
ATOM 4883 C CA . ASP A 1 634 ? 6.064 15.312 -25.289 1.00 90.56 634 ASP A CA 1
ATOM 4884 C C . ASP A 1 634 ? 5.298 14.794 -26.520 1.00 90.56 634 ASP A C 1
ATOM 4886 O O . ASP A 1 634 ? 5.867 14.224 -27.460 1.00 90.56 634 ASP A O 1
ATOM 4890 N N . MET A 1 635 ? 3.980 15.002 -26.508 1.00 90.12 635 MET A N 1
ATOM 4891 C CA . MET A 1 635 ? 3.089 14.617 -27.603 1.00 90.12 635 MET A CA 1
ATOM 4892 C C . MET A 1 635 ? 3.345 15.400 -28.896 1.00 90.12 635 MET A C 1
ATOM 4894 O O . MET A 1 635 ? 3.176 14.847 -29.983 1.00 90.12 635 MET A O 1
ATOM 4898 N N . ASP A 1 636 ? 3.776 16.661 -28.821 1.00 90.81 636 ASP A N 1
ATOM 4899 C CA . ASP A 1 636 ? 4.046 17.474 -30.013 1.00 90.81 636 ASP A CA 1
ATOM 4900 C C . ASP A 1 636 ? 5.297 16.980 -30.745 1.00 90.81 636 ASP A C 1
ATOM 4902 O O . ASP A 1 636 ? 5.332 16.901 -31.975 1.00 90.81 636 ASP A O 1
ATOM 4906 N N . ALA A 1 637 ? 6.323 16.588 -29.995 1.00 92.12 637 ALA A N 1
ATOM 4907 C CA . ALA A 1 637 ? 7.508 15.924 -30.498 1.00 92.12 637 ALA A CA 1
ATOM 4908 C C . ALA A 1 637 ? 7.168 14.562 -31.105 1.00 92.12 637 ALA A C 1
ATOM 4910 O O . ALA A 1 637 ? 7.601 14.296 -32.227 1.00 92.12 637 ALA A O 1
ATOM 4911 N N . LEU A 1 638 ? 6.328 13.756 -30.445 1.00 91.88 638 LEU A N 1
ATOM 4912 C CA . LEU A 1 638 ? 5.870 12.475 -30.986 1.00 91.88 638 LEU A CA 1
ATOM 4913 C C . LEU A 1 638 ? 5.153 12.645 -32.335 1.00 91.88 638 LEU A C 1
ATOM 4915 O O . LEU A 1 638 ? 5.516 11.980 -33.307 1.00 91.88 638 LEU A O 1
ATOM 4919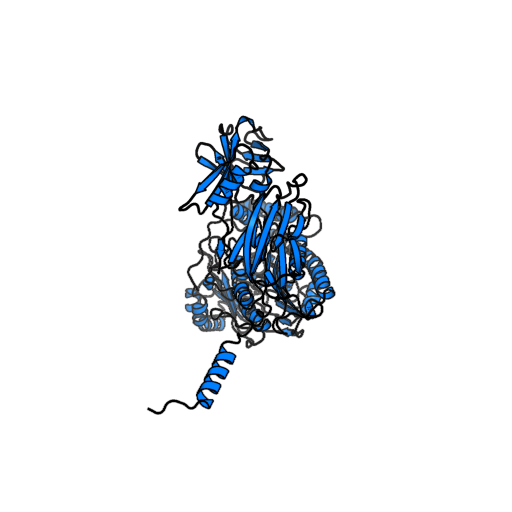 N N . ARG A 1 639 ? 4.202 13.587 -32.440 1.00 89.19 639 ARG A N 1
ATOM 4920 C CA . ARG A 1 639 ? 3.502 13.895 -33.705 1.00 89.19 639 ARG A CA 1
ATOM 4921 C C . ARG A 1 639 ? 4.461 14.376 -34.793 1.00 89.19 639 ARG A C 1
ATOM 4923 O O . ARG A 1 639 ? 4.328 13.993 -35.954 1.00 89.19 639 ARG A O 1
ATOM 4930 N N . ALA A 1 640 ? 5.450 15.183 -34.416 1.00 89.06 640 ALA A N 1
ATOM 4931 C CA . ALA A 1 640 ? 6.491 15.661 -35.320 1.00 89.06 640 ALA A CA 1
ATOM 4932 C C . ALA A 1 640 ? 7.550 14.591 -35.661 1.00 89.06 640 ALA A C 1
ATOM 4934 O O . ALA A 1 640 ? 8.456 14.867 -36.449 1.00 89.06 640 ALA A O 1
ATOM 4935 N N . GLY A 1 641 ? 7.475 13.389 -35.075 1.00 87.69 641 GLY A N 1
ATOM 4936 C CA . GLY A 1 641 ? 8.468 12.334 -35.267 1.00 87.69 641 GLY A CA 1
ATOM 4937 C C . GLY A 1 641 ? 9.846 12.672 -34.688 1.00 87.69 641 GLY A C 1
ATOM 4938 O O . GLY A 1 641 ? 10.857 12.192 -35.207 1.00 87.69 641 GLY A O 1
ATOM 4939 N N . ARG A 1 642 ? 9.893 13.543 -33.672 1.00 90.38 642 ARG A N 1
ATOM 4940 C CA . ARG A 1 642 ? 11.096 13.938 -32.932 1.00 90.38 642 ARG A CA 1
ATOM 4941 C C . ARG A 1 642 ? 11.220 13.065 -31.686 1.00 90.38 642 ARG A C 1
ATOM 4943 O O . ARG A 1 642 ? 10.426 13.192 -30.759 1.00 90.38 642 ARG A O 1
ATOM 4950 N N . LEU A 1 643 ? 12.227 12.202 -31.682 1.00 92.94 643 LEU A N 1
ATOM 4951 C CA . LEU A 1 643 ? 12.502 11.254 -30.606 1.00 92.94 643 LEU A CA 1
ATOM 4952 C C . LEU A 1 643 ? 13.729 11.701 -29.810 1.00 92.94 643 LEU A C 1
ATOM 4954 O O . LEU A 1 643 ? 14.648 12.283 -30.393 1.00 92.94 643 LEU A O 1
ATOM 4958 N N . THR A 1 644 ? 13.745 11.433 -28.503 1.00 93.88 644 THR A N 1
ATOM 4959 C CA . THR A 1 644 ? 14.978 11.519 -27.706 1.00 93.88 644 THR A CA 1
ATOM 4960 C C . THR A 1 644 ? 15.812 10.263 -27.889 1.00 93.88 644 THR A C 1
ATOM 4962 O O . THR A 1 644 ? 16.994 10.393 -28.180 1.00 93.88 644 THR A O 1
ATOM 4965 N N . HIS A 1 645 ? 15.176 9.089 -27.806 1.00 95.75 645 HIS A N 1
ATOM 4966 C CA . HIS A 1 645 ? 15.823 7.787 -27.965 1.00 95.75 645 HIS A CA 1
ATOM 4967 C C . HIS A 1 645 ? 14.929 6.782 -28.698 1.00 95.75 645 HIS A C 1
ATOM 4969 O O . HIS A 1 645 ? 13.696 6.870 -28.640 1.00 95.75 645 HIS A O 1
ATOM 4975 N N . ALA A 1 646 ? 15.545 5.804 -29.361 1.00 96.69 646 ALA A N 1
ATOM 4976 C CA . ALA A 1 646 ? 14.862 4.630 -29.893 1.00 96.69 646 ALA A CA 1
ATOM 4977 C C . ALA A 1 646 ? 15.737 3.377 -29.784 1.00 96.69 646 ALA A C 1
ATOM 4979 O O . ALA A 1 646 ? 16.886 3.395 -30.207 1.00 96.69 646 ALA A O 1
ATOM 4980 N N . PHE A 1 647 ? 15.173 2.270 -29.303 1.00 96.75 647 PHE A N 1
ATOM 4981 C CA . PHE A 1 647 ? 15.904 1.019 -29.085 1.00 96.75 647 PHE A CA 1
ATOM 4982 C C . PHE A 1 647 ? 15.175 -0.179 -29.694 1.00 96.75 647 PHE A C 1
ATOM 4984 O O . PHE A 1 647 ? 13.942 -0.253 -29.695 1.00 96.75 647 PHE A O 1
ATOM 4991 N N . ASP A 1 648 ? 15.950 -1.141 -30.193 1.00 95.31 648 ASP A N 1
ATOM 4992 C CA . ASP A 1 648 ? 15.475 -2.488 -30.504 1.00 95.31 648 ASP A CA 1
ATOM 4993 C C . ASP A 1 648 ? 15.791 -3.416 -29.330 1.00 95.31 648 ASP A C 1
ATOM 4995 O O . ASP A 1 648 ? 16.877 -3.983 -29.265 1.00 95.31 648 ASP A O 1
ATOM 4999 N N . LEU A 1 649 ? 14.836 -3.605 -28.421 1.00 93.31 649 LEU A N 1
ATOM 5000 C CA . LEU A 1 649 ? 15.035 -4.394 -27.202 1.00 93.31 649 LEU A CA 1
ATOM 5001 C C . LEU A 1 649 ? 15.253 -5.890 -27.483 1.00 93.31 649 LEU A C 1
ATOM 5003 O O . LEU A 1 649 ? 15.696 -6.622 -26.600 1.00 93.31 649 LEU A O 1
ATOM 5007 N N . THR A 1 650 ? 14.957 -6.368 -28.699 1.00 91.88 650 THR A N 1
ATOM 5008 C CA . THR A 1 650 ? 15.222 -7.765 -29.084 1.00 91.88 650 THR A CA 1
ATOM 5009 C C . THR A 1 650 ? 16.700 -8.025 -29.367 1.00 91.88 650 THR A C 1
ATOM 5011 O O . THR A 1 650 ? 17.161 -9.157 -29.213 1.00 91.88 650 THR A O 1
ATOM 5014 N N . GLN A 1 651 ? 17.440 -6.987 -29.763 1.00 93.25 651 GLN A N 1
ATOM 5015 C CA . GLN A 1 651 ? 18.871 -7.048 -30.082 1.00 93.25 651 GLN A CA 1
ATOM 5016 C C . GLN A 1 651 ? 19.723 -6.337 -29.028 1.00 93.25 651 GLN A C 1
ATOM 5018 O O . GLN A 1 651 ? 20.846 -6.755 -28.757 1.00 93.25 651 GLN A O 1
ATOM 5023 N N . ASP A 1 652 ? 19.172 -5.289 -28.423 1.00 94.25 652 ASP A N 1
ATOM 5024 C CA . ASP A 1 652 ? 19.816 -4.402 -27.466 1.00 94.25 652 ASP A CA 1
ATOM 5025 C C . ASP A 1 652 ? 18.939 -4.227 -26.209 1.00 94.25 652 ASP A C 1
ATOM 5027 O O . ASP A 1 652 ? 18.398 -3.150 -25.952 1.00 94.25 652 ASP A O 1
ATOM 5031 N N . PRO A 1 653 ? 18.760 -5.291 -25.401 1.00 91.19 653 PRO A N 1
ATOM 5032 C CA . PRO A 1 653 ? 17.949 -5.231 -24.182 1.00 91.19 653 PRO A CA 1
ATOM 5033 C C . PRO A 1 653 ? 18.538 -4.310 -23.100 1.00 91.19 653 PRO A C 1
ATOM 5035 O O . PRO A 1 653 ? 17.848 -4.004 -22.133 1.00 91.19 653 PRO A O 1
ATOM 5038 N N . GLY A 1 654 ? 19.809 -3.912 -23.234 1.00 91.38 654 GLY A N 1
ATOM 5039 C CA . GLY A 1 654 ? 20.479 -2.964 -22.341 1.00 91.38 654 GLY A CA 1
ATOM 5040 C C . GLY A 1 654 ? 20.344 -1.500 -22.765 1.00 91.38 654 GLY A C 1
ATOM 5041 O O . GLY A 1 654 ? 20.788 -0.635 -22.016 1.00 91.38 654 GLY A O 1
ATOM 5042 N N . GLU A 1 655 ? 19.736 -1.226 -23.926 1.00 95.62 655 GLU A N 1
ATOM 5043 C CA . GLU A 1 655 ? 19.542 0.128 -24.470 1.00 95.62 655 GLU A CA 1
ATOM 5044 C C . GLU A 1 655 ? 20.862 0.891 -24.708 1.00 95.62 655 GLU A C 1
ATOM 5046 O O . GLU A 1 655 ? 20.943 2.106 -24.532 1.00 95.62 655 GLU A O 1
ATOM 5051 N N . ALA A 1 656 ? 21.919 0.179 -25.108 1.00 92.62 656 ALA A N 1
ATOM 5052 C CA . ALA A 1 656 ? 23.244 0.752 -25.328 1.00 92.62 656 ALA A CA 1
ATOM 5053 C C . ALA A 1 656 ? 23.399 1.455 -26.693 1.00 92.62 656 ALA A C 1
ATOM 5055 O O . ALA A 1 656 ? 24.307 2.273 -26.861 1.00 92.62 656 ALA A O 1
ATOM 5056 N N . HIS A 1 657 ? 22.550 1.141 -27.675 1.00 92.94 657 HIS A N 1
ATOM 5057 C CA . HIS A 1 657 ? 22.649 1.611 -29.058 1.00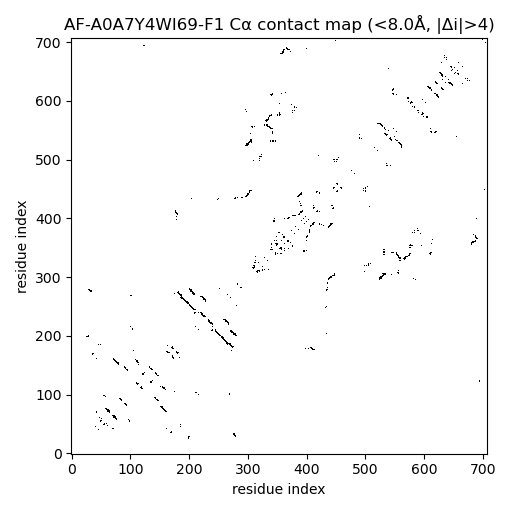 92.94 657 HIS A CA 1
ATOM 5058 C C . HIS A 1 657 ? 21.387 2.380 -29.468 1.00 92.94 657 HIS A C 1
ATOM 5060 O O . HIS A 1 657 ? 20.385 1.801 -29.885 1.00 92.94 657 HIS A O 1
ATOM 5066 N N . ASP A 1 658 ? 21.449 3.709 -29.383 1.00 94.50 658 ASP A N 1
ATOM 5067 C CA . ASP A 1 658 ? 20.331 4.582 -29.747 1.00 94.50 658 ASP A CA 1
ATOM 5068 C C . ASP A 1 658 ? 20.165 4.720 -31.271 1.00 94.50 658 ASP A C 1
ATOM 5070 O O . ASP A 1 658 ? 21.034 5.225 -31.981 1.00 94.50 658 ASP A O 1
ATOM 5074 N N . LEU A 1 659 ? 18.999 4.313 -31.768 1.00 94.94 659 LEU A N 1
ATOM 5075 C CA . LEU A 1 659 ? 18.622 4.286 -33.180 1.00 94.94 659 LEU A CA 1
ATOM 5076 C C . LEU A 1 659 ? 17.724 5.460 -33.596 1.00 94.94 659 LEU A C 1
ATOM 5078 O O . LEU A 1 659 ? 17.242 5.476 -34.736 1.00 94.94 659 LEU A O 1
ATOM 5082 N N . ALA A 1 660 ? 17.493 6.451 -32.724 1.00 90.38 660 ALA A N 1
ATOM 5083 C CA . ALA A 1 660 ? 16.551 7.553 -32.962 1.00 90.38 660 ALA A CA 1
ATOM 5084 C C . ALA A 1 660 ? 16.804 8.325 -34.270 1.00 90.38 660 ALA A C 1
ATOM 5086 O O . ALA A 1 660 ? 15.874 8.893 -34.847 1.00 90.38 660 ALA A O 1
ATOM 5087 N N . ARG A 1 661 ? 18.058 8.360 -34.742 1.00 85.88 661 ARG A N 1
ATOM 5088 C CA . ARG A 1 661 ? 18.481 9.091 -35.951 1.00 85.88 661 ARG A CA 1
ATOM 5089 C C . ARG A 1 661 ? 18.810 8.202 -37.148 1.00 85.88 661 ARG A C 1
ATOM 5091 O O . ARG A 1 661 ? 19.012 8.728 -38.238 1.00 85.88 661 ARG A O 1
ATOM 5098 N N . GLU A 1 662 ? 18.884 6.890 -36.958 1.00 75.94 662 GLU A N 1
ATOM 5099 C CA . GLU A 1 662 ? 19.534 5.989 -37.919 1.00 75.94 662 GLU A CA 1
ATOM 5100 C C . GLU A 1 662 ? 18.544 5.187 -38.769 1.00 75.94 662 GLU A C 1
ATOM 5102 O O . GLU A 1 662 ? 18.927 4.587 -39.771 1.00 75.94 662 GLU A O 1
ATOM 5107 N N . THR A 1 663 ? 17.261 5.177 -38.401 1.00 70.38 663 THR A N 1
ATOM 5108 C CA . THR A 1 663 ? 16.266 4.289 -39.013 1.00 70.38 663 THR A CA 1
ATOM 5109 C C . THR A 1 663 ? 14.920 4.979 -39.255 1.00 70.38 663 THR A C 1
ATOM 5111 O O . THR A 1 663 ? 14.584 5.976 -38.621 1.00 70.38 663 THR A O 1
ATOM 5114 N N . GLU A 1 664 ? 14.134 4.461 -40.206 1.00 86.12 664 GLU A N 1
ATOM 5115 C CA . GLU A 1 664 ? 12.798 4.992 -40.535 1.00 86.12 664 GLU A CA 1
ATOM 5116 C C . GLU A 1 664 ? 11.708 4.472 -39.580 1.00 86.12 664 GLU A C 1
ATOM 5118 O O . GLU A 1 664 ? 10.763 5.191 -39.244 1.00 86.12 664 GLU A O 1
ATOM 5123 N N . TRP A 1 665 ? 11.866 3.237 -39.087 1.00 91.38 665 TRP A N 1
ATOM 5124 C CA . TRP A 1 665 ? 10.875 2.568 -38.240 1.00 91.38 665 TRP A CA 1
ATOM 5125 C C . TRP A 1 665 ? 10.528 3.318 -36.937 1.00 91.38 665 TRP A C 1
ATOM 5127 O O . TRP A 1 665 ? 9.345 3.310 -36.596 1.00 91.38 665 TRP A O 1
ATOM 5137 N N . PRO A 1 666 ? 11.448 4.011 -36.220 1.00 93.06 666 PRO A N 1
ATOM 5138 C CA . PRO A 1 666 ? 11.108 4.698 -34.976 1.00 93.06 666 PRO A CA 1
ATOM 5139 C C . PRO A 1 666 ? 10.091 5.812 -35.199 1.00 93.06 666 PRO A C 1
ATOM 5141 O O . PRO A 1 666 ? 9.137 5.964 -34.436 1.00 93.06 666 PRO A O 1
ATOM 5144 N N . ARG A 1 667 ? 10.262 6.573 -36.288 1.00 89.88 667 ARG A N 1
ATOM 5145 C CA . ARG A 1 667 ? 9.334 7.643 -36.659 1.00 89.88 667 ARG A CA 1
ATOM 5146 C C . ARG A 1 667 ? 7.975 7.070 -37.044 1.00 89.88 667 ARG A C 1
ATOM 5148 O O . ARG A 1 667 ? 6.960 7.587 -36.584 1.00 89.88 667 ARG A O 1
ATOM 5155 N N . ALA A 1 668 ? 7.962 6.015 -37.859 1.00 90.75 668 ALA A N 1
ATOM 5156 C CA . ALA A 1 668 ? 6.727 5.363 -38.286 1.00 90.75 668 ALA A CA 1
ATOM 5157 C C . ALA A 1 668 ? 5.943 4.793 -37.091 1.00 90.75 668 ALA A C 1
ATOM 5159 O O . ALA A 1 668 ? 4.742 5.033 -36.970 1.00 90.75 668 ALA A O 1
ATOM 5160 N N . LEU A 1 669 ? 6.632 4.113 -36.169 1.00 91.94 669 LEU A N 1
ATOM 5161 C CA . LEU A 1 669 ? 6.032 3.567 -34.954 1.00 91.94 669 LEU A CA 1
ATOM 5162 C C . LEU A 1 669 ? 5.487 4.678 -34.044 1.00 91.94 669 LEU A C 1
ATOM 5164 O O . LEU A 1 669 ? 4.348 4.595 -33.587 1.00 91.94 669 LEU A O 1
ATOM 5168 N N . GLY A 1 670 ? 6.259 5.747 -33.826 1.00 91.81 670 GLY A N 1
ATOM 5169 C CA . GLY A 1 670 ? 5.819 6.881 -33.013 1.00 91.81 670 GLY A CA 1
ATOM 5170 C C . GLY A 1 670 ? 4.560 7.552 -33.570 1.00 91.81 670 GLY A C 1
ATOM 5171 O O . GLY A 1 670 ? 3.617 7.818 -32.827 1.00 91.81 670 GLY A O 1
ATOM 5172 N N . GLN A 1 671 ? 4.496 7.752 -34.889 1.00 89.50 671 GLN A N 1
ATOM 5173 C CA . GLN A 1 671 ? 3.314 8.306 -35.557 1.00 89.50 671 GLN A CA 1
ATOM 5174 C C . GLN A 1 671 ? 2.095 7.378 -35.460 1.00 89.50 671 GLN A C 1
ATOM 5176 O O . GLN A 1 671 ? 0.985 7.862 -35.242 1.00 89.50 671 GLN A O 1
ATOM 5181 N N . ALA A 1 672 ? 2.292 6.061 -35.573 1.00 91.06 672 ALA A N 1
ATOM 5182 C CA . ALA A 1 672 ? 1.217 5.077 -35.446 1.00 91.06 672 ALA A CA 1
ATOM 5183 C C . ALA A 1 672 ? 0.608 5.038 -34.032 1.00 91.06 672 ALA A C 1
ATOM 5185 O O . ALA A 1 672 ? -0.591 4.803 -33.882 1.00 91.06 672 ALA A O 1
ATOM 5186 N N . LEU A 1 673 ? 1.416 5.297 -32.998 1.00 91.25 673 LEU A N 1
ATOM 5187 C CA . LEU A 1 673 ? 0.989 5.255 -31.597 1.00 91.25 673 LEU A CA 1
ATOM 5188 C C . LEU A 1 673 ? 0.538 6.612 -31.032 1.00 91.25 673 LEU A C 1
ATOM 5190 O O . LEU A 1 673 ? -0.062 6.642 -29.958 1.00 91.25 673 LEU A O 1
ATOM 5194 N N . ALA A 1 674 ? 0.765 7.721 -31.745 1.00 90.62 674 ALA A N 1
ATOM 5195 C CA . ALA A 1 674 ? 0.464 9.066 -31.255 1.00 90.62 674 ALA A CA 1
ATOM 5196 C C . ALA A 1 674 ? -1.023 9.274 -30.915 1.00 90.62 674 ALA A C 1
ATOM 5198 O O . ALA A 1 674 ? -1.344 9.726 -29.819 1.00 90.62 674 ALA A O 1
ATOM 5199 N N . ALA A 1 675 ? -1.939 8.925 -31.824 1.00 88.31 675 ALA A N 1
ATOM 5200 C CA . ALA A 1 675 ? -3.371 9.141 -31.596 1.00 88.31 675 ALA A CA 1
ATOM 5201 C C . ALA A 1 675 ? -3.947 8.264 -30.460 1.00 88.31 675 ALA A C 1
ATOM 5203 O O . ALA A 1 675 ? -4.647 8.808 -29.605 1.00 88.31 675 ALA A O 1
ATOM 5204 N N . PRO A 1 676 ? -3.643 6.948 -30.376 1.00 86.00 676 PRO A N 1
ATOM 5205 C CA . PRO A 1 676 ? -4.034 6.139 -29.221 1.00 86.00 676 PRO A CA 1
ATOM 5206 C C . PRO A 1 676 ? -3.492 6.670 -27.889 1.00 86.00 676 PRO A C 1
ATOM 5208 O O . PRO A 1 676 ? -4.229 6.698 -26.909 1.00 86.00 676 PRO A O 1
ATOM 5211 N N . LEU A 1 677 ? -2.230 7.112 -27.854 1.00 87.88 677 LEU A N 1
ATOM 5212 C CA . LEU A 1 677 ? -1.599 7.629 -26.638 1.00 87.88 677 LEU A CA 1
ATOM 5213 C C . LEU A 1 677 ? -2.251 8.927 -26.149 1.00 87.88 677 LEU A C 1
ATOM 5215 O O . LEU A 1 677 ? -2.436 9.114 -24.951 1.00 87.88 677 LEU A O 1
ATOM 5219 N N . GLU A 1 678 ? -2.639 9.812 -27.066 1.00 87.06 678 GLU A N 1
ATOM 5220 C CA . GLU A 1 678 ? -3.273 11.085 -26.719 1.00 87.06 678 GLU A CA 1
ATOM 5221 C C . GLU A 1 678 ? -4.592 10.903 -25.961 1.00 87.06 678 GLU A C 1
ATOM 5223 O O . GLU A 1 678 ? -4.844 11.590 -24.973 1.00 87.06 678 GLU A O 1
ATOM 5228 N N . LEU A 1 679 ? -5.408 9.933 -26.379 1.00 84.81 679 LEU A N 1
ATOM 5229 C CA . LEU A 1 679 ? -6.670 9.612 -25.708 1.00 84.81 679 LEU A CA 1
ATOM 5230 C C . LEU A 1 679 ? -6.454 9.089 -24.281 1.00 84.81 679 LEU A C 1
ATOM 5232 O O . LEU A 1 679 ? -7.310 9.278 -23.421 1.00 84.81 679 LEU A O 1
ATOM 5236 N N . LEU A 1 680 ? -5.306 8.458 -24.027 1.00 83.81 680 LEU A N 1
ATOM 5237 C CA . LEU A 1 680 ? -4.933 7.893 -22.730 1.00 83.81 680 LEU A CA 1
ATOM 5238 C C . LEU A 1 680 ? -4.346 8.932 -21.763 1.00 83.81 680 LEU A C 1
ATOM 5240 O O . LEU A 1 680 ? -4.159 8.631 -20.588 1.00 83.81 680 LEU A O 1
ATOM 5244 N N . LEU A 1 681 ? -4.076 10.154 -22.233 1.00 83.31 681 LEU A N 1
ATOM 5245 C CA . LEU A 1 681 ? -3.574 11.264 -21.419 1.00 83.31 681 LEU A CA 1
ATOM 5246 C C . LEU A 1 681 ? -4.679 12.189 -20.893 1.00 83.31 681 LEU A C 1
ATOM 5248 O O . LEU A 1 681 ? -4.378 13.133 -20.164 1.00 83.31 681 LEU A O 1
ATOM 5252 N N . VAL A 1 682 ? -5.941 11.948 -21.261 1.00 82.69 682 VAL A N 1
ATOM 5253 C CA . VAL A 1 682 ? -7.073 12.782 -20.840 1.00 82.69 682 VAL A CA 1
ATOM 5254 C C . VAL A 1 682 ? -7.390 12.526 -19.358 1.00 82.69 682 VAL A C 1
ATOM 5256 O O . VAL A 1 682 ? -7.744 11.393 -19.020 1.00 82.69 682 VAL A O 1
ATOM 5259 N N . PRO A 1 683 ? -7.302 13.546 -18.478 1.00 82.56 683 PRO A N 1
ATOM 5260 C CA . PRO A 1 683 ? -7.636 13.410 -17.060 1.00 82.56 683 PRO A CA 1
ATOM 5261 C C . PRO A 1 683 ? -9.060 12.894 -16.842 1.00 82.56 683 PRO A C 1
ATOM 5263 O O . PRO A 1 683 ? -9.980 13.344 -17.529 1.00 82.56 683 PRO A O 1
ATOM 5266 N N . VAL A 1 684 ? -9.268 11.993 -15.869 1.00 78.38 684 VAL A N 1
ATOM 5267 C CA . VAL A 1 684 ? -10.642 11.590 -15.491 1.00 78.38 684 VAL A CA 1
ATOM 5268 C C . VAL A 1 684 ? -11.352 12.681 -14.686 1.00 78.38 684 VAL A C 1
ATOM 5270 O O . VAL A 1 684 ? -12.577 12.780 -14.718 1.00 78.38 684 VAL A O 1
ATOM 5273 N N . SER A 1 685 ? -10.585 13.532 -14.003 1.00 83.38 685 SER A N 1
ATOM 5274 C CA . SER A 1 685 ? -11.035 14.768 -13.362 1.00 83.38 685 SER A CA 1
ATOM 5275 C C . SER A 1 685 ? -9.858 15.731 -13.193 1.00 83.38 685 SER A C 1
ATOM 5277 O O . SER A 1 685 ? -8.720 15.396 -13.520 1.00 83.38 685 SER A O 1
ATOM 5279 N N . GLU A 1 686 ? -10.111 16.911 -12.621 1.00 79.50 686 GLU A N 1
ATOM 5280 C CA . GLU A 1 686 ? -9.029 17.749 -12.096 1.00 79.50 686 GLU A CA 1
ATOM 5281 C C . GLU A 1 686 ? -8.222 16.979 -11.039 1.00 79.50 686 GLU A C 1
ATOM 5283 O O . GLU A 1 686 ? -8.770 16.141 -10.311 1.00 79.50 686 GLU A O 1
ATOM 5288 N N . ALA A 1 687 ? -6.911 17.229 -11.007 1.00 76.88 687 ALA A N 1
ATOM 5289 C CA . ALA A 1 687 ? -6.023 16.647 -10.010 1.00 76.88 687 ALA A CA 1
ATOM 5290 C C . ALA A 1 687 ? -6.347 17.216 -8.625 1.00 76.88 687 ALA A C 1
ATOM 5292 O O . ALA A 1 687 ? -6.802 18.353 -8.496 1.00 76.88 687 ALA A O 1
ATOM 5293 N N . LYS A 1 688 ? -6.089 16.424 -7.585 1.00 80.69 688 LYS A N 1
ATOM 5294 C CA . LYS A 1 688 ? -6.230 16.876 -6.204 1.00 80.69 688 LYS A CA 1
ATOM 5295 C C . LYS A 1 688 ? -4.986 17.673 -5.825 1.00 80.69 688 LYS A C 1
ATOM 5297 O O . LYS A 1 688 ? -3.917 17.079 -5.720 1.00 80.69 688 LYS A O 1
ATOM 5302 N N . ASP A 1 689 ? -5.121 18.973 -5.596 1.00 82.81 689 ASP A N 1
ATOM 5303 C CA . ASP A 1 689 ? -4.025 19.767 -5.037 1.00 82.81 689 ASP A CA 1
ATOM 5304 C C . ASP A 1 689 ? -3.724 19.316 -3.599 1.00 82.81 689 ASP A C 1
ATOM 5306 O O . ASP A 1 689 ? -4.629 18.979 -2.823 1.00 82.81 689 ASP A O 1
ATOM 5310 N N . ILE A 1 690 ? -2.437 19.267 -3.266 1.00 80.38 690 ILE A N 1
ATOM 5311 C CA . ILE A 1 690 ? -1.937 18.838 -1.963 1.00 80.38 690 ILE A CA 1
ATOM 5312 C C . ILE A 1 690 ? -1.064 19.931 -1.363 1.00 80.38 690 ILE A C 1
ATOM 5314 O O . ILE A 1 690 ? -0.023 20.279 -1.915 1.00 80.38 690 ILE A O 1
ATOM 5318 N N . ASP A 1 691 ? -1.446 20.376 -0.168 1.00 72.81 691 ASP A N 1
ATOM 5319 C CA . ASP A 1 691 ? -0.561 21.125 0.716 1.00 72.81 691 ASP A CA 1
ATOM 5320 C C . ASP A 1 691 ? 0.253 20.137 1.555 1.00 72.81 691 ASP A C 1
ATOM 5322 O O . ASP A 1 691 ? -0.286 19.498 2.463 1.00 72.81 691 ASP A O 1
ATOM 5326 N N . LEU A 1 692 ? 1.547 20.009 1.250 1.00 68.88 692 LEU A N 1
ATOM 5327 C CA . LEU A 1 692 ? 2.464 19.153 2.002 1.00 68.88 692 LEU A CA 1
ATOM 5328 C C . LEU A 1 692 ? 2.785 19.778 3.368 1.00 68.88 692 LEU A C 1
ATOM 5330 O O . LEU A 1 692 ? 3.362 20.868 3.404 1.00 68.88 692 LEU A O 1
ATOM 5334 N N . PRO A 1 693 ? 2.490 19.106 4.494 1.00 66.00 693 PRO A N 1
ATOM 5335 C CA . PRO A 1 693 ? 2.960 19.518 5.807 1.00 66.00 693 PRO A CA 1
ATOM 5336 C C . PRO A 1 693 ? 4.488 19.600 5.835 1.00 66.00 693 PRO A C 1
ATOM 5338 O O . PRO A 1 693 ? 5.163 18.783 5.212 1.00 66.00 693 PRO A O 1
ATOM 5341 N N . LEU A 1 694 ? 5.040 20.562 6.579 1.00 63.41 694 LEU A N 1
ATOM 5342 C CA . LEU A 1 694 ? 6.491 20.789 6.648 1.00 63.41 694 LEU A CA 1
ATOM 5343 C C . LEU A 1 694 ? 7.284 19.549 7.086 1.00 63.41 694 LEU A C 1
ATOM 5345 O O . LEU A 1 694 ? 8.410 19.374 6.646 1.00 63.41 694 LEU A O 1
ATOM 5349 N N . ASP A 1 695 ? 6.715 18.684 7.926 1.00 57.75 695 ASP A N 1
ATOM 5350 C CA . ASP A 1 695 ? 7.361 17.433 8.334 1.00 57.75 695 ASP A CA 1
ATOM 5351 C C . ASP A 1 695 ? 7.393 16.402 7.202 1.00 57.75 695 ASP A C 1
ATOM 5353 O O . ASP A 1 695 ? 8.379 15.694 7.052 1.00 57.75 695 ASP A O 1
ATOM 5357 N N . VAL A 1 696 ? 6.345 16.337 6.375 1.00 70.06 696 VAL A N 1
ATOM 5358 C CA . VAL A 1 696 ? 6.340 15.491 5.175 1.00 70.06 696 VAL A CA 1
ATOM 5359 C C . VAL A 1 696 ? 7.333 16.036 4.151 1.00 70.06 696 VAL A C 1
ATOM 5361 O O . VAL A 1 696 ? 8.020 15.256 3.503 1.00 70.06 696 VAL A O 1
ATOM 5364 N N . GLN A 1 697 ? 7.456 17.362 4.031 1.00 69.81 697 GLN A N 1
ATOM 5365 C CA . GLN A 1 697 ? 8.495 17.987 3.207 1.00 69.81 697 GLN A CA 1
ATOM 5366 C C . GLN A 1 697 ? 9.897 17.632 3.716 1.00 69.81 697 GLN A C 1
ATOM 5368 O O . GLN A 1 697 ? 10.724 17.218 2.915 1.00 69.81 697 GLN A O 1
ATOM 5373 N N . ASP A 1 698 ? 10.143 17.707 5.030 1.00 64.81 698 ASP A N 1
ATOM 5374 C CA . ASP A 1 698 ? 11.413 17.293 5.645 1.00 64.81 698 ASP A CA 1
ATOM 5375 C C . ASP A 1 698 ? 11.716 15.806 5.403 1.00 64.81 698 ASP A C 1
ATOM 5377 O O . ASP A 1 698 ? 12.851 15.448 5.084 1.00 64.81 698 ASP A O 1
ATOM 5381 N N . ASP A 1 699 ? 10.708 14.940 5.571 1.00 68.88 699 ASP A N 1
ATOM 5382 C CA . ASP A 1 699 ? 10.825 13.497 5.348 1.00 68.88 699 ASP A CA 1
ATOM 5383 C C . ASP A 1 699 ? 11.194 13.233 3.875 1.00 68.88 699 ASP A C 1
ATOM 5385 O O . ASP A 1 699 ? 12.127 12.479 3.605 1.00 68.88 699 ASP A O 1
ATOM 5389 N N . LEU A 1 700 ? 10.531 13.908 2.926 1.00 72.06 700 LEU A N 1
ATOM 5390 C CA . LEU A 1 700 ? 10.815 13.831 1.488 1.00 72.06 700 LEU A CA 1
ATOM 5391 C C . LEU A 1 700 ? 12.195 14.403 1.127 1.00 72.06 700 LEU A C 1
ATOM 5393 O O . LEU A 1 700 ? 12.930 13.788 0.355 1.00 72.06 700 LEU A O 1
ATOM 5397 N N . GLU A 1 701 ? 12.581 15.547 1.693 1.00 66.19 701 GLU A N 1
ATOM 5398 C CA . GLU A 1 701 ? 13.910 16.151 1.539 1.00 66.19 701 GLU A CA 1
ATOM 5399 C C . GLU A 1 701 ? 15.013 15.181 1.976 1.00 66.19 701 GLU A C 1
ATOM 5401 O O . GLU A 1 701 ? 15.988 14.986 1.245 1.00 66.19 701 GLU A O 1
ATOM 5406 N N . ALA A 1 702 ? 14.838 14.523 3.127 1.00 61.16 702 ALA A N 1
ATOM 5407 C CA . ALA A 1 702 ? 15.815 13.591 3.687 1.00 61.16 702 ALA A CA 1
ATOM 5408 C C . ALA A 1 702 ? 16.097 12.382 2.778 1.00 61.16 702 ALA A C 1
ATOM 5410 O O . ALA A 1 702 ? 17.200 11.838 2.805 1.00 61.16 702 ALA A O 1
ATOM 5411 N N . ILE A 1 703 ? 15.129 11.986 1.947 1.00 61.09 703 ILE A N 1
ATOM 5412 C CA . ILE A 1 703 ? 15.257 10.864 1.005 1.00 61.09 703 ILE A CA 1
ATOM 5413 C C . ILE A 1 703 ? 15.426 11.316 -0.456 1.00 61.09 703 ILE A C 1
ATOM 5415 O O . ILE A 1 703 ? 15.334 10.501 -1.372 1.00 61.09 703 ILE A O 1
ATOM 5419 N N . GLY A 1 704 ? 15.715 12.603 -0.689 1.00 57.12 704 GLY A N 1
ATOM 5420 C CA . GLY A 1 704 ? 16.108 13.126 -2.002 1.00 57.12 704 GLY A CA 1
ATOM 5421 C C . GLY A 1 704 ? 14.970 13.627 -2.897 1.00 57.12 704 GLY A C 1
ATOM 5422 O O . GLY A 1 704 ? 15.182 13.796 -4.096 1.00 57.12 704 GLY A O 1
ATOM 5423 N N . TYR A 1 705 ? 13.783 13.887 -2.342 1.00 63.19 705 TYR A N 1
ATOM 5424 C CA . TYR A 1 705 ? 12.622 14.426 -3.064 1.00 63.19 705 TYR A CA 1
ATOM 5425 C C . TYR A 1 705 ? 12.405 15.942 -2.894 1.00 63.19 705 TYR A C 1
ATOM 5427 O O . TYR A 1 705 ? 11.431 16.465 -3.431 1.00 63.19 705 TYR A O 1
ATOM 5435 N N . GLY A 1 706 ? 13.283 16.661 -2.188 1.00 52.47 706 GLY A N 1
ATOM 5436 C CA . GLY A 1 706 ? 13.181 18.116 -2.029 1.00 52.47 706 GLY A CA 1
ATOM 5437 C C . GLY A 1 706 ? 14.006 18.898 -3.050 1.00 52.47 706 GLY A C 1
ATOM 5438 O O . GLY A 1 706 ? 15.235 18.812 -3.042 1.00 52.47 706 GLY A O 1
ATOM 5439 N N . GLU A 1 707 ? 13.332 19.676 -3.897 1.00 37.53 707 GLU A N 1
ATOM 5440 C CA . GLU A 1 707 ? 13.912 20.783 -4.675 1.00 37.53 707 GLU A CA 1
ATOM 5441 C C . GLU A 1 707 ? 13.194 22.095 -4.364 1.00 37.53 707 GLU A C 1
ATOM 5443 O O . GLU A 1 707 ? 11.939 22.090 -4.351 1.00 37.53 707 GLU A O 1
#

Secondary structure (DSSP, 8-state):
-PPPPHHHHHHHHHHHHHHHS----PPPPP--EETTBT--PPPHHHHHHHHHHTT--STT-EEEEESGGGSEEEEEEEEEGGG-EE-SSTTEEEEEPPTTGGGGGGGGGGEEEEETT--EEEE-SS---SGGGTTEEEEETTEEEEE-SSSPPSEEEEEEEE---EEETTEEEEEETTEEEEEEEE-TT-EEEEEEEEPTTEEEEEEEE----TT--TTSPPEEEEEEETTEEEEEEEE-TT-S-SEEEEEEE----EEEEEEEEEESSS-EEEEEEEEEE--SSSTT--SS-TTPPEEEEEEETT--GGGSGGGT--GGG-HHHHHHHHTSEEETTEE-SSSSHHHHHHHHHHSS-HHHH---BTTEEPPTTS--HHHHHHHHT-EEEEEE--SSSSGGGTTTTT-SEEEE--TTTT-HHHHHHHHHHHHH--SSSPEEEEEEE-TTSSSP--SSS---HHHHHHHHHHHHHHHHHTTT---SSHHHHHHHHHHHHHHHHHHHHHHHHHHHHHHHHHTTGGGTEEEEEE-S----BSGGG-BSSSSS--HHHHEE-EEEEETT---EEE-S-EEGGGHHHHHHHHTT-PPPTT-----TTTSPTT--EEEEEEETTEEEEEEEETTEEEEESSHHHHHTT--SEEEETTT-TT--S--TTT-SHHHHHHHHHHHHHHHHTS-SS--EE----HHHHHHHHHTT---

Radius of gyration: 28.91 Å; Cα contacts (8 Å, |Δi|>4): 1543; chains: 1; bounding box: 115×63×76 Å

Sequence (707 aa):
MRRPSACARLALLAAALVACAGEQPTPAASRWIDLTRGFRSRSLAEQATRLEAAARLPRQARVVQSGLAGEEAWLEVPLPRADWSAGKRPCEWRIELPVGGAMFCTEKKRTVLSDGAGREWTYSRQVLGARKVATRFMIEGDEIVVCLEGEPSDTMLCRARLDSGKEIDERWRARQWDLTTNGILVFPGESERLSCEIPPASRLCFSTVSPDPGGHGADLAPTIFRVKLGGRTLLEHRQSYQSPLRSEWHDIALDASGPQELVFEVEGPAPALFATPVLAPRASGSPGSRPWKEGRPDIVLLLCDTFRADSLSAWGGAPEHAPQLNALVEGSLHFLDARATAAWTLPSIGTILSGLFPGQHGGTDLDRGVTSAAETLAEVLGRAGYRTAAVTDSMLFSSHFGQDQGFEWFEEVSVANWDLGATLERARQRVACDDGRPLFLVVHTYRVHPPMRWGPEEDGKPWEDALQERSERRRERDQEGLVSAEDAEFQAIGRRFYLNAVNDLDQKVGAWIGELERDGFFERGLLVLTSDHGDAFGENGQSGHGGELFDVKLRVPLALRGRGIEPRAVRGVVSLIDLAPTLADLADVDPAPSWPGRSLLTAAAGRPAFAFDLKKHNKRLALFAEGKKLMVPDMDALRAGRLTHAFDLTQDPGEAHDLARETEWPRALGQALAAPLELLLVPVSEAKDIDLPLDVQDDLEAIGYGE

pLDDT: mean 81.97, std 15.95, range [31.48, 98.81]

Nearest PDB structures (foldseek):
  6g5z-assembly1_D  TM=7.157E-01  e=1.515E-22  Sinorhizobium meliloti
  7ptj-assembly1_D  TM=7.131E-01  e=1.357E-22  Sinorhizobium meliloti
  6fny-assembly1_G  TM=6.909E-01  e=2.357E-22  Sinorhizobium meliloti 1021
  5g2v-assembly1_A  TM=7.933E-01  e=9.714E-20  Bacteroides thetaiotaomicron VPI-5482
  6pt4-assembly1_A  TM=7.217E-01  e=1.658E-20  Pseudoalteromonas fuliginea

Solvent-accessible surface area (backbone atoms only — not comparable to full-atom values): 37213 Å² total; per-residue (Å²): 137,83,79,80,51,74,67,58,53,51,51,52,50,51,51,49,50,59,71,64,54,64,78,71,77,71,74,61,72,64,55,77,41,63,63,27,51,78,50,73,75,76,54,58,66,59,52,43,56,48,48,55,72,67,69,72,60,41,71,85,43,44,74,47,70,41,77,79,94,42,82,36,33,28,45,34,31,66,43,49,39,90,62,52,41,80,44,100,45,99,40,31,35,32,29,70,52,58,70,63,41,49,55,56,33,51,36,59,91,50,31,37,39,32,40,84,85,72,52,65,22,41,47,41,91,65,81,84,68,68,87,88,39,64,52,35,29,33,73,58,83,66,24,41,37,35,43,40,97,70,79,78,50,75,43,27,35,44,32,26,64,59,79,73,50,45,79,53,95,62,24,19,35,27,72,55,69,49,35,39,26,31,25,52,71,30,47,49,79,40,72,47,77,44,81,44,74,37,38,58,58,25,20,45,30,32,28,47,33,57,65,68,44,79,89,61,30,86,85,52,70,46,39,34,42,35,34,27,49,75,85,43,76,77,40,81,45,80,48,53,59,75,47,92,61,56,57,47,81,45,80,42,82,44,95,66,55,45,84,41,43,39,36,42,33,25,41,44,64,42,55,33,33,40,30,57,38,26,36,20,51,49,64,94,56,63,97,87,59,50,93,53,72,92,79,51,43,29,38,36,38,40,36,35,34,36,35,39,24,54,53,30,44,93,58,71,16,61,57,85,47,21,53,46,53,38,54,50,44,69,60,5,32,26,38,76,36,25,30,24,41,12,29,42,61,44,26,12,48,48,12,41,41,28,12,34,47,37,54,20,29,23,21,39,45,93,51,24,12,36,21,91,78,48,65,26,44,36,37,55,41,34,76,75,53,33,46,21,34,38,34,23,26,40,72,61,66,27,64,86,36,44,68,43,59,44,37,45,32,32,34,38,45,59,64,88,68,42,49,59,69,60,45,51,51,52,45,51,52,57,72,67,59,74,68,54,53,40,40,38,34,39,41,38,37,51,44,46,27,75,72,44,47,52,73,94,67,81,61,47,54,75,48,51,49,53,50,48,56,48,52,53,51,47,63,58,30,77,76,68,78,72,85,79,66,68,65,54,53,51,20,53,51,51,47,50,46,38,50,47,8,42,34,43,47,22,54,56,51,35,53,50,51,54,48,40,55,76,70,50,38,44,77,52,15,34,43,33,43,33,28,36,12,6,48,30,52,46,64,90,81,33,63,52,54,42,76,74,80,47,60,57,18,22,35,16,39,37,29,36,33,28,55,95,52,69,58,43,85,40,80,52,55,43,41,42,33,18,45,26,29,28,52,25,54,64,43,77,39,85,57,65,94,82,38,82,38,49,28,74,90,75,53,72,79,60,49,71,40,60,27,46,34,64,31,96,89,52,48,32,40,30,43,35,45,90,56,29,38,42,30,22,56,45,70,69,33,25,68,70,50,43,54,76,35,20,31,50,44,82,84,36,75,80,61,81,62,74,40,52,85,78,53,69,63,62,37,54,52,38,48,70,44,39,66,66,51,54,67,57,48,51,50,79,51,76,53,31,79,40,87,72,53,70,52,58,46,48,55,36,37,77,59,72,70,62,130